Protein AF-A0A4Y7PR28-F1 (afdb_monomer)

Sequence (674 aa):
MQASNSSSSVSEDGTAKLFHGRLTTASQRYIDARKYKESVIDKTSVVSAFLRTEAPGFHLVLRPRRCGKTFTLSILKAFMAYQNPSEAHTTHEYFQDTFIYEPQHQKLIDEHHMKYPVIDLDLKNIRGTTFEEMLGTFQTLIERQFTCHLDLMRGHGKELPHKHAAKFMRYLNGEFSQPRQLGVALVFLSEVLRDAYDHSVLVLIDEYDAPTSASIEHKYTTQVNVFFGIVFSELLKSNTAVRGCLMVGIARVAKSGWMSGLNHIEVFSMHAQDDAYATSFLFTRGEVDLLLEESVAKNGKREPLSIDTLQKHYNSYKAFRQTGGPVLLFNPWSIVQAITKNAVRNFWTDTGYDPMLERQLWKTSKAFRDNVTSLVARESVSLTIDEQLSIRDLDKITEPAIWGLLYYSGYLSVAEFSEDGGLPSKFQIPNEEVRSEWDKWIHRYLSTDMQIPERDLDPLIGAIFNGDPVVLQSSLTGFLGRNLSYFVAGGHKEKVYQALLFGLLFAKIGGAFYVQMEQEAGAGRADITITPRDITKIIGFIFELKRVTVYAKTAKNTRRKRKTDQKLISDLETSVNEAMEQLNTRNYRSHLPLHVEMVYEFGISFAGKKCRVKGRWLRRKDNSEWTEIPSPHGDGVVEHYSFGDEEDDGDEDIPTVSEGDVTMDTETDVEMHE

Structure (mmCIF, N/CA/C/O backbone):
data_AF-A0A4Y7PR28-F1
#
_entry.id   AF-A0A4Y7PR28-F1
#
loop_
_atom_site.group_PDB
_atom_site.id
_atom_site.type_symbol
_atom_site.label_atom_id
_atom_site.label_alt_id
_atom_site.label_comp_id
_atom_site.label_asym_id
_atom_site.label_entity_id
_atom_site.label_seq_id
_atom_site.pdbx_PDB_ins_code
_atom_site.Cartn_x
_atom_site.Cartn_y
_atom_site.Cartn_z
_atom_site.occupancy
_atom_site.B_iso_or_equiv
_atom_site.auth_seq_id
_atom_site.auth_comp_id
_atom_site.auth_asym_id
_atom_site.auth_atom_id
_atom_site.pdbx_PDB_model_num
ATOM 1 N N . MET A 1 1 ? 4.117 20.031 36.424 1.00 37.34 1 MET A N 1
ATOM 2 C CA . MET A 1 1 ? 3.345 20.975 35.590 1.00 37.34 1 MET A CA 1
ATOM 3 C C . MET A 1 1 ? 4.298 21.956 34.916 1.00 37.34 1 MET A C 1
ATOM 5 O O . MET A 1 1 ? 4.641 22.978 35.489 1.00 37.34 1 MET A O 1
ATOM 9 N N . GLN A 1 2 ? 4.759 21.608 33.717 1.00 26.30 2 GLN A N 1
ATOM 10 C CA . GLN A 1 2 ? 5.168 22.551 32.675 1.00 26.30 2 GLN A CA 1
ATOM 11 C C . GLN A 1 2 ? 4.416 22.073 31.436 1.00 26.30 2 GLN A C 1
ATOM 13 O O . GLN A 1 2 ? 4.544 20.907 31.066 1.00 26.30 2 GLN A O 1
ATOM 18 N N . ALA A 1 3 ? 3.545 22.929 30.908 1.00 33.06 3 ALA A N 1
ATOM 19 C CA . ALA A 1 3 ? 2.681 22.631 29.779 1.00 33.06 3 ALA A CA 1
ATOM 20 C C . ALA A 1 3 ? 3.511 22.194 28.564 1.00 33.06 3 ALA A C 1
ATOM 22 O O . ALA A 1 3 ? 4.529 22.805 28.227 1.00 33.06 3 ALA A O 1
ATOM 23 N N . SER A 1 4 ? 3.073 21.114 27.927 1.00 37.69 4 SER A N 1
ATOM 24 C CA . SER A 1 4 ? 3.602 20.600 26.675 1.00 37.69 4 SER A CA 1
ATOM 25 C C . SER A 1 4 ? 3.243 21.538 25.522 1.00 37.69 4 SER A C 1
ATOM 27 O O . SER A 1 4 ? 2.281 21.300 24.802 1.00 37.69 4 SER A O 1
ATOM 29 N N . ASN A 1 5 ? 4.044 22.575 25.294 1.00 40.12 5 ASN A N 1
ATOM 30 C CA . ASN A 1 5 ? 4.096 23.189 23.970 1.00 40.12 5 ASN A CA 1
ATOM 31 C C . ASN A 1 5 ? 4.927 22.265 23.073 1.00 40.12 5 ASN A C 1
ATOM 33 O O . ASN A 1 5 ? 6.134 22.459 22.919 1.00 40.12 5 ASN A O 1
ATOM 37 N N . SER A 1 6 ? 4.313 21.216 22.518 1.00 54.25 6 SER A N 1
ATOM 38 C CA . SER A 1 6 ? 4.878 20.602 21.317 1.00 54.25 6 SER A CA 1
ATOM 39 C C . SER A 1 6 ? 4.806 21.662 20.228 1.00 54.25 6 SER A C 1
ATOM 41 O O . SER A 1 6 ? 3.709 22.040 19.823 1.00 54.25 6 SER A O 1
ATOM 43 N N . SER A 1 7 ? 5.950 22.191 19.800 1.00 78.62 7 SER A N 1
ATOM 44 C CA . SER A 1 7 ? 5.976 23.073 18.641 1.00 78.62 7 SER A CA 1
ATOM 45 C C . SER A 1 7 ? 5.368 22.324 17.450 1.00 78.62 7 SER A C 1
ATOM 47 O O . SER A 1 7 ? 5.677 21.152 17.216 1.00 78.62 7 SER A O 1
ATOM 49 N N . SER A 1 8 ? 4.481 22.985 16.715 1.00 85.00 8 SER A N 1
ATOM 50 C CA . SER A 1 8 ? 3.906 22.470 15.475 1.00 85.00 8 SER A CA 1
ATOM 51 C C . SER A 1 8 ? 4.094 23.485 14.360 1.00 85.00 8 SER A C 1
ATOM 53 O O . SER A 1 8 ? 3.991 24.687 14.610 1.00 85.00 8 SER A O 1
ATOM 55 N N . SER A 1 9 ? 4.305 23.005 13.142 1.00 88.75 9 SER A N 1
ATOM 56 C CA . SER A 1 9 ? 4.285 23.819 11.930 1.00 88.75 9 SER A CA 1
ATOM 57 C C . SER A 1 9 ? 3.030 23.526 11.111 1.00 88.75 9 SER A C 1
ATOM 59 O O . SER A 1 9 ? 2.446 22.442 11.195 1.00 88.75 9 SER A O 1
ATOM 61 N N . VAL A 1 10 ? 2.591 24.522 10.347 1.00 89.06 10 VAL A N 1
ATOM 62 C CA . VAL A 1 10 ? 1.439 24.447 9.445 1.00 89.06 10 VAL A CA 1
ATOM 63 C C . VAL A 1 10 ? 1.930 24.843 8.057 1.00 89.06 10 VAL A C 1
ATOM 65 O O . VAL A 1 10 ? 2.757 25.748 7.951 1.00 89.06 10 VAL A O 1
ATOM 68 N N . SER A 1 11 ? 1.468 24.157 7.011 1.00 86.12 11 SER A N 1
ATOM 69 C CA . SER A 1 11 ? 1.832 24.499 5.631 1.00 86.12 11 SER A CA 1
ATOM 70 C C . SER A 1 11 ? 1.349 25.900 5.260 1.00 86.12 11 SER A C 1
ATOM 72 O O . SER A 1 11 ? 0.391 26.411 5.839 1.00 86.12 11 SER A O 1
ATOM 74 N N . GLU A 1 12 ? 1.976 26.514 4.254 1.00 77.94 12 GLU A N 1
ATOM 75 C CA . GLU A 1 12 ? 1.619 27.865 3.790 1.00 77.94 12 GLU A CA 1
ATOM 76 C C . GLU A 1 12 ? 0.136 28.004 3.405 1.00 77.94 12 GLU A C 1
ATOM 78 O O . GLU A 1 12 ? -0.466 29.057 3.602 1.00 77.94 12 GLU A O 1
ATOM 83 N N . ASP A 1 13 ? -0.468 26.933 2.885 1.00 77.00 13 ASP A N 1
ATOM 84 C CA . ASP A 1 13 ? -1.882 26.887 2.502 1.00 77.00 13 ASP A CA 1
ATOM 85 C C . ASP A 1 13 ? -2.835 26.517 3.655 1.00 77.00 13 ASP A C 1
ATOM 87 O O . ASP A 1 13 ? -4.047 26.448 3.454 1.00 77.00 13 ASP A O 1
ATOM 91 N N . GLY A 1 14 ? -2.309 26.271 4.859 1.00 79.62 14 GLY A N 1
ATOM 92 C CA . GLY A 1 14 ? -3.085 25.908 6.043 1.00 79.62 14 GLY A CA 1
ATOM 93 C C . GLY A 1 14 ? -3.631 24.477 6.050 1.00 79.62 14 GLY A C 1
ATOM 94 O O . GLY A 1 14 ? -4.355 24.119 6.975 1.00 79.62 14 GLY A O 1
ATOM 95 N N . THR A 1 15 ? -3.331 23.657 5.038 1.00 81.19 15 THR A N 1
ATOM 96 C CA . THR A 1 15 ? -3.980 22.346 4.851 1.00 81.19 15 THR A CA 1
ATOM 97 C C . THR A 1 15 ? -3.254 21.174 5.510 1.00 81.19 15 THR A C 1
ATOM 99 O O . THR A 1 15 ? -3.835 20.095 5.644 1.00 81.19 15 THR A O 1
ATOM 102 N N . ALA A 1 16 ? -2.003 21.366 5.928 1.00 88.94 16 ALA A N 1
ATOM 103 C CA . ALA A 1 16 ? -1.174 20.355 6.565 1.00 88.94 16 ALA A CA 1
ATOM 104 C C . ALA A 1 16 ? -0.611 20.865 7.891 1.00 88.94 16 ALA A C 1
ATOM 106 O O . ALA A 1 16 ? -0.246 22.033 8.016 1.00 88.94 16 ALA A O 1
ATOM 107 N N . LYS A 1 17 ? -0.491 19.968 8.871 1.00 93.62 17 LYS A N 1
ATOM 108 C CA . LYS A 1 17 ? 0.091 20.258 10.183 1.00 93.62 17 LYS A CA 1
ATOM 109 C C . LYS A 1 17 ? 1.072 19.158 10.575 1.00 93.62 17 LYS A C 1
ATOM 111 O O . LYS A 1 17 ? 0.785 17.973 10.398 1.00 93.62 17 LYS A O 1
ATOM 116 N N . LEU A 1 18 ? 2.219 19.554 11.117 1.00 93.50 18 LEU A N 1
ATOM 117 C CA . LEU A 1 18 ? 3.274 18.668 11.599 1.00 93.50 18 LEU A CA 1
ATOM 118 C C . LEU A 1 18 ? 3.543 18.948 13.077 1.00 93.50 18 LEU A C 1
ATOM 120 O O . LEU A 1 18 ? 3.855 20.074 13.457 1.00 93.50 18 LEU A O 1
ATOM 124 N N . PHE A 1 19 ? 3.468 17.912 13.907 1.00 92.94 19 PHE A N 1
ATOM 125 C CA . PHE A 1 19 ? 3.928 17.957 15.292 1.00 92.94 19 PHE A CA 1
ATOM 126 C C . PHE A 1 19 ? 5.406 17.592 15.344 1.00 92.94 19 PHE A C 1
ATOM 128 O O . PHE A 1 19 ? 5.781 16.507 14.896 1.00 92.94 19 PHE A O 1
ATOM 135 N N . HIS A 1 20 ? 6.240 18.483 15.883 1.00 90.00 20 HIS A N 1
ATOM 136 C CA . HIS A 1 20 ? 7.685 18.297 15.840 1.00 90.00 20 HIS A CA 1
ATOM 137 C C . HIS A 1 20 ? 8.181 17.231 16.817 1.00 90.00 20 HIS A C 1
ATOM 139 O O . HIS A 1 20 ? 7.824 17.227 17.997 1.00 90.00 20 HIS A O 1
ATOM 145 N N . GLY A 1 21 ? 9.091 16.374 16.347 1.00 88.81 21 GLY A N 1
ATOM 146 C CA . GLY A 1 21 ? 9.597 15.271 17.162 1.00 88.81 21 GLY A CA 1
ATOM 147 C C . GLY A 1 21 ? 10.777 14.500 16.569 1.00 88.81 21 GLY A C 1
ATOM 148 O O . GLY A 1 21 ? 11.498 14.975 15.704 1.00 88.81 21 GLY A O 1
ATOM 149 N N . ARG A 1 22 ? 11.070 13.291 17.034 1.00 85.19 22 ARG A N 1
ATOM 150 C CA . ARG A 1 22 ? 12.064 12.448 16.362 1.00 85.19 22 ARG A CA 1
ATOM 151 C C . ARG A 1 22 ? 11.475 11.936 15.046 1.00 85.19 22 ARG A C 1
ATOM 153 O O . ARG A 1 22 ? 10.507 11.184 15.078 1.00 85.19 22 ARG A O 1
ATOM 160 N N . LEU A 1 23 ? 12.074 12.274 13.906 1.00 83.94 23 LEU A N 1
ATOM 161 C CA . LEU A 1 23 ? 11.630 11.743 12.616 1.00 83.94 23 LEU A CA 1
ATOM 162 C C . LEU A 1 23 ? 12.013 10.261 12.486 1.00 83.94 23 LEU A C 1
ATOM 164 O O . LEU A 1 23 ? 13.189 9.917 12.353 1.00 83.94 23 LEU A O 1
ATOM 168 N N . THR A 1 24 ? 11.025 9.372 12.571 1.00 79.12 24 THR A N 1
ATOM 169 C CA . THR A 1 24 ? 11.217 7.918 12.583 1.00 79.12 24 THR A CA 1
ATOM 170 C C . THR A 1 24 ? 9.950 7.198 12.120 1.00 79.12 24 THR A C 1
ATOM 172 O O . THR A 1 24 ? 8.863 7.761 12.152 1.00 79.12 24 THR A O 1
ATOM 175 N N . THR A 1 25 ? 10.085 5.938 11.707 1.00 72.56 25 THR A N 1
ATOM 176 C CA . THR A 1 25 ? 8.960 5.034 11.407 1.00 72.56 25 THR A CA 1
ATOM 177 C C . THR A 1 25 ? 8.780 3.962 12.488 1.00 72.56 25 THR A C 1
ATOM 179 O O . THR A 1 25 ? 8.243 2.892 12.203 1.00 72.56 25 THR A O 1
ATOM 182 N N . ALA A 1 26 ? 9.340 4.172 13.684 1.00 76.94 26 ALA A N 1
ATOM 183 C CA . ALA A 1 26 ? 9.373 3.157 14.735 1.00 76.94 26 ALA A CA 1
ATOM 184 C C . ALA A 1 26 ? 7.973 2.862 15.287 1.00 76.94 26 ALA A C 1
ATOM 186 O O . ALA A 1 26 ? 7.608 1.695 15.444 1.00 76.94 26 ALA A O 1
ATOM 187 N N . SER A 1 27 ? 7.181 3.905 15.539 1.00 84.88 27 SER A N 1
ATOM 188 C CA . SER A 1 27 ? 5.833 3.741 16.067 1.00 84.88 27 SER A CA 1
ATOM 189 C C . SER A 1 27 ? 4.834 3.432 14.953 1.00 84.88 27 SER A C 1
ATOM 191 O O . SER A 1 27 ? 4.673 4.185 13.997 1.00 84.88 27 SER A O 1
ATOM 193 N N . GLN A 1 28 ? 4.112 2.319 15.099 1.00 85.44 28 GLN A N 1
ATOM 194 C CA . GLN A 1 28 ? 2.975 1.974 14.232 1.00 85.44 28 GLN A CA 1
ATOM 195 C C . GLN A 1 28 ? 1.637 2.484 14.781 1.00 85.44 28 GLN A C 1
ATOM 197 O O . GLN A 1 28 ? 0.613 2.344 14.117 1.00 85.44 28 GLN A O 1
ATOM 202 N N . ARG A 1 29 ? 1.638 3.072 15.985 1.00 92.12 29 ARG A N 1
ATOM 203 C CA . ARG A 1 29 ? 0.450 3.585 16.672 1.00 92.12 29 ARG A CA 1
ATOM 204 C C . ARG A 1 29 ? 0.603 5.065 17.004 1.00 92.12 29 ARG A C 1
ATOM 206 O O . ARG A 1 29 ? 1.671 5.501 17.429 1.00 92.12 29 ARG A O 1
ATOM 213 N N . TYR A 1 30 ? -0.491 5.809 16.875 1.00 93.75 30 TYR A N 1
ATOM 214 C CA . TYR A 1 30 ? -0.545 7.250 17.119 1.00 93.75 30 TYR A CA 1
ATOM 215 C C . TYR A 1 30 ? -0.127 7.634 18.542 1.00 93.75 30 TYR A C 1
ATOM 217 O O . TYR A 1 30 ? 0.732 8.494 18.724 1.00 93.75 30 TYR A O 1
ATOM 225 N N . ILE A 1 31 ? -0.695 6.964 19.550 1.00 92.00 31 ILE A N 1
ATOM 226 C CA . ILE A 1 31 ? -0.397 7.232 20.966 1.00 92.00 31 ILE A CA 1
ATOM 227 C C . ILE A 1 31 ? 1.091 7.031 21.266 1.00 92.00 31 ILE A C 1
ATOM 229 O O . ILE A 1 31 ? 1.693 7.867 21.934 1.00 92.00 31 ILE A O 1
ATOM 233 N N . ASP A 1 32 ? 1.697 5.970 20.729 1.00 92.75 32 ASP A N 1
ATOM 234 C CA . ASP A 1 32 ? 3.123 5.696 20.913 1.00 92.75 32 ASP A CA 1
ATOM 235 C C . ASP A 1 32 ? 3.971 6.796 20.262 1.00 92.75 32 ASP A C 1
ATOM 237 O O . ASP A 1 32 ? 4.852 7.357 20.913 1.00 92.75 32 ASP A O 1
ATOM 241 N N . ALA A 1 33 ? 3.640 7.197 19.029 1.00 92.44 33 ALA A N 1
ATOM 242 C CA . ALA A 1 33 ? 4.339 8.278 18.339 1.00 92.44 33 ALA A CA 1
ATOM 243 C C . ALA A 1 33 ? 4.278 9.601 19.126 1.00 92.44 33 ALA A C 1
ATOM 245 O O . ALA A 1 33 ? 5.297 10.266 19.313 1.00 92.44 33 ALA A O 1
ATOM 246 N N . ARG A 1 34 ? 3.107 9.963 19.671 1.00 91.94 34 ARG A N 1
ATOM 247 C CA . ARG A 1 34 ? 2.946 11.163 20.512 1.00 91.94 34 ARG A CA 1
ATOM 248 C C . ARG A 1 34 ? 3.709 11.045 21.833 1.00 91.94 34 ARG A C 1
ATOM 250 O O . ARG A 1 34 ? 4.416 11.978 22.215 1.00 91.94 34 ARG A O 1
ATOM 257 N N . LYS A 1 35 ? 3.632 9.891 22.500 1.00 91.06 35 LYS A N 1
ATOM 258 C CA . LYS A 1 35 ? 4.324 9.600 23.766 1.00 91.06 35 LYS A CA 1
ATOM 259 C C . LYS A 1 35 ? 5.843 9.680 23.629 1.00 91.06 35 LYS A C 1
ATOM 261 O O . LYS A 1 35 ? 6.507 10.270 24.480 1.00 91.06 35 LYS A O 1
ATOM 266 N N . TYR A 1 36 ? 6.391 9.119 22.555 1.00 91.25 36 TYR A N 1
ATOM 267 C CA . TYR A 1 36 ? 7.825 9.145 22.261 1.00 91.25 36 TYR A CA 1
ATOM 268 C C . TYR A 1 36 ? 8.279 10.431 21.564 1.00 91.25 36 TYR A C 1
ATOM 270 O O . TYR A 1 36 ? 9.455 10.545 21.213 1.00 91.25 36 TYR A O 1
ATOM 278 N N . LYS A 1 37 ? 7.376 11.417 21.427 1.00 90.69 37 LYS A N 1
ATOM 279 C CA . LYS A 1 37 ? 7.628 12.711 20.784 1.00 90.69 37 LYS A CA 1
ATOM 280 C C . LYS A 1 37 ? 8.256 12.516 19.408 1.00 90.69 37 LYS A C 1
ATOM 282 O O . LYS A 1 37 ? 9.296 13.099 19.113 1.00 90.69 37 LYS A O 1
ATOM 287 N N . GLU A 1 38 ? 7.677 11.632 18.607 1.00 92.06 38 GLU A N 1
ATOM 288 C CA . GLU A 1 38 ? 8.031 11.432 17.206 1.00 92.06 38 GLU A CA 1
ATOM 289 C C . GLU A 1 38 ? 7.404 12.527 16.341 1.00 92.06 38 GLU A C 1
ATOM 291 O O . GLU A 1 38 ? 6.417 13.154 16.729 1.00 92.06 38 GLU A O 1
ATOM 296 N N . SER A 1 39 ? 7.996 12.779 15.176 1.00 92.25 39 SER A N 1
ATOM 297 C CA . SER A 1 39 ? 7.403 13.684 14.194 1.00 92.25 39 SER A CA 1
ATOM 298 C C . SER A 1 39 ? 6.133 13.068 13.620 1.00 92.25 39 SER A C 1
ATOM 300 O O . SER A 1 39 ? 6.186 11.971 13.062 1.00 92.25 39 SER A O 1
ATOM 302 N N . VAL A 1 40 ? 4.999 13.761 13.737 1.00 93.69 40 VAL A N 1
ATOM 303 C CA . VAL A 1 40 ? 3.696 13.239 13.298 1.00 93.69 40 VAL A CA 1
ATOM 304 C C . VAL A 1 40 ? 2.992 14.249 12.406 1.00 93.69 40 VAL A C 1
ATOM 306 O O . VAL A 1 40 ? 2.670 15.352 12.844 1.00 93.69 40 VAL A O 1
ATOM 309 N N . ILE A 1 41 ? 2.710 13.846 11.168 1.00 94.81 41 ILE A N 1
ATOM 310 C CA . ILE A 1 41 ? 1.764 14.556 10.306 1.00 94.81 41 ILE A CA 1
ATOM 311 C C . ILE A 1 41 ? 0.353 14.331 10.839 1.00 94.81 41 ILE A C 1
ATOM 313 O O . ILE A 1 41 ? -0.054 13.195 11.096 1.00 94.81 41 ILE A O 1
ATOM 317 N N . ASP A 1 42 ? -0.390 15.418 11.001 1.00 94.94 42 ASP A N 1
ATOM 318 C CA . ASP A 1 42 ? -1.758 15.380 11.487 1.00 94.94 42 ASP A CA 1
ATOM 319 C C . ASP A 1 42 ? -2.698 14.734 10.462 1.00 94.94 42 ASP A C 1
ATOM 321 O O . ASP A 1 42 ? -3.049 15.318 9.439 1.00 94.94 42 ASP A O 1
ATOM 325 N N . LYS A 1 43 ? -3.123 13.504 10.758 1.00 94.94 43 LYS A N 1
ATOM 326 C CA . LYS A 1 43 ? -4.105 12.744 9.972 1.00 94.94 43 LYS A CA 1
ATOM 327 C C . LYS A 1 43 ? -5.438 12.575 10.699 1.00 94.94 43 LYS A C 1
ATOM 329 O O . LYS A 1 43 ? -6.227 11.698 10.346 1.00 94.94 43 LYS A O 1
ATOM 334 N N . THR A 1 44 ? -5.716 13.400 11.710 1.00 95.50 44 THR A N 1
ATOM 335 C CA . THR A 1 44 ? -6.942 13.290 12.521 1.00 95.50 44 THR A CA 1
ATOM 336 C C . THR A 1 44 ? -8.225 13.603 11.749 1.00 95.50 44 THR A C 1
ATOM 338 O O . THR A 1 44 ? -9.305 13.202 12.178 1.00 95.50 44 THR A O 1
ATOM 341 N N . SER A 1 45 ? -8.122 14.175 10.545 1.00 93.00 45 SER A N 1
ATOM 342 C CA . SER A 1 45 ? -9.234 14.292 9.591 1.00 93.00 45 SER A CA 1
ATOM 343 C C . SER A 1 45 ? -9.896 12.951 9.240 1.00 93.00 45 SER A C 1
ATOM 345 O O . SER A 1 45 ? -11.075 12.937 8.884 1.00 93.00 45 SER A O 1
ATOM 347 N N . VAL A 1 46 ? -9.204 11.814 9.427 1.00 94.88 46 VAL A N 1
ATOM 348 C CA . VAL A 1 46 ? -9.795 10.467 9.307 1.00 94.88 46 VAL A CA 1
ATOM 349 C C . VAL A 1 46 ? -11.027 10.277 10.202 1.00 94.88 46 VAL A C 1
ATOM 351 O O . VAL A 1 46 ? -11.948 9.550 9.836 1.00 94.88 46 VAL A O 1
ATOM 354 N N . VAL A 1 47 ? -11.068 10.941 11.360 1.00 95.12 47 VAL A N 1
ATOM 355 C CA . VAL A 1 47 ? -12.200 10.875 12.290 1.00 95.12 47 VAL A CA 1
ATOM 356 C C . VAL A 1 47 ? -13.444 11.492 11.657 1.00 95.12 47 VAL A C 1
ATOM 358 O O . VAL A 1 47 ? -14.499 10.861 11.635 1.00 95.12 47 VAL A O 1
ATOM 361 N N . SER A 1 48 ? -13.303 12.684 11.074 1.00 92.25 48 SER A N 1
ATOM 362 C CA . SER A 1 48 ? -14.382 13.353 10.339 1.00 92.25 48 SER A CA 1
ATOM 363 C C . SER A 1 48 ? -14.824 12.525 9.124 1.00 92.25 48 SER A C 1
ATOM 365 O O . SER A 1 48 ? -16.016 12.326 8.906 1.00 92.25 48 SER A O 1
ATOM 367 N N . ALA A 1 49 ? -13.872 11.929 8.396 1.00 92.94 49 ALA A N 1
ATOM 368 C CA . ALA A 1 49 ? -14.168 11.028 7.279 1.00 92.94 49 ALA A CA 1
ATOM 369 C C . ALA A 1 49 ? -14.933 9.757 7.705 1.00 92.94 49 ALA A C 1
ATOM 371 O O . ALA A 1 49 ? -15.755 9.240 6.951 1.00 92.94 49 ALA A O 1
ATOM 372 N N . PHE A 1 50 ? -14.704 9.249 8.918 1.00 95.19 50 PHE A N 1
ATOM 373 C CA . PHE A 1 50 ? -15.460 8.122 9.470 1.00 95.19 50 PHE A CA 1
ATOM 374 C C . PHE A 1 50 ? -16.851 8.515 9.987 1.00 95.19 50 PHE A C 1
ATOM 376 O O . PHE A 1 50 ? -17.770 7.699 9.939 1.00 95.19 50 PHE A O 1
ATOM 383 N N . LEU A 1 51 ? -17.017 9.764 10.429 1.00 92.25 51 LEU A N 1
ATOM 384 C CA . LEU A 1 51 ? -18.256 10.322 10.975 1.00 92.25 51 LEU A CA 1
ATOM 385 C C . LEU A 1 51 ? -18.999 11.247 9.991 1.00 92.25 51 LEU A C 1
ATOM 387 O O . LEU A 1 51 ? -19.714 12.144 10.431 1.00 92.25 51 LEU A O 1
ATOM 391 N N . ARG A 1 52 ? -18.861 11.053 8.669 1.00 79.19 52 ARG A N 1
ATOM 392 C CA . ARG A 1 52 ? -19.426 11.943 7.623 1.00 79.19 52 ARG A CA 1
ATOM 393 C C . ARG A 1 52 ? -20.873 12.385 7.854 1.00 79.19 52 ARG A C 1
ATOM 395 O O . ARG A 1 52 ? -21.228 13.501 7.494 1.00 79.19 52 ARG A O 1
ATOM 402 N N . THR A 1 53 ? -21.712 11.505 8.398 1.00 74.69 53 THR A N 1
ATOM 403 C CA . THR A 1 53 ? -23.141 11.756 8.650 1.00 74.69 53 THR A CA 1
ATOM 404 C C . THR A 1 53 ? -23.453 11.942 10.137 1.00 74.69 53 THR A C 1
ATOM 406 O O . THR A 1 53 ? -24.548 11.591 10.568 1.00 74.69 53 THR A O 1
ATOM 409 N N . GLU A 1 54 ? -22.479 12.387 10.938 1.00 75.56 54 GLU A N 1
ATOM 410 C CA . GLU A 1 54 ? -22.557 12.472 12.411 1.00 75.56 54 GLU A CA 1
ATOM 411 C C . GLU A 1 54 ? -22.830 11.113 13.091 1.00 75.56 54 GLU A C 1
ATOM 413 O O . GLU A 1 54 ? -23.189 11.014 14.260 1.00 75.56 54 GLU A O 1
ATOM 418 N N . ALA A 1 55 ? -22.660 10.020 12.348 1.00 80.38 55 ALA A N 1
ATOM 419 C CA . ALA A 1 55 ? -22.797 8.660 12.834 1.00 80.38 55 ALA A CA 1
ATOM 42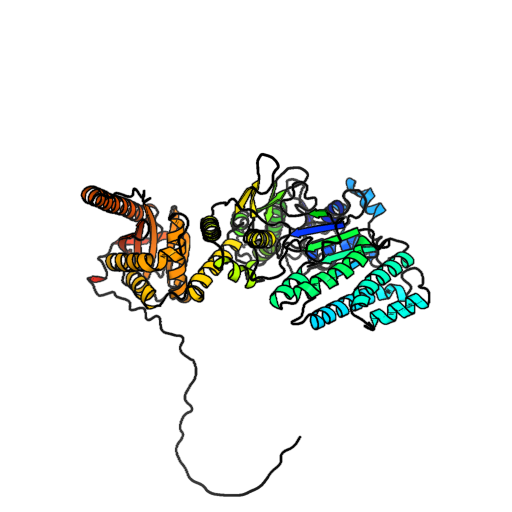0 C C . ALA A 1 55 ? -21.646 7.814 12.279 1.00 80.38 55 ALA A C 1
ATOM 422 O O . ALA A 1 55 ? -21.259 8.013 11.125 1.00 80.38 55 ALA A O 1
ATOM 423 N N . PRO A 1 56 ? -21.113 6.860 13.066 1.00 84.44 56 PRO A N 1
ATOM 424 C CA . PRO A 1 56 ? -20.156 5.883 12.566 1.00 84.44 56 PRO A CA 1
ATOM 425 C C . PRO A 1 56 ? -20.720 5.126 11.363 1.00 84.44 56 PRO A C 1
ATOM 427 O O . PRO A 1 56 ? -21.810 4.557 11.441 1.00 84.44 56 PRO A O 1
ATOM 430 N N . GLY A 1 57 ? -19.974 5.116 10.261 1.00 87.31 57 GLY A N 1
ATOM 431 C CA . GLY A 1 57 ? -20.327 4.344 9.075 1.00 87.31 57 GLY A CA 1
ATOM 432 C C . GLY A 1 57 ? -19.789 2.912 9.098 1.00 87.31 57 GLY A C 1
ATOM 433 O O . GLY A 1 57 ? -19.024 2.515 9.979 1.00 87.31 57 GLY A O 1
ATOM 434 N N . PHE A 1 58 ? -20.188 2.128 8.097 1.00 94.62 58 PHE A N 1
ATOM 435 C CA . PHE A 1 58 ? -19.599 0.825 7.782 1.00 94.62 58 PHE A CA 1
ATOM 436 C C . PHE A 1 58 ? -18.776 0.981 6.507 1.00 94.62 58 PHE A C 1
ATOM 438 O O . PHE A 1 58 ? -19.315 0.927 5.403 1.00 94.62 58 PHE A O 1
ATOM 445 N N . HIS A 1 59 ? -17.483 1.247 6.661 1.00 95.06 59 HIS A N 1
ATOM 446 C CA . HIS A 1 59 ? -16.601 1.657 5.575 1.00 95.06 59 HIS A CA 1
ATOM 447 C C . HIS A 1 59 ? -15.506 0.618 5.332 1.00 95.06 59 HIS A C 1
ATOM 449 O O . HIS A 1 59 ? -14.894 0.103 6.267 1.00 95.06 59 HIS A O 1
ATOM 455 N N . LEU A 1 60 ? -15.210 0.366 4.060 1.00 94.19 60 LEU A N 1
ATOM 456 C CA . LEU A 1 60 ? -14.018 -0.340 3.608 1.00 94.19 60 LEU A CA 1
ATOM 457 C C . LEU A 1 60 ? -13.147 0.626 2.811 1.00 94.19 60 LEU A C 1
ATOM 459 O O . LEU A 1 60 ? -13.553 1.084 1.745 1.00 94.19 60 LEU A O 1
ATOM 463 N N . VAL A 1 61 ? -11.937 0.897 3.290 1.00 94.56 61 VAL A N 1
ATOM 464 C CA . VAL A 1 61 ? -10.980 1.772 2.610 1.00 94.56 61 VAL A CA 1
ATOM 465 C C . VAL A 1 61 ? -9.866 0.941 1.983 1.00 94.56 61 VAL A C 1
ATOM 467 O O . VAL A 1 61 ? -9.153 0.201 2.662 1.00 94.56 61 VAL A O 1
ATOM 470 N N . LEU A 1 62 ? -9.706 1.083 0.668 1.00 92.38 62 LEU A N 1
ATOM 471 C CA . LEU A 1 62 ? -8.712 0.349 -0.112 1.00 92.38 62 LEU A CA 1
ATOM 472 C C . LEU A 1 62 ? -7.538 1.262 -0.432 1.00 92.38 62 LEU A C 1
ATOM 474 O O . LEU A 1 62 ? -7.707 2.311 -1.067 1.00 92.38 62 LEU A O 1
ATOM 478 N N . ARG A 1 63 ? -6.343 0.872 0.012 1.00 92.25 63 ARG A N 1
ATOM 479 C CA . ARG A 1 63 ? -5.112 1.623 -0.238 1.00 92.25 63 ARG A CA 1
ATOM 480 C C . ARG A 1 63 ? -3.914 0.694 -0.468 1.00 92.25 63 ARG A C 1
ATOM 482 O O . ARG A 1 63 ? -3.834 -0.353 0.184 1.00 92.25 63 ARG A O 1
ATOM 489 N N . PRO A 1 64 ? -2.937 1.112 -1.296 1.00 88.94 64 PRO A N 1
ATOM 490 C CA . PRO A 1 64 ? -1.722 0.343 -1.565 1.00 88.94 64 PRO A CA 1
ATOM 491 C C . PRO A 1 64 ? -0.934 -0.094 -0.326 1.00 88.94 64 PRO A C 1
ATOM 493 O O . PRO A 1 64 ? -1.138 0.380 0.796 1.00 88.94 64 PRO A O 1
ATOM 496 N N . ARG A 1 65 ? 0.032 -0.997 -0.508 1.00 84.44 65 ARG A N 1
ATOM 497 C CA . ARG A 1 65 ? 0.953 -1.384 0.575 1.00 84.44 65 ARG A CA 1
ATOM 498 C C . ARG A 1 65 ? 1.709 -0.163 1.120 1.00 84.44 65 ARG A C 1
ATOM 500 O O . ARG A 1 65 ? 2.042 0.760 0.378 1.00 84.44 65 ARG A O 1
ATOM 507 N N . ARG A 1 66 ? 2.015 -0.186 2.426 1.00 83.50 66 ARG A N 1
ATOM 508 C CA . ARG A 1 66 ? 2.841 0.823 3.129 1.00 83.50 66 ARG A CA 1
ATOM 509 C C . ARG A 1 66 ? 2.292 2.265 3.131 1.00 83.50 66 ARG A C 1
ATOM 511 O O . ARG A 1 66 ? 3.038 3.204 3.377 1.00 83.50 66 ARG A O 1
ATOM 518 N N . CYS A 1 67 ? 0.989 2.458 2.938 1.00 87.75 67 CYS A N 1
ATOM 519 C CA . CYS A 1 67 ? 0.322 3.763 3.038 1.00 87.75 67 CYS A CA 1
ATOM 520 C C . CYS A 1 67 ? -0.205 4.083 4.457 1.00 87.75 67 CYS A C 1
ATOM 522 O O . CYS A 1 67 ? -1.308 4.589 4.614 1.00 87.75 67 CYS A O 1
ATOM 524 N N . GLY A 1 68 ? 0.490 3.664 5.517 1.00 87.81 68 GLY A N 1
ATOM 525 C CA . GLY A 1 68 ? 0.105 4.032 6.889 1.00 87.81 68 GLY A CA 1
ATOM 526 C C . GLY A 1 68 ? -1.262 3.536 7.398 1.00 87.81 68 GLY A C 1
ATOM 527 O O . GLY A 1 68 ? -1.739 4.085 8.382 1.00 87.81 68 GLY A O 1
ATOM 528 N N . LYS A 1 69 ? -1.882 2.506 6.789 1.00 93.25 69 LYS A N 1
ATOM 529 C CA . LYS A 1 69 ? -3.213 1.981 7.182 1.00 93.25 69 LYS A CA 1
ATOM 530 C C . LYS A 1 69 ? -3.360 1.750 8.686 1.00 93.25 69 LYS A C 1
ATOM 532 O O . LYS A 1 69 ? -4.216 2.370 9.309 1.00 93.25 69 LYS A O 1
ATOM 537 N N . THR A 1 70 ? -2.473 0.939 9.257 1.00 93.75 70 THR A N 1
ATOM 538 C CA . THR A 1 70 ? -2.432 0.625 10.692 1.00 93.75 70 THR A CA 1
ATOM 539 C C . THR A 1 70 ? -2.305 1.878 11.559 1.00 93.75 70 THR A C 1
ATOM 541 O O . THR A 1 70 ? -3.018 2.028 12.549 1.00 93.75 70 THR A O 1
ATOM 544 N N . PHE A 1 71 ? -1.441 2.821 11.164 1.00 94.19 71 PHE A N 1
ATOM 545 C CA . PHE A 1 71 ? -1.248 4.069 11.903 1.00 94.19 71 PHE A CA 1
ATOM 546 C C . PHE A 1 71 ? -2.523 4.917 11.889 1.00 94.19 71 PHE A C 1
ATOM 548 O O . PHE A 1 71 ? -3.001 5.324 12.944 1.00 94.19 71 PHE A O 1
ATOM 555 N N . THR A 1 72 ? -3.130 5.114 10.720 1.00 95.00 72 THR A N 1
ATOM 556 C CA . THR A 1 72 ? -4.382 5.863 10.566 1.00 95.00 72 THR A CA 1
ATOM 557 C C . THR A 1 72 ? -5.544 5.202 11.321 1.00 95.00 72 THR A C 1
ATOM 559 O O . THR A 1 72 ? -6.305 5.892 11.999 1.00 95.00 72 THR A O 1
ATOM 562 N N . LEU A 1 73 ? -5.651 3.869 11.294 1.00 95.62 73 LEU A N 1
ATOM 563 C CA . LEU A 1 73 ? -6.643 3.123 12.077 1.00 95.62 73 LEU A CA 1
ATOM 564 C C . LEU A 1 73 ? -6.430 3.321 13.589 1.00 95.62 73 LEU A C 1
ATOM 566 O O . LEU A 1 73 ? -7.389 3.492 14.343 1.00 95.62 73 LEU A O 1
ATOM 570 N N . SER A 1 74 ? -5.169 3.387 14.031 1.00 96.25 74 SER A N 1
ATOM 571 C CA . SER A 1 74 ? -4.826 3.646 15.432 1.00 96.25 74 SER A CA 1
ATOM 572 C C . SER A 1 74 ? -5.190 5.060 15.905 1.00 96.25 74 SER A C 1
ATOM 574 O O . SER A 1 74 ? -5.493 5.221 17.084 1.00 96.25 74 SER A O 1
ATOM 576 N N . ILE A 1 75 ? -5.214 6.065 15.013 1.00 96.06 75 ILE A N 1
ATOM 577 C CA . ILE A 1 75 ? -5.722 7.415 15.328 1.00 96.06 75 ILE A CA 1
ATOM 578 C C . ILE A 1 75 ? -7.207 7.328 15.672 1.00 96.06 75 ILE A C 1
ATOM 580 O O . ILE A 1 75 ? -7.633 7.836 16.707 1.00 96.06 75 ILE A O 1
ATOM 584 N N . LEU A 1 76 ? -7.987 6.646 14.827 1.00 95.38 76 LEU A N 1
ATOM 585 C CA . LEU A 1 76 ? -9.420 6.480 15.050 1.00 95.38 76 LEU A CA 1
ATOM 586 C C . LEU A 1 76 ? -9.692 5.724 16.355 1.00 95.38 76 LEU A C 1
ATOM 588 O O . LEU A 1 76 ? -10.530 6.154 17.145 1.00 95.38 76 LEU A O 1
ATOM 592 N N . LYS A 1 77 ? -8.947 4.641 16.613 1.00 95.56 77 LYS A N 1
ATOM 593 C CA . LYS A 1 77 ? -9.022 3.906 17.882 1.00 95.56 77 LYS A CA 1
ATOM 594 C C . LYS A 1 77 ? -8.720 4.814 19.072 1.00 95.56 77 LYS A C 1
ATOM 596 O O . LYS A 1 77 ? -9.490 4.828 20.022 1.00 95.56 77 LYS A O 1
ATOM 601 N N . ALA A 1 78 ? -7.624 5.567 19.012 1.00 94.69 78 ALA A N 1
ATOM 602 C CA . ALA A 1 78 ? -7.197 6.459 20.083 1.00 94.69 78 ALA A CA 1
ATOM 603 C C . ALA A 1 78 ? -8.237 7.544 20.398 1.00 94.69 78 ALA A C 1
ATOM 605 O O . ALA A 1 78 ? -8.457 7.837 21.566 1.00 94.69 78 ALA A O 1
ATOM 606 N N . PHE A 1 79 ? -8.889 8.097 19.373 1.00 95.06 79 PHE A N 1
ATOM 607 C CA . PHE A 1 79 ? -9.926 9.113 19.539 1.00 95.06 79 PHE A CA 1
ATOM 608 C C . PHE A 1 79 ? -11.247 8.524 20.067 1.00 95.06 79 PHE A C 1
ATOM 610 O O . PHE A 1 79 ? -11.889 9.104 20.934 1.00 95.06 79 PHE A O 1
ATOM 617 N N . MET A 1 80 ? -11.691 7.376 19.548 1.00 93.81 80 MET A N 1
ATOM 618 C CA . MET A 1 80 ? -13.040 6.856 19.826 1.00 93.81 80 MET A CA 1
ATOM 619 C C . MET A 1 80 ? -13.125 5.965 21.064 1.00 93.81 80 MET A C 1
ATOM 621 O O . MET A 1 80 ? -14.186 5.896 21.690 1.00 93.81 80 MET A O 1
ATOM 625 N N . ALA A 1 81 ? -12.053 5.231 21.374 1.00 92.50 81 ALA A N 1
ATOM 626 C CA . ALA A 1 81 ? -12.096 4.177 22.375 1.00 92.50 81 ALA A CA 1
ATOM 627 C C . ALA A 1 81 ? -12.347 4.739 23.772 1.00 92.50 81 ALA A C 1
ATOM 629 O O . ALA A 1 81 ? -11.694 5.690 24.195 1.00 92.50 81 ALA A O 1
ATOM 630 N N . TYR A 1 82 ? -13.268 4.109 24.496 1.00 87.75 82 TYR A N 1
ATOM 631 C CA . TYR A 1 82 ? -13.465 4.354 25.913 1.00 87.75 82 TYR A CA 1
ATOM 632 C C . TYR A 1 82 ? -12.144 4.151 26.654 1.00 87.75 82 TYR A C 1
ATOM 634 O O . TYR A 1 82 ? -11.454 3.149 26.447 1.00 87.75 82 TYR A O 1
ATOM 642 N N . GLN A 1 83 ? -11.809 5.098 27.523 1.00 79.81 83 GLN A N 1
ATOM 643 C CA . GLN A 1 83 ? -10.603 5.043 28.333 1.00 79.81 83 GLN A CA 1
ATOM 644 C C . GLN A 1 83 ? -10.918 5.212 29.805 1.00 79.81 83 GLN A C 1
ATOM 646 O O . GLN A 1 83 ? -11.873 5.882 30.203 1.00 79.81 83 GLN A O 1
ATOM 651 N N . ASN A 1 84 ? -10.045 4.638 30.622 1.00 74.38 84 ASN A N 1
ATOM 652 C CA . ASN A 1 84 ? -10.070 4.876 32.050 1.00 74.38 84 ASN A CA 1
ATOM 653 C C . ASN A 1 84 ? -9.776 6.356 32.342 1.00 74.38 84 ASN A C 1
ATOM 655 O O . ASN A 1 84 ? -8.957 6.962 31.644 1.00 74.38 84 ASN A O 1
ATOM 659 N N . PRO A 1 85 ? -10.368 6.947 33.399 1.00 72.88 85 PRO A N 1
ATOM 660 C CA . PRO A 1 85 ? -10.193 8.369 33.704 1.00 72.88 85 PRO A CA 1
ATOM 661 C C . PRO A 1 85 ? -8.729 8.820 33.831 1.00 72.88 85 PRO A C 1
ATOM 663 O O . PRO A 1 85 ? -8.404 9.956 33.498 1.00 72.88 85 PRO A O 1
ATOM 666 N N . SER A 1 86 ? -7.838 7.929 34.279 1.00 70.69 86 SER A N 1
ATOM 667 C CA . SER A 1 86 ? -6.399 8.192 34.389 1.00 70.69 86 SER A CA 1
ATOM 668 C C . SER A 1 86 ? -5.690 8.339 33.038 1.00 70.69 86 SER A C 1
ATOM 670 O O . SER A 1 86 ? -4.713 9.074 32.952 1.00 70.69 86 SER A O 1
ATOM 672 N N . GLU A 1 87 ? -6.161 7.652 31.995 1.00 73.44 87 GLU A N 1
ATOM 673 C CA . GLU A 1 87 ? -5.572 7.675 30.646 1.00 73.44 87 GLU A CA 1
ATOM 674 C C 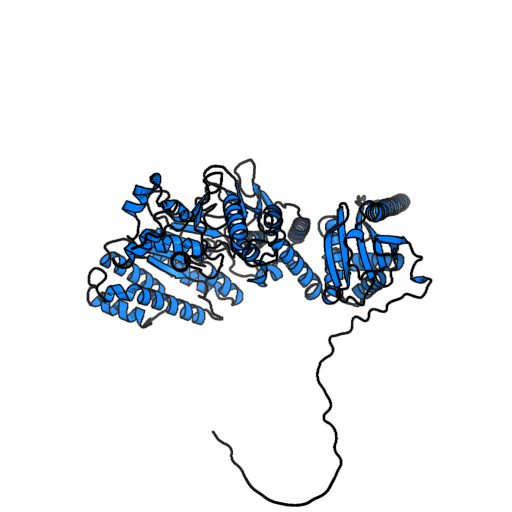. GLU A 1 87 ? -6.241 8.721 29.746 1.00 73.44 87 GLU A C 1
ATOM 676 O O . GLU A 1 87 ? -5.585 9.321 28.891 1.00 73.44 87 GLU A O 1
ATOM 681 N N . ALA A 1 88 ? -7.521 9.011 30.004 1.00 79.12 88 ALA A N 1
ATOM 682 C CA . ALA A 1 88 ? -8.318 9.964 29.239 1.00 79.12 88 ALA A CA 1
ATOM 683 C C . ALA A 1 88 ? -7.683 11.363 29.176 1.00 79.12 88 ALA A C 1
ATOM 685 O O . ALA A 1 88 ? -7.737 12.023 28.138 1.00 79.12 88 ALA A O 1
ATOM 686 N N . HIS A 1 89 ? -7.040 11.809 30.263 1.00 79.94 89 HIS A N 1
ATOM 687 C CA . HIS A 1 89 ? -6.348 13.099 30.286 1.00 79.94 89 HIS A CA 1
ATOM 688 C C . HIS A 1 89 ? -5.187 13.142 29.284 1.00 79.94 89 HIS A C 1
ATOM 690 O O . HIS A 1 89 ? -5.118 14.049 28.460 1.00 79.94 89 HIS A O 1
ATOM 696 N N . THR A 1 90 ? -4.317 12.129 29.300 1.00 80.38 90 THR A N 1
ATOM 697 C CA . THR A 1 90 ? -3.167 12.044 28.391 1.00 80.38 90 THR A CA 1
ATOM 698 C C . THR A 1 90 ? -3.601 11.906 26.934 1.00 80.38 90 THR A C 1
ATOM 700 O O . THR A 1 90 ? -3.022 12.537 26.053 1.00 80.38 90 THR A O 1
ATOM 703 N N . THR A 1 91 ? -4.646 11.123 26.660 1.00 82.06 91 THR A N 1
ATOM 704 C CA . THR A 1 91 ? -5.185 11.008 25.300 1.00 82.06 91 THR A CA 1
ATOM 705 C C . THR A 1 91 ? -5.734 12.340 24.810 1.00 82.06 91 THR A C 1
ATOM 707 O O . THR A 1 91 ? -5.405 12.751 23.700 1.00 82.06 91 THR A O 1
ATOM 710 N N . HIS A 1 92 ? -6.485 13.065 25.642 1.00 85.75 92 HIS A N 1
ATOM 711 C CA . HIS A 1 92 ? -6.965 14.397 25.288 1.00 85.75 92 HIS A CA 1
ATOM 712 C C . HIS A 1 92 ? -5.807 15.353 24.944 1.00 85.75 92 HIS A C 1
ATOM 714 O O . HIS A 1 92 ? -5.886 16.070 23.942 1.00 85.75 92 HIS A O 1
ATOM 720 N N . GLU A 1 93 ? -4.719 15.363 25.720 1.00 87.56 93 GLU A N 1
ATOM 721 C CA . GLU A 1 93 ? -3.538 16.197 25.427 1.00 87.56 93 GLU A CA 1
ATOM 722 C C . GLU A 1 93 ? -2.933 15.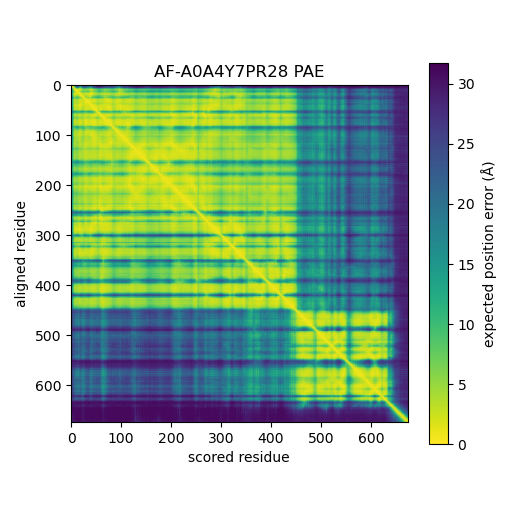888 24.048 1.00 87.56 93 GLU A C 1
ATOM 724 O O . GLU A 1 93 ? -2.431 16.776 23.361 1.00 87.56 93 GLU A O 1
ATOM 729 N N . TYR A 1 94 ? -3.009 14.636 23.592 1.00 91.19 94 TYR A N 1
ATOM 730 C CA . TYR A 1 94 ? -2.500 14.249 22.278 1.00 91.19 94 TYR A CA 1
ATOM 731 C C . TYR A 1 94 ? -3.361 14.712 21.105 1.00 91.19 94 TYR A C 1
ATOM 733 O O . TYR A 1 94 ? -2.865 14.685 19.978 1.00 91.19 94 TYR A O 1
ATOM 741 N N . PHE A 1 95 ? -4.597 15.160 21.330 1.00 92.69 95 PHE A N 1
ATOM 742 C CA . PHE A 1 95 ? -5.481 15.633 20.264 1.00 92.69 95 PHE A CA 1
ATOM 743 C C . PHE A 1 95 ? -5.780 17.136 20.300 1.00 92.69 95 PHE A C 1
ATOM 745 O O . PHE A 1 95 ? -6.157 17.672 19.263 1.00 92.69 95 PHE A O 1
ATOM 752 N N . GLN A 1 96 ? -5.572 17.827 21.423 1.00 89.56 96 GLN A N 1
ATOM 753 C CA . GLN A 1 96 ? -6.007 19.221 21.630 1.00 89.56 96 GLN A CA 1
ATOM 754 C C . GLN A 1 96 ? -5.580 20.222 20.530 1.00 89.56 96 GLN A C 1
ATOM 756 O O . GLN A 1 96 ? -6.290 21.185 20.271 1.00 89.56 96 GLN A O 1
ATOM 761 N N . ASP A 1 97 ? -4.445 19.972 19.867 1.00 89.00 97 ASP A N 1
ATOM 762 C CA . ASP A 1 97 ? -3.857 20.851 18.846 1.00 89.00 97 ASP A CA 1
ATOM 763 C C . ASP A 1 97 ? -4.029 20.309 17.410 1.00 89.00 97 ASP A C 1
ATOM 765 O O . ASP A 1 97 ? -3.416 20.807 16.460 1.00 89.00 97 ASP A O 1
ATOM 769 N N . THR A 1 98 ? -4.827 19.252 17.234 1.00 93.81 98 THR A N 1
ATOM 770 C CA . THR A 1 98 ? -5.037 18.557 15.951 1.00 93.81 98 THR A CA 1
ATOM 771 C C . THR A 1 98 ? -6.239 19.100 15.174 1.00 93.81 98 THR A C 1
ATOM 773 O O . THR A 1 98 ? -7.081 19.798 15.732 1.00 93.81 98 THR A O 1
ATOM 776 N N . PHE A 1 99 ? -6.337 18.768 13.886 1.00 93.44 99 PHE A N 1
ATOM 777 C CA . PHE A 1 99 ? -7.442 19.138 12.999 1.00 93.44 99 PHE A CA 1
ATOM 778 C C . PHE A 1 99 ? -8.810 18.785 13.597 1.00 93.44 99 PHE A C 1
ATOM 780 O O . PHE A 1 99 ? -9.718 19.608 13.583 1.00 93.44 99 PHE A O 1
ATOM 787 N N . ILE A 1 100 ? -8.971 17.590 14.183 1.00 92.81 100 ILE A N 1
ATOM 788 C CA . ILE A 1 100 ? -10.269 17.173 14.746 1.00 92.81 100 ILE A CA 1
ATOM 789 C C . ILE A 1 100 ? -10.688 17.977 15.990 1.00 92.81 100 ILE A C 1
ATOM 791 O O . ILE A 1 100 ? -11.849 17.916 16.381 1.00 92.81 100 ILE A O 1
ATOM 795 N N . TYR A 1 101 ? -9.773 18.743 16.590 1.00 92.19 101 TYR A N 1
ATOM 796 C CA . TYR A 1 101 ? -10.038 19.633 17.724 1.00 92.19 101 TYR A CA 1
ATOM 797 C C . TYR A 1 101 ? -10.317 21.087 17.325 1.00 92.19 101 TYR A C 1
ATOM 799 O O . TYR A 1 101 ? -10.537 21.939 18.187 1.00 92.19 101 TYR A O 1
ATOM 807 N N . GLU A 1 102 ? -10.343 21.391 16.026 1.00 91.50 102 GLU A N 1
ATOM 808 C CA . GLU A 1 102 ? -10.748 22.710 15.551 1.00 91.50 102 GLU A CA 1
ATOM 809 C C . GLU A 1 102 ? -12.229 22.990 15.877 1.00 91.50 102 GLU A C 1
ATOM 811 O O . GLU A 1 102 ? -13.052 22.069 15.842 1.00 91.50 102 GLU A O 1
ATOM 816 N N . PRO A 1 103 ? -12.617 24.255 16.149 1.00 91.12 103 PRO A N 1
ATOM 817 C CA . PRO A 1 103 ? -13.955 24.588 16.644 1.00 91.12 103 PRO A CA 1
ATOM 818 C C . PRO A 1 103 ? -15.119 24.067 15.791 1.00 91.12 103 PRO A C 1
ATOM 820 O O . PRO A 1 103 ? -16.173 23.739 16.336 1.00 91.12 103 PRO A O 1
ATOM 823 N N . GLN A 1 104 ? -14.950 23.940 14.467 1.00 90.19 104 GLN A N 1
ATOM 824 C CA . GLN A 1 104 ? -16.002 23.396 13.600 1.00 90.19 104 GLN A CA 1
ATOM 825 C C . GLN A 1 104 ? -16.342 21.918 13.879 1.00 90.19 104 GLN A C 1
ATOM 827 O O . GLN A 1 104 ? -17.397 21.446 13.462 1.00 90.19 104 GLN A O 1
ATOM 832 N N . HIS A 1 105 ? -15.472 21.186 14.581 1.00 91.50 105 HIS A N 1
ATOM 833 C CA . HIS A 1 105 ? -15.639 19.770 14.906 1.00 91.50 105 HIS A CA 1
ATOM 834 C C . HIS A 1 105 ? -16.104 19.525 16.346 1.00 91.50 105 HIS A C 1
ATOM 836 O O . HIS A 1 105 ? -16.261 18.368 16.732 1.00 91.50 105 HIS A O 1
ATOM 842 N N . GLN A 1 106 ? -16.398 20.577 17.123 1.00 90.81 106 GLN A N 1
ATOM 843 C CA . GLN A 1 106 ? -16.773 20.466 18.539 1.00 90.81 106 GLN A CA 1
ATOM 844 C C . GLN A 1 106 ? -17.898 19.452 18.785 1.00 90.81 106 GLN A C 1
ATOM 846 O O . GLN A 1 106 ? -17.791 18.619 19.680 1.00 90.81 106 GLN A O 1
ATOM 851 N N . LYS A 1 107 ? -18.933 19.449 17.935 1.00 91.50 107 LYS A N 1
ATOM 852 C CA . LYS A 1 107 ? -20.037 18.485 18.032 1.00 91.50 107 LYS A CA 1
ATOM 853 C C . LYS A 1 107 ? -19.556 17.030 17.939 1.00 91.50 107 LYS A C 1
ATOM 855 O O . LYS A 1 107 ? -20.010 16.189 18.705 1.00 91.50 107 LYS A O 1
ATOM 860 N N . LEU A 1 108 ? -18.606 16.735 17.046 1.00 92.06 108 LEU A N 1
ATOM 861 C CA . LEU A 1 108 ? -18.053 15.384 16.898 1.00 92.06 108 LEU A CA 1
ATOM 862 C C . LEU A 1 108 ? -17.276 14.958 18.148 1.00 92.06 108 LEU A C 1
ATOM 864 O O . LEU A 1 108 ? -17.352 13.800 18.556 1.00 92.06 108 LEU A O 1
ATOM 868 N N . ILE A 1 109 ? -16.547 15.888 18.766 1.00 90.56 109 ILE A N 1
ATOM 869 C CA . ILE A 1 109 ? -15.810 15.642 20.010 1.00 90.56 109 ILE A CA 1
ATOM 870 C C . ILE A 1 109 ? -16.800 15.343 21.135 1.00 90.56 109 ILE A C 1
ATOM 872 O O . ILE A 1 109 ? -16.713 14.291 21.769 1.00 90.56 109 ILE A O 1
ATOM 876 N N . ASP A 1 110 ? -17.777 16.230 21.325 1.00 90.44 110 ASP A N 1
ATOM 877 C CA . ASP A 1 110 ? -18.777 16.129 22.386 1.00 90.44 110 ASP A CA 1
ATOM 878 C C . ASP A 1 110 ? -19.584 14.840 22.282 1.00 90.44 110 ASP A C 1
ATOM 880 O O . ASP A 1 110 ? -19.934 14.252 23.304 1.00 90.44 110 ASP A O 1
ATOM 884 N N . GLU A 1 111 ? -19.882 14.380 21.066 1.00 91.12 111 GLU A N 1
ATOM 885 C CA . GLU A 1 111 ? -20.704 13.199 20.822 1.00 91.12 111 GLU A CA 1
ATOM 886 C C . GLU A 1 111 ? -19.903 11.895 20.796 1.00 91.12 111 GLU A C 1
ATOM 888 O O . GLU A 1 111 ? -20.440 10.887 21.261 1.00 91.12 111 GLU A O 1
ATOM 893 N N . HIS A 1 112 ? -18.642 11.892 20.341 1.00 92.69 112 HIS A N 1
ATOM 894 C CA . HIS A 1 112 ? -17.929 10.647 20.026 1.00 92.69 112 HIS A CA 1
ATOM 895 C C . HIS A 1 112 ? -16.579 10.424 20.719 1.00 92.69 112 HIS A C 1
ATOM 897 O O . HIS A 1 112 ? -16.138 9.273 20.788 1.00 92.69 112 HIS A O 1
ATOM 903 N N . HIS A 1 113 ? -15.918 11.464 21.227 1.00 92.50 113 HIS A N 1
ATOM 904 C CA . HIS A 1 113 ? -14.569 11.330 21.777 1.00 92.50 113 HIS A CA 1
ATOM 905 C C . HIS A 1 113 ? -14.563 10.457 23.045 1.00 92.50 113 HIS A C 1
ATOM 907 O O . HIS A 1 113 ? -15.256 10.747 24.020 1.00 92.50 113 HIS A O 1
ATOM 913 N N . MET A 1 114 ? -13.783 9.373 23.017 1.00 91.69 114 MET A N 1
ATOM 914 C CA . MET A 1 114 ? -13.599 8.392 24.096 1.00 91.69 114 MET A CA 1
ATOM 915 C C . MET A 1 114 ? -14.888 7.752 24.646 1.00 91.69 114 MET A C 1
ATOM 917 O O . MET A 1 114 ? -14.998 7.495 25.847 1.00 91.69 114 MET A O 1
ATOM 921 N N . LYS A 1 115 ? -15.882 7.482 23.790 1.00 90.81 115 LYS A N 1
ATOM 922 C CA . LYS A 1 115 ? -17.185 6.939 24.230 1.00 90.81 115 LYS A CA 1
ATOM 923 C C . LYS A 1 115 ? -17.445 5.477 23.893 1.00 90.81 115 LYS A C 1
ATOM 925 O O . LYS A 1 115 ? -18.354 4.881 24.462 1.00 90.81 115 LYS A O 1
ATOM 930 N N . TYR A 1 116 ? -16.683 4.894 22.975 1.00 93.88 116 TYR A N 1
ATOM 931 C CA . TYR A 1 116 ? -17.035 3.606 22.384 1.00 93.88 116 TYR A CA 1
ATOM 932 C C . TYR A 1 116 ? -16.176 2.472 22.943 1.00 93.88 116 TYR A C 1
ATOM 934 O O . TYR A 1 116 ? -14.950 2.572 22.909 1.00 93.88 116 TYR A O 1
ATOM 942 N N . PRO A 1 117 ? -16.748 1.332 23.356 1.00 94.31 117 PRO A N 1
ATOM 943 C CA . PRO A 1 117 ? -15.985 0.091 23.346 1.00 94.31 117 PRO A CA 1
ATOM 944 C C . PRO A 1 117 ? -15.549 -0.234 21.906 1.00 94.31 117 PRO A C 1
ATOM 946 O O . PRO A 1 117 ? -16.339 -0.117 20.965 1.00 94.31 117 PRO A O 1
ATOM 949 N N . VAL A 1 118 ? -14.288 -0.637 21.726 1.00 95.62 118 VAL A N 1
ATOM 950 C CA . VAL A 1 118 ? -13.701 -0.914 20.404 1.00 95.62 118 VAL A CA 1
ATOM 951 C C . VAL A 1 118 ? -13.133 -2.326 20.359 1.00 95.62 118 VAL A C 1
ATOM 953 O O . VAL A 1 118 ? -12.253 -2.649 21.151 1.00 95.62 118 VAL A O 1
ATOM 956 N N . ILE A 1 119 ? -13.583 -3.123 19.389 1.00 96.88 119 ILE A N 1
ATOM 957 C CA . ILE A 1 119 ? -12.974 -4.411 19.028 1.00 96.88 119 ILE A CA 1
ATOM 958 C C . ILE A 1 119 ? -12.016 -4.165 17.857 1.00 96.88 119 ILE A C 1
ATOM 960 O O . ILE A 1 119 ? -12.421 -3.602 16.840 1.00 96.88 119 ILE A O 1
ATOM 964 N N . ASP A 1 120 ? -10.755 -4.577 17.993 1.00 95.69 120 ASP A N 1
ATOM 965 C CA . ASP A 1 120 ? -9.672 -4.238 17.058 1.00 95.69 120 ASP A CA 1
ATOM 966 C C . ASP A 1 120 ? -9.008 -5.499 16.486 1.00 95.69 120 ASP A C 1
ATOM 968 O O . ASP A 1 120 ? -8.211 -6.171 17.150 1.00 95.69 120 ASP A O 1
ATOM 972 N N . LEU A 1 121 ? -9.369 -5.846 15.253 1.00 97.25 121 LEU A N 1
ATOM 973 C CA . LEU A 1 121 ? -9.001 -7.087 14.580 1.00 97.25 121 LEU A CA 1
ATOM 974 C C . LEU A 1 121 ? -7.900 -6.843 13.541 1.00 97.25 121 LEU A C 1
ATOM 976 O O . LEU A 1 121 ? -8.171 -6.455 12.411 1.00 97.25 121 LEU A O 1
ATOM 980 N N . ASP A 1 122 ? -6.657 -7.143 13.904 1.00 96.19 122 ASP A N 1
ATOM 981 C CA . ASP A 1 122 ? -5.538 -7.218 12.956 1.00 96.19 122 ASP A CA 1
ATOM 982 C C . ASP A 1 122 ? -5.478 -8.621 12.334 1.00 96.19 122 ASP A C 1
ATOM 984 O O . ASP A 1 122 ? -5.136 -9.592 13.022 1.00 96.19 122 ASP A O 1
ATOM 988 N N . LEU A 1 123 ? -5.828 -8.730 11.045 1.00 95.75 123 LEU A N 1
ATOM 989 C CA . LEU A 1 123 ? -5.865 -10.005 10.325 1.00 95.75 123 LEU A CA 1
ATOM 990 C C . LEU A 1 123 ? -4.552 -10.365 9.614 1.00 95.75 123 LEU A C 1
ATOM 992 O O . LEU A 1 123 ? -4.473 -11.425 8.991 1.00 95.75 123 LEU A O 1
ATOM 996 N N . LYS A 1 124 ? -3.499 -9.548 9.731 1.00 91.44 124 LYS A N 1
ATOM 997 C CA . LYS A 1 124 ? -2.230 -9.724 9.003 1.00 91.44 124 LYS A CA 1
ATOM 998 C C . LYS A 1 124 ? -1.618 -11.119 9.146 1.00 91.44 124 LYS A C 1
ATOM 1000 O O . LYS A 1 124 ? -1.045 -11.655 8.199 1.00 91.44 124 LYS A O 1
ATOM 1005 N N . ASN A 1 125 ? -1.710 -11.689 10.347 1.00 91.56 125 ASN A N 1
ATOM 1006 C CA . ASN A 1 125 ? -1.117 -12.985 10.689 1.00 91.56 125 ASN A CA 1
ATOM 1007 C C . ASN A 1 125 ? -2.130 -14.136 10.687 1.00 91.56 125 ASN A C 1
ATOM 1009 O O . ASN A 1 125 ? -1.801 -15.228 11.140 1.00 91.56 125 ASN A O 1
ATOM 1013 N N . ILE A 1 126 ? -3.346 -13.909 10.188 1.00 94.62 126 ILE A N 1
ATOM 1014 C CA . ILE A 1 126 ? -4.387 -14.933 10.136 1.00 94.62 126 ILE A CA 1
ATOM 1015 C C . ILE A 1 126 ? -4.206 -15.756 8.866 1.00 94.62 126 ILE A C 1
ATOM 1017 O O . ILE A 1 126 ? -4.783 -15.480 7.814 1.00 94.62 126 ILE A O 1
ATOM 1021 N N . ARG A 1 127 ? -3.307 -16.733 8.964 1.00 91.75 127 ARG A N 1
ATOM 1022 C CA . ARG A 1 127 ? -2.824 -17.559 7.857 1.00 91.75 127 ARG A CA 1
ATOM 1023 C C . ARG A 1 127 ? -2.311 -18.897 8.378 1.00 91.75 127 ARG A C 1
ATOM 1025 O O . ARG A 1 127 ? -1.933 -19.014 9.537 1.00 91.75 127 ARG A O 1
ATOM 1032 N N . GLY A 1 128 ? -2.250 -19.877 7.493 1.00 92.25 128 GLY A N 1
ATOM 1033 C CA . GLY A 1 128 ? -1.672 -21.195 7.742 1.00 92.25 128 GLY A CA 1
ATOM 1034 C C . GLY A 1 128 ? -1.398 -21.905 6.423 1.00 92.25 128 GLY A C 1
ATOM 1035 O O . GLY A 1 128 ? -1.892 -21.473 5.378 1.00 92.25 128 GLY A O 1
ATOM 1036 N N . THR A 1 129 ? -0.629 -22.987 6.460 1.00 92.88 129 THR A N 1
ATOM 1037 C CA . THR A 1 129 ? -0.464 -23.872 5.297 1.00 92.88 129 THR A CA 1
ATOM 1038 C C . THR A 1 129 ? -1.717 -24.719 5.062 1.00 92.88 129 THR A C 1
ATOM 1040 O O . THR A 1 129 ? -1.982 -25.149 3.941 1.00 92.88 129 THR A O 1
ATOM 1043 N N . THR A 1 130 ? -2.535 -24.886 6.105 1.00 95.38 130 THR A N 1
ATOM 1044 C CA . THR A 1 130 ? -3.853 -25.527 6.077 1.00 95.38 130 THR A CA 1
ATOM 1045 C C . THR A 1 130 ? -4.940 -24.590 6.609 1.00 95.38 130 THR A C 1
ATOM 1047 O O . THR A 1 130 ? -4.665 -23.568 7.249 1.00 95.38 130 THR A O 1
ATOM 1050 N N . PHE A 1 131 ? -6.204 -24.935 6.350 1.00 94.69 131 PHE A N 1
ATOM 1051 C CA . PHE A 1 131 ? -7.341 -24.182 6.880 1.00 94.69 131 PHE A CA 1
ATOM 1052 C C . PHE A 1 131 ? -7.418 -24.286 8.411 1.00 94.69 131 PHE A C 1
ATOM 1054 O O . PHE A 1 131 ? -7.741 -23.308 9.079 1.00 94.69 131 PHE A O 1
ATOM 1061 N N . GLU A 1 132 ? -7.069 -25.443 8.968 1.00 95.19 132 GLU A N 1
ATOM 1062 C CA . GLU A 1 132 ? -7.050 -25.733 10.401 1.00 95.19 132 GLU A CA 1
ATOM 1063 C C . GLU A 1 132 ? -6.005 -24.889 11.142 1.00 95.19 132 GLU A C 1
ATOM 1065 O O . GLU A 1 132 ? -6.308 -24.313 12.186 1.00 95.19 132 GLU A O 1
ATOM 1070 N N . GLU A 1 133 ? -4.803 -24.736 10.578 1.00 95.88 133 GLU A N 1
ATOM 1071 C CA . GLU A 1 133 ? -3.781 -23.829 11.120 1.00 95.88 133 GLU A CA 1
ATOM 1072 C C . GLU A 1 133 ? -4.258 -22.373 11.113 1.00 95.88 133 GLU A C 1
ATOM 1074 O O . GLU A 1 133 ? -4.120 -21.666 12.114 1.00 95.88 133 GLU A O 1
ATOM 1079 N N . MET A 1 134 ? -4.881 -21.929 10.013 1.00 96.12 134 MET A N 1
ATOM 1080 C CA . MET A 1 134 ? -5.459 -20.586 9.929 1.00 96.12 134 MET A CA 1
ATOM 1081 C C . MET A 1 134 ? -6.543 -20.383 10.998 1.00 96.12 134 MET A C 1
ATOM 1083 O O . MET A 1 134 ? -6.526 -19.364 11.692 1.00 96.12 134 MET A O 1
ATOM 1087 N N . LEU A 1 135 ? -7.430 -21.365 11.206 1.00 95.75 135 LEU A N 1
ATOM 1088 C CA . LEU A 1 135 ? -8.419 -21.327 12.289 1.00 95.75 135 LEU A CA 1
ATOM 1089 C C . LEU A 1 135 ? -7.759 -21.191 13.666 1.00 95.75 135 LEU A C 1
ATOM 1091 O O . LEU A 1 135 ? -8.241 -20.401 14.475 1.00 95.75 135 LEU A O 1
ATOM 1095 N N . GLY A 1 136 ? -6.650 -21.894 13.913 1.00 95.44 136 GLY A N 1
ATOM 1096 C CA . GLY A 1 136 ? -5.860 -21.753 15.139 1.00 95.44 136 GLY A CA 1
ATOM 1097 C C . GLY A 1 136 ? -5.338 -20.328 15.341 1.00 95.44 136 GLY A C 1
ATOM 1098 O O . GLY A 1 136 ? -5.526 -19.743 16.405 1.00 95.44 136 GLY A O 1
ATOM 1099 N N . THR A 1 137 ? -4.773 -19.706 14.299 1.00 96.25 137 THR A N 1
ATOM 1100 C CA . THR A 1 137 ? -4.328 -18.299 14.388 1.00 96.25 137 THR A CA 1
ATOM 1101 C C . THR A 1 137 ? -5.486 -17.328 14.634 1.00 96.25 137 THR A C 1
ATOM 1103 O O . THR A 1 137 ? -5.344 -16.368 15.397 1.00 96.25 137 THR A O 1
ATOM 1106 N N . PHE A 1 138 ? -6.657 -17.585 14.038 1.00 96.31 138 PHE A N 1
ATOM 1107 C CA . PHE A 1 138 ? -7.855 -16.781 14.270 1.00 96.31 138 PHE A CA 1
ATOM 1108 C C . PHE A 1 138 ? -8.382 -16.958 15.693 1.00 96.31 138 PHE A C 1
ATOM 1110 O O . PHE A 1 138 ? -8.763 -15.975 16.323 1.00 96.31 138 PHE A O 1
ATOM 1117 N N . GLN A 1 139 ? -8.337 -18.174 16.236 1.00 95.88 139 GLN A N 1
ATOM 1118 C CA . GLN A 1 139 ? -8.681 -18.447 17.625 1.00 95.88 139 GLN A CA 1
ATOM 1119 C C . GLN A 1 139 ? -7.829 -17.615 18.592 1.00 95.88 139 GLN A C 1
ATOM 1121 O O . GLN A 1 139 ? -8.386 -16.912 19.435 1.00 95.88 139 GLN A O 1
ATOM 1126 N N . THR A 1 140 ? -6.506 -17.595 18.412 1.00 95.38 140 THR A N 1
ATOM 1127 C CA . THR A 1 140 ? -5.604 -16.763 19.225 1.00 95.38 140 THR A CA 1
ATOM 1128 C C . THR A 1 140 ? -5.931 -15.270 19.112 1.00 95.38 140 THR A C 1
ATOM 1130 O O . THR A 1 140 ? -5.843 -14.530 20.094 1.00 95.38 140 THR A O 1
ATOM 1133 N N . LEU A 1 141 ? -6.350 -14.796 17.933 1.00 96.50 141 LEU A N 1
ATOM 1134 C CA . LEU A 1 141 ? -6.827 -13.420 17.775 1.00 96.50 141 LEU A CA 1
ATOM 1135 C C . LEU A 1 141 ? -8.091 -13.157 18.604 1.00 96.50 141 LEU A C 1
ATOM 1137 O O . LEU A 1 141 ? -8.175 -12.097 19.228 1.00 96.50 141 LEU A O 1
ATOM 1141 N N . ILE A 1 142 ? -9.048 -14.091 18.630 1.00 95.69 142 ILE A N 1
ATOM 1142 C CA . ILE A 1 142 ? -10.260 -13.971 19.453 1.00 95.69 142 ILE A CA 1
ATOM 1143 C C . ILE A 1 142 ? -9.890 -13.922 20.938 1.00 95.69 142 ILE A C 1
ATOM 1145 O O . ILE A 1 142 ? -10.291 -12.983 21.622 1.00 95.69 142 ILE A O 1
ATOM 1149 N N . GLU A 1 143 ? -9.079 -14.862 21.425 1.00 94.94 143 GLU A N 1
ATOM 1150 C CA . GLU A 1 143 ? -8.590 -14.899 22.815 1.00 94.94 143 GLU A CA 1
ATOM 1151 C C . GLU A 1 143 ? -7.927 -13.574 23.221 1.00 94.94 143 GLU A C 1
ATOM 1153 O O . GLU A 1 143 ? -8.197 -13.020 24.294 1.00 94.94 143 GLU A O 1
ATOM 1158 N N . ARG A 1 144 ? -7.119 -12.999 22.320 1.00 95.00 144 ARG A N 1
ATOM 1159 C CA . ARG A 1 144 ? -6.502 -11.685 22.521 1.00 95.00 144 ARG A CA 1
ATOM 1160 C C . ARG A 1 144 ? -7.541 -10.576 22.680 1.00 95.00 144 ARG A C 1
ATOM 1162 O O . ARG A 1 144 ? -7.343 -9.715 23.531 1.00 95.00 144 ARG A O 1
ATOM 1169 N N . GLN A 1 145 ? -8.642 -10.586 21.923 1.00 95.12 145 GLN A N 1
ATOM 1170 C CA . GLN A 1 145 ? -9.704 -9.584 22.100 1.00 95.12 145 GLN A CA 1
ATOM 1171 C C . GLN A 1 145 ? -10.355 -9.691 23.479 1.00 95.12 145 GLN A C 1
ATOM 1173 O O . GLN A 1 145 ? -10.503 -8.680 24.158 1.00 95.12 145 GLN A O 1
ATOM 1178 N N . PHE A 1 146 ? -10.680 -10.901 23.940 1.00 95.00 146 PHE A N 1
ATOM 1179 C CA . PHE A 1 146 ? -11.198 -11.091 25.301 1.00 95.00 146 PHE A CA 1
ATOM 1180 C C . PHE A 1 146 ? -10.193 -10.615 26.357 1.00 95.00 146 PHE A C 1
ATOM 1182 O O . PHE A 1 146 ? -10.574 -9.943 27.313 1.00 95.00 146 PHE A O 1
ATOM 1189 N N . THR A 1 147 ? -8.903 -10.880 26.147 1.00 93.69 147 THR A N 1
ATOM 1190 C CA . THR A 1 147 ? -7.823 -10.412 27.027 1.00 93.69 147 THR A CA 1
ATOM 1191 C C . THR A 1 147 ? -7.737 -8.884 27.077 1.00 93.69 147 THR A C 1
ATOM 1193 O O . THR A 1 147 ? -7.634 -8.312 28.160 1.00 93.69 147 THR A O 1
ATOM 1196 N N . CYS A 1 148 ? -7.833 -8.203 25.930 1.00 90.31 148 CYS A N 1
ATOM 1197 C CA . CYS A 1 148 ? -7.834 -6.738 25.856 1.00 90.31 148 CYS A CA 1
ATOM 1198 C C . CYS A 1 148 ? -9.023 -6.089 26.580 1.00 90.31 148 CYS A C 1
ATOM 1200 O O . CYS A 1 148 ? -8.948 -4.913 26.921 1.00 90.31 148 CYS A O 1
ATOM 1202 N N . HIS A 1 149 ? -10.094 -6.841 26.834 1.00 90.62 149 HIS A N 1
ATOM 1203 C CA . HIS A 1 149 ? -11.274 -6.379 27.561 1.00 90.62 149 HIS A CA 1
ATOM 1204 C C . HIS A 1 149 ? -11.404 -7.010 28.953 1.00 90.62 149 HIS A C 1
ATOM 1206 O O . HIS A 1 149 ? -12.476 -6.961 29.554 1.00 90.62 149 HIS A O 1
ATOM 1212 N N . LEU A 1 150 ? -10.326 -7.582 29.501 1.00 87.81 150 LEU A N 1
ATOM 1213 C CA . LEU A 1 150 ? -10.340 -8.177 30.839 1.00 87.81 150 LEU A CA 1
ATOM 1214 C C . LEU A 1 150 ? -10.646 -7.149 31.938 1.00 87.81 150 LEU A C 1
ATOM 1216 O O . LEU A 1 150 ? -11.193 -7.512 32.977 1.00 87.81 150 LEU A O 1
ATOM 1220 N N . ASP A 1 151 ? -10.348 -5.868 31.712 1.00 80.81 151 ASP A N 1
ATOM 1221 C CA . ASP A 1 151 ? -10.647 -4.799 32.672 1.00 80.81 151 ASP A CA 1
ATOM 1222 C C . ASP A 1 151 ? -12.150 -4.668 32.967 1.00 80.81 151 ASP A C 1
ATOM 1224 O O . ASP A 1 151 ? -12.529 -4.272 34.070 1.00 80.81 151 ASP A O 1
ATOM 1228 N N . LEU A 1 152 ? -13.009 -5.130 32.052 1.00 78.56 152 LEU A N 1
ATOM 1229 C CA . LEU A 1 152 ? -14.443 -5.300 32.284 1.00 78.56 152 LEU A CA 1
ATOM 1230 C C . LEU A 1 152 ? -14.732 -6.173 33.516 1.00 78.56 152 LEU A C 1
ATOM 1232 O O . LEU A 1 152 ? -15.588 -5.855 34.337 1.00 78.56 152 LEU A O 1
ATOM 1236 N N . MET A 1 153 ? -13.967 -7.256 33.681 1.00 74.19 153 MET A N 1
ATOM 1237 C CA . MET A 1 153 ? -14.067 -8.166 34.829 1.00 74.19 153 MET A CA 1
ATOM 1238 C C . MET A 1 153 ? -13.455 -7.583 36.102 1.00 74.19 153 MET A C 1
ATOM 1240 O O . MET A 1 153 ? -13.659 -8.120 37.187 1.00 74.19 153 MET A O 1
ATOM 1244 N N . ARG A 1 154 ? -12.700 -6.488 35.985 1.00 74.25 154 ARG A N 1
ATOM 1245 C CA . ARG A 1 154 ? -12.077 -5.775 37.107 1.00 74.25 154 ARG A CA 1
ATOM 1246 C C . ARG A 1 154 ? -12.923 -4.596 37.599 1.00 74.25 154 ARG A C 1
ATOM 1248 O O . ARG A 1 154 ? -12.449 -3.820 38.420 1.00 74.25 154 ARG A O 1
ATOM 1255 N N . GLY A 1 155 ? -14.164 -4.471 37.120 1.00 71.00 155 GLY A N 1
ATOM 1256 C CA . GLY A 1 155 ? -15.113 -3.436 37.541 1.00 71.00 155 GLY A CA 1
ATOM 1257 C C . GLY A 1 155 ? -15.135 -2.185 36.658 1.00 71.00 155 GLY A C 1
ATOM 1258 O O . GLY A 1 155 ? -15.776 -1.201 37.022 1.00 71.00 155 GLY A O 1
ATOM 1259 N N . HIS A 1 156 ? -14.469 -2.200 35.499 1.00 73.00 156 HIS A N 1
ATOM 1260 C CA . HIS A 1 156 ? -14.579 -1.122 34.515 1.00 73.00 156 HIS A CA 1
ATOM 1261 C C . HIS A 1 156 ? -15.815 -1.335 33.630 1.00 73.00 156 HIS A C 1
ATOM 1263 O O . HIS A 1 156 ? -15.738 -1.968 32.582 1.00 73.00 156 HIS A O 1
ATOM 1269 N N . GLY A 1 157 ? -16.959 -0.809 34.072 1.00 79.56 157 GLY A N 1
ATOM 1270 C CA . GLY A 1 157 ? -18.268 -0.971 33.427 1.00 79.56 157 GLY A CA 1
ATOM 1271 C C . GLY A 1 157 ? -19.301 -1.581 34.377 1.00 79.56 157 GLY A C 1
ATOM 1272 O O . GLY A 1 157 ? -19.024 -1.801 35.557 1.00 79.56 157 GLY A O 1
ATOM 1273 N N . LYS A 1 158 ? -20.514 -1.843 33.881 1.00 83.94 158 LYS A N 1
ATOM 1274 C CA . LYS A 1 158 ? -21.542 -2.562 34.650 1.00 83.94 158 LYS A CA 1
ATOM 1275 C C . LYS A 1 158 ? -21.124 -4.024 34.830 1.00 83.94 158 LYS A C 1
ATOM 1277 O O . LYS A 1 158 ? -20.633 -4.659 33.897 1.00 83.94 158 LYS A O 1
ATOM 1282 N N . GLU A 1 159 ? -21.349 -4.556 36.029 1.00 86.25 159 GLU A N 1
ATOM 1283 C CA . GLU A 1 159 ? -21.043 -5.950 36.349 1.00 86.25 159 GLU A CA 1
ATOM 1284 C C . GLU A 1 159 ? -21.838 -6.904 35.452 1.00 86.25 159 GLU A C 1
ATOM 1286 O O . GLU A 1 159 ? -23.035 -6.721 35.201 1.00 86.25 159 GLU A O 1
ATOM 1291 N N . LEU A 1 160 ? -21.163 -7.940 34.962 1.00 88.06 160 LEU A N 1
ATOM 1292 C CA . LEU A 1 160 ? -21.789 -8.916 34.091 1.00 88.06 160 LEU A CA 1
ATOM 1293 C C . LEU A 1 160 ? -22.578 -9.954 34.888 1.00 88.06 160 LEU A C 1
ATOM 1295 O O . LEU A 1 160 ? -22.099 -10.449 35.909 1.00 88.06 160 LEU A O 1
ATOM 1299 N N . PRO A 1 161 ? -23.736 -10.406 34.377 1.00 90.62 161 PRO A N 1
ATOM 1300 C CA . PRO A 1 161 ? -24.416 -11.562 34.939 1.00 90.62 161 PRO A CA 1
ATOM 1301 C C . PRO A 1 161 ? -23.479 -12.776 35.007 1.00 90.62 161 PRO A C 1
ATOM 1303 O O . PRO A 1 161 ? -22.750 -13.048 34.052 1.00 90.62 161 PRO A O 1
ATOM 1306 N N . HIS A 1 162 ? -23.572 -13.577 36.073 1.00 88.88 162 HIS A N 1
ATOM 1307 C CA . HIS A 1 162 ? -22.705 -14.745 36.305 1.00 88.88 162 HIS A CA 1
ATOM 1308 C C . HIS A 1 162 ? -22.559 -15.668 35.076 1.00 88.88 162 HIS A C 1
ATOM 1310 O O . HIS A 1 162 ? -21.473 -16.155 34.771 1.00 88.88 162 HIS A O 1
ATOM 1316 N N . LYS A 1 163 ? -23.644 -15.888 34.317 1.00 91.00 163 LYS A N 1
ATOM 1317 C CA . LYS A 1 163 ? -23.610 -16.692 33.080 1.00 91.00 163 LYS A CA 1
ATOM 1318 C C . LYS A 1 163 ? -22.758 -16.057 31.973 1.00 91.00 163 LYS A C 1
ATOM 1320 O O . LYS A 1 163 ? -22.066 -16.780 31.261 1.00 91.00 163 LYS A O 1
ATOM 1325 N N . HIS A 1 164 ? -22.817 -14.735 31.814 1.00 92.88 164 HIS A N 1
ATOM 1326 C CA . HIS A 1 164 ? -21.996 -14.008 30.845 1.00 92.88 164 HIS A CA 1
ATOM 1327 C C . HIS A 1 164 ? -20.535 -13.983 31.294 1.00 92.88 164 HIS A C 1
ATOM 1329 O O . HIS A 1 164 ? -19.665 -14.276 30.481 1.00 92.88 164 HIS A O 1
ATOM 1335 N N . ALA A 1 165 ? -20.269 -13.754 32.584 1.00 91.50 165 ALA A N 1
ATOM 1336 C CA . ALA A 1 165 ? -18.918 -13.813 33.139 1.00 91.50 165 ALA A CA 1
ATOM 1337 C C . ALA A 1 165 ? -18.259 -15.187 32.912 1.00 91.50 165 ALA A C 1
ATOM 1339 O O . ALA A 1 165 ? -17.159 -15.265 32.368 1.00 91.50 165 ALA A O 1
ATOM 1340 N N . ALA A 1 166 ? -18.968 -16.283 33.209 1.00 92.56 166 ALA A N 1
ATOM 1341 C CA . ALA A 1 166 ? -18.471 -17.638 32.963 1.00 92.56 166 ALA A CA 1
ATOM 1342 C C . ALA A 1 166 ? -18.199 -17.910 31.470 1.00 92.56 166 ALA A C 1
ATOM 1344 O O . ALA A 1 166 ? -17.171 -18.484 31.116 1.00 92.56 166 ALA A O 1
ATOM 1345 N N . LYS A 1 167 ? -19.097 -17.473 30.575 1.00 93.69 167 LYS A N 1
ATOM 1346 C CA . LYS A 1 167 ? -18.923 -17.638 29.121 1.00 93.69 167 LYS A CA 1
ATOM 1347 C C . LYS A 1 167 ? -17.765 -16.796 28.573 1.00 93.69 167 LYS A C 1
ATOM 1349 O O . LYS A 1 167 ? -17.067 -17.255 27.675 1.00 93.69 167 LYS A O 1
ATOM 1354 N N . PHE A 1 168 ? -17.552 -15.598 29.113 1.00 94.62 168 PHE A N 1
ATOM 1355 C CA . PHE A 1 168 ? -16.418 -14.743 28.771 1.00 94.62 168 PHE A CA 1
ATOM 1356 C C . PHE A 1 168 ? -15.098 -15.401 29.169 1.00 94.62 168 PHE A C 1
ATOM 1358 O O . PHE A 1 168 ? -14.213 -15.517 28.330 1.00 94.62 168 PHE A O 1
ATOM 1365 N N . MET A 1 169 ? -14.993 -15.901 30.407 1.00 93.31 169 MET A N 1
ATOM 1366 C CA . MET A 1 169 ? -13.791 -16.602 30.873 1.00 93.31 169 MET A CA 1
ATOM 1367 C C . MET A 1 169 ? -13.488 -17.845 30.036 1.00 93.31 169 MET A C 1
ATOM 1369 O O . MET A 1 169 ? -12.336 -18.087 29.698 1.00 93.31 169 MET A O 1
ATOM 1373 N N . ARG A 1 170 ? -14.522 -18.582 29.619 1.00 93.94 170 ARG A N 1
ATOM 1374 C CA . ARG A 1 170 ? -14.367 -19.729 28.719 1.00 93.94 170 ARG A CA 1
ATOM 1375 C C . ARG A 1 170 ? -13.694 -19.346 27.394 1.00 93.94 170 ARG A C 1
ATOM 1377 O O . ARG A 1 170 ? -12.729 -19.981 26.987 1.00 93.94 170 ARG A O 1
ATOM 1384 N N . TYR A 1 171 ? -14.179 -18.300 26.722 1.00 94.44 171 TYR A N 1
ATOM 1385 C CA . TYR A 1 171 ? -13.573 -17.850 25.461 1.00 94.44 171 TYR A CA 1
ATOM 1386 C C . TYR A 1 171 ? -12.199 -17.207 25.650 1.00 94.44 171 TYR A C 1
ATOM 1388 O O . TYR A 1 171 ? -11.346 -17.351 24.781 1.00 94.44 171 TYR A O 1
ATOM 1396 N N . LEU A 1 172 ? -11.967 -16.545 26.786 1.00 93.19 172 LEU A N 1
ATOM 1397 C CA . LEU A 1 172 ? -10.651 -16.027 27.154 1.00 93.19 172 LEU A CA 1
ATOM 1398 C C . LEU A 1 172 ? -9.617 -17.152 27.317 1.00 93.19 172 LEU A C 1
ATOM 1400 O O . LEU A 1 172 ? -8.475 -16.981 26.912 1.00 93.19 172 LEU A O 1
ATOM 1404 N N . ASN A 1 173 ? -10.026 -18.306 27.850 1.00 92.25 173 ASN A N 1
ATOM 1405 C CA . ASN A 1 173 ? -9.174 -19.486 28.029 1.00 92.25 173 ASN A CA 1
ATOM 1406 C C . ASN A 1 173 ? -8.976 -20.323 26.751 1.00 92.25 173 ASN A C 1
ATOM 1408 O O . ASN A 1 173 ? -8.387 -21.401 26.817 1.00 92.25 173 ASN A O 1
ATOM 1412 N N . GLY A 1 174 ? -9.501 -19.888 25.603 1.00 90.25 174 GLY A N 1
ATOM 1413 C CA . GLY A 1 174 ? -9.381 -20.647 24.357 1.00 90.25 174 GLY A CA 1
ATOM 1414 C C . GLY A 1 174 ? -10.305 -21.863 24.252 1.00 90.25 174 GLY A C 1
ATOM 1415 O O . GLY A 1 174 ? -10.108 -22.739 23.410 1.00 90.25 174 GLY A O 1
ATOM 1416 N N . GLU A 1 175 ? -11.331 -21.953 25.098 1.00 91.25 175 GLU A N 1
ATOM 1417 C CA . GLU A 1 175 ? -12.224 -23.110 25.137 1.00 91.25 175 GLU A CA 1
ATOM 1418 C C . GLU A 1 175 ? -13.352 -22.970 24.093 1.00 91.25 175 GLU A C 1
ATOM 1420 O O . GLU A 1 175 ? -14.472 -22.524 24.383 1.00 91.25 175 GLU A O 1
ATOM 1425 N N . PHE A 1 176 ? -13.057 -23.386 22.857 1.00 89.25 176 PHE A N 1
ATOM 1426 C CA . PHE A 1 176 ? -14.002 -23.427 21.736 1.00 89.25 176 PHE A CA 1
ATOM 1427 C C . PHE A 1 176 ? -14.308 -24.872 21.326 1.00 89.25 176 PHE A C 1
ATOM 1429 O O . PHE A 1 176 ? -13.420 -25.649 20.999 1.00 89.25 176 PHE A O 1
ATOM 1436 N N . SER A 1 177 ? -15.587 -25.250 21.301 1.00 83.19 177 SER A N 1
ATOM 1437 C CA . SER A 1 177 ? -16.003 -26.616 20.948 1.00 83.19 177 SER A CA 1
ATOM 1438 C C . SER A 1 177 ? -16.029 -26.873 19.438 1.00 83.19 177 SER A C 1
ATOM 1440 O O . SER A 1 177 ? -15.974 -28.024 19.018 1.00 83.19 177 SER A O 1
ATOM 1442 N N . GLN A 1 178 ? -16.205 -25.827 18.620 1.00 84.31 178 GLN A N 1
ATOM 1443 C CA . GLN A 1 178 ? -16.313 -25.919 17.158 1.00 84.31 178 GLN A CA 1
ATOM 1444 C C . GLN A 1 178 ? -15.858 -24.611 16.489 1.00 84.31 178 GLN A C 1
ATOM 1446 O O . GLN A 1 178 ? -16.127 -23.546 17.048 1.00 84.31 178 GLN A O 1
ATOM 1451 N N . PRO A 1 179 ? -15.317 -24.643 15.253 1.00 80.94 179 PRO A N 1
ATOM 1452 C CA . PRO A 1 179 ? -14.874 -23.439 14.538 1.00 80.94 179 PRO A CA 1
ATOM 1453 C C . PRO A 1 179 ? -15.941 -22.343 14.401 1.00 80.94 179 PRO A C 1
ATOM 1455 O O . PRO A 1 179 ? -15.635 -21.158 14.495 1.00 80.94 179 PRO A O 1
ATOM 1458 N N . ARG A 1 180 ? -17.222 -22.716 14.246 1.00 80.38 180 ARG A N 1
ATOM 1459 C CA . ARG A 1 180 ? -18.334 -21.748 14.176 1.00 80.38 180 ARG A CA 1
ATOM 1460 C C . ARG A 1 180 ? -18.429 -20.870 15.435 1.00 80.38 180 ARG A C 1
ATOM 1462 O O . ARG A 1 180 ? -18.894 -19.738 15.347 1.00 80.38 180 ARG A O 1
ATOM 1469 N N . GLN A 1 181 ? -17.978 -21.354 16.595 1.00 87.06 181 GLN A N 1
ATOM 1470 C CA . GLN A 1 181 ? -18.023 -20.577 17.835 1.00 87.06 181 GLN A CA 1
ATOM 1471 C C . GLN A 1 181 ? -17.111 -19.344 17.807 1.00 87.06 181 GLN A C 1
ATOM 1473 O O . GLN A 1 181 ? -17.357 -18.429 18.584 1.00 87.06 181 GLN A O 1
ATOM 1478 N N . LEU A 1 182 ? -16.121 -19.275 16.910 1.00 90.31 182 LEU A N 1
ATOM 1479 C CA . LEU A 1 182 ? -15.219 -18.125 16.799 1.00 90.31 182 LEU A CA 1
ATOM 1480 C C . LEU A 1 182 ? -15.970 -16.848 16.375 1.00 90.31 182 LEU A C 1
ATOM 1482 O O . LEU A 1 182 ? -15.776 -15.793 16.974 1.00 90.31 182 LEU A O 1
ATOM 1486 N N . GLY A 1 183 ? -16.897 -16.946 15.412 1.00 89.12 183 GLY A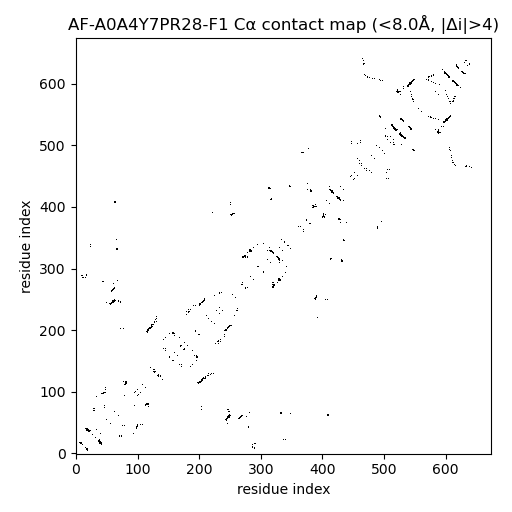 N 1
ATOM 1487 C CA . GLY A 1 183 ? -17.772 -15.824 15.032 1.00 89.12 183 GLY A CA 1
ATOM 1488 C C . GLY A 1 183 ? -18.767 -15.459 16.134 1.00 89.12 183 GLY A C 1
ATOM 1489 O O . GLY A 1 183 ? -18.890 -14.295 16.516 1.00 89.12 183 GLY A O 1
ATOM 1490 N N . VAL A 1 184 ? -19.387 -16.477 16.738 1.00 92.19 184 VAL A N 1
ATOM 1491 C CA . VAL A 1 184 ? -20.315 -16.314 17.870 1.00 92.19 184 VAL A CA 1
ATOM 1492 C C . VAL A 1 184 ? -19.637 -15.652 19.074 1.00 92.19 184 VAL A C 1
ATOM 1494 O O . VAL A 1 184 ? -20.285 -14.921 19.822 1.00 92.19 184 VAL A O 1
ATOM 1497 N N . ALA A 1 185 ? -18.344 -15.895 19.290 1.00 95.62 185 ALA A N 1
ATOM 1498 C CA . ALA A 1 185 ? -17.583 -15.282 20.368 1.00 95.62 185 ALA A CA 1
ATOM 1499 C C . ALA A 1 185 ? -17.405 -13.772 20.160 1.00 95.62 185 ALA A C 1
ATOM 1501 O O . ALA A 1 185 ? -17.567 -13.026 21.121 1.00 95.62 185 ALA A O 1
ATOM 1502 N N . LEU A 1 186 ? -17.167 -13.307 18.928 1.00 96.38 186 LEU A N 1
ATOM 1503 C CA . LEU A 1 186 ? -17.103 -11.872 18.619 1.00 96.38 186 LEU A CA 1
ATOM 1504 C C . LEU A 1 186 ? -18.455 -11.178 18.806 1.00 96.38 186 LEU A C 1
ATOM 1506 O O . LEU A 1 186 ? -18.509 -10.095 19.389 1.00 96.38 186 LEU A O 1
ATOM 1510 N N . VAL A 1 187 ? -19.547 -11.815 18.369 1.00 96.88 187 VAL A N 1
ATOM 1511 C CA . VAL A 1 187 ? -20.907 -11.303 18.616 1.00 96.88 187 VAL A CA 1
ATOM 1512 C C . VAL A 1 187 ? -21.152 -11.189 20.119 1.00 96.88 187 VAL A C 1
ATOM 1514 O O . VAL A 1 187 ? -21.470 -10.111 20.612 1.00 96.88 187 VAL A O 1
ATOM 1517 N N . PHE A 1 188 ? -20.894 -12.262 20.867 1.00 96.81 188 PHE A N 1
ATOM 1518 C CA . PHE A 1 188 ? -21.050 -12.264 22.318 1.00 96.81 188 PHE A CA 1
ATOM 1519 C C . PHE A 1 188 ? -20.200 -11.186 23.007 1.00 96.81 188 PHE A C 1
ATOM 1521 O O . PHE A 1 188 ? -20.700 -10.488 23.885 1.00 96.81 188 PHE A O 1
ATOM 1528 N N . LEU A 1 189 ? -18.936 -11.022 22.601 1.00 97.00 189 LEU A N 1
ATOM 1529 C CA . LEU A 1 189 ? -18.060 -9.981 23.135 1.00 97.00 189 LEU A CA 1
ATOM 1530 C C . LEU A 1 189 ? -18.662 -8.593 22.906 1.00 97.00 189 LEU A C 1
ATOM 1532 O O . LEU A 1 189 ? -18.727 -7.796 23.835 1.00 97.00 189 LEU A O 1
ATOM 1536 N N . SER A 1 190 ? -19.153 -8.311 21.700 1.00 97.12 190 SER A N 1
ATOM 1537 C CA . SER A 1 190 ? -19.749 -7.008 21.397 1.00 97.12 190 SER A CA 1
ATOM 1538 C C . SER A 1 190 ? -21.038 -6.724 22.184 1.00 97.12 190 SER A C 1
ATOM 1540 O O . SER A 1 190 ? -21.235 -5.600 22.637 1.00 97.12 190 SER A O 1
ATOM 1542 N N . GLU A 1 191 ? -21.891 -7.727 22.414 1.00 96.12 191 GLU A N 1
ATOM 1543 C CA . GLU A 1 191 ? -23.101 -7.581 23.236 1.00 96.12 191 GLU A CA 1
ATOM 1544 C C . GLU A 1 191 ? -22.739 -7.274 24.691 1.00 96.12 191 GLU A C 1
ATOM 1546 O O . GLU A 1 191 ? -23.268 -6.337 25.285 1.00 96.12 191 GLU A O 1
ATOM 1551 N N . VAL A 1 192 ? -21.777 -8.024 25.232 1.00 95.44 192 VAL A N 1
ATOM 1552 C CA . VAL A 1 192 ? -21.255 -7.840 26.588 1.00 95.44 192 VAL A CA 1
ATOM 1553 C C . VAL A 1 192 ? -20.646 -6.451 26.770 1.00 95.44 192 VAL A C 1
ATOM 1555 O O . VAL A 1 192 ? -20.929 -5.788 27.765 1.00 95.44 192 VAL A O 1
ATOM 1558 N N . LEU A 1 193 ? -19.850 -5.988 25.804 1.00 94.75 193 LEU A N 1
ATOM 1559 C CA . LEU A 1 193 ? -19.269 -4.648 25.834 1.00 94.75 193 LEU A CA 1
ATOM 1560 C C . LEU A 1 193 ? -20.352 -3.568 25.759 1.00 94.75 193 LEU A C 1
ATOM 1562 O O . LEU A 1 193 ? -20.314 -2.620 26.540 1.00 94.75 193 LEU A O 1
ATOM 1566 N N . ARG A 1 194 ? -21.345 -3.716 24.875 1.00 94.88 194 ARG A N 1
ATOM 1567 C CA . ARG A 1 194 ? -22.452 -2.758 24.794 1.00 94.88 194 ARG A CA 1
ATOM 1568 C C . ARG A 1 194 ? -23.177 -2.634 26.124 1.00 94.88 194 ARG A C 1
ATOM 1570 O O . ARG A 1 194 ? -23.392 -1.524 26.601 1.00 94.88 194 ARG A O 1
ATOM 1577 N N . ASP A 1 195 ? -23.553 -3.765 26.707 1.00 92.69 195 ASP A N 1
ATOM 1578 C CA . ASP A 1 195 ? -24.343 -3.790 27.934 1.00 92.69 195 ASP A CA 1
ATOM 1579 C C . ASP A 1 195 ? -23.549 -3.225 29.120 1.00 92.69 195 ASP A C 1
ATOM 1581 O O . ASP A 1 195 ? -24.100 -2.505 29.955 1.00 92.69 195 ASP A O 1
ATOM 1585 N N . ALA A 1 196 ? -22.245 -3.503 29.172 1.00 91.62 196 ALA A N 1
ATOM 1586 C CA . ALA A 1 196 ? -21.384 -3.052 30.253 1.00 91.62 196 ALA A CA 1
ATOM 1587 C C . ALA A 1 196 ? -21.035 -1.557 30.187 1.00 91.62 196 ALA A C 1
ATOM 1589 O O . ALA A 1 196 ? -20.993 -0.903 31.230 1.00 91.62 196 ALA A O 1
ATOM 1590 N N . TYR A 1 197 ? -20.803 -1.010 28.991 1.00 89.31 197 TYR A N 1
ATOM 1591 C CA . TYR A 1 197 ? -20.449 0.403 28.800 1.00 89.31 197 TYR A CA 1
ATOM 1592 C C . TYR A 1 197 ? -21.653 1.303 28.482 1.00 89.31 197 TYR A C 1
ATOM 1594 O O . TYR A 1 197 ? -21.494 2.516 28.400 1.00 89.31 197 TYR A O 1
ATOM 1602 N N . ASP A 1 198 ? -22.851 0.728 28.317 1.00 89.94 198 ASP A N 1
ATOM 1603 C CA . ASP A 1 198 ? -24.077 1.429 27.897 1.00 89.94 198 ASP A CA 1
ATOM 1604 C C . ASP A 1 198 ? -23.904 2.213 26.584 1.00 89.94 198 ASP A C 1
ATOM 1606 O O . ASP A 1 198 ? -24.505 3.262 26.352 1.00 89.94 198 ASP A O 1
ATOM 1610 N N . HIS A 1 199 ? -23.026 1.701 25.724 1.00 91.31 199 HIS A N 1
ATOM 1611 C CA . HIS A 1 199 ? -22.638 2.336 24.479 1.00 91.31 199 HIS A CA 1
ATOM 1612 C C . HIS A 1 199 ? -22.439 1.280 23.402 1.00 91.31 199 HIS A C 1
ATOM 1614 O O . HIS A 1 199 ? -21.838 0.237 23.637 1.00 91.31 199 HIS A O 1
ATOM 1620 N N . SER A 1 200 ? -22.921 1.538 22.189 1.00 94.25 200 SER A N 1
ATOM 1621 C CA . SER A 1 200 ? -22.682 0.626 21.066 1.00 94.25 200 SER A CA 1
ATOM 1622 C C . SER A 1 200 ? -21.187 0.512 20.728 1.00 94.25 200 SER A C 1
ATOM 1624 O O . SER A 1 200 ? -20.422 1.444 20.971 1.00 94.25 200 SER A O 1
ATOM 1626 N N . VAL A 1 201 ? -20.794 -0.618 20.140 1.00 96.69 201 VAL A N 1
ATOM 1627 C CA . VAL A 1 201 ? -19.407 -1.016 19.853 1.00 96.69 201 VAL A CA 1
ATOM 1628 C C . VAL A 1 201 ? -18.963 -0.543 18.471 1.00 96.69 201 VAL A C 1
ATOM 1630 O O . VAL A 1 201 ? -19.743 -0.576 17.517 1.00 96.69 201 VAL A O 1
ATOM 1633 N N . LEU A 1 202 ? -17.694 -0.156 18.337 1.00 97.56 202 LEU A N 1
ATOM 1634 C CA . LEU A 1 202 ? -17.037 0.006 17.037 1.00 97.56 202 LEU A CA 1
ATOM 1635 C C . LEU A 1 202 ? -16.130 -1.187 16.744 1.00 97.56 202 LEU A C 1
ATOM 1637 O O . LEU A 1 202 ? -15.461 -1.704 17.639 1.00 97.56 202 LEU A O 1
ATOM 1641 N N . VAL A 1 203 ? -16.080 -1.599 15.480 1.00 98.06 203 VAL A N 1
ATOM 1642 C CA . VAL A 1 203 ? -15.188 -2.671 15.022 1.00 98.06 203 VAL A CA 1
ATOM 1643 C C . VAL A 1 203 ? -14.166 -2.101 14.045 1.00 98.06 203 VAL A C 1
ATOM 1645 O O . VAL A 1 203 ? -14.528 -1.552 13.008 1.00 98.06 203 VAL A O 1
ATOM 1648 N N . LEU A 1 204 ? -12.884 -2.240 14.354 1.00 98.12 204 LEU A N 1
ATOM 1649 C CA . LEU A 1 204 ? -11.785 -1.852 13.471 1.00 98.12 204 LEU A CA 1
ATOM 1650 C C . LEU A 1 204 ? -11.131 -3.122 12.930 1.00 98.12 204 LEU A C 1
ATOM 1652 O O . LEU A 1 204 ? -10.870 -4.044 13.700 1.00 98.12 204 LEU A O 1
ATOM 1656 N N . ILE A 1 205 ? -10.917 -3.198 11.616 1.00 97.44 205 ILE A N 1
ATOM 1657 C CA . ILE A 1 205 ? -10.337 -4.383 10.968 1.00 97.44 205 ILE A CA 1
ATOM 1658 C C . ILE A 1 205 ? -9.177 -3.950 10.075 1.00 97.44 205 ILE A C 1
ATOM 1660 O O . ILE A 1 205 ? -9.391 -3.269 9.071 1.00 97.44 205 ILE A O 1
ATOM 1664 N N . ASP A 1 206 ? -7.964 -4.360 10.432 1.00 96.44 206 ASP A N 1
ATOM 1665 C CA . ASP A 1 206 ? -6.751 -4.136 9.640 1.00 96.44 206 ASP A CA 1
ATOM 1666 C C . ASP A 1 206 ? -6.399 -5.377 8.811 1.00 96.44 206 ASP A C 1
ATOM 1668 O O . ASP A 1 206 ? -6.677 -6.510 9.218 1.00 96.44 206 ASP A O 1
ATOM 1672 N N . GLU A 1 207 ? -5.780 -5.154 7.649 1.00 92.00 207 GLU A N 1
ATOM 1673 C CA . GLU A 1 207 ? -5.350 -6.194 6.700 1.00 92.00 207 GLU A CA 1
ATOM 1674 C C . GLU A 1 207 ? -6.460 -7.227 6.409 1.00 92.00 207 GLU A C 1
ATOM 1676 O O . GLU A 1 207 ? -6.226 -8.437 6.372 1.00 92.00 207 GLU A O 1
ATOM 1681 N N . TYR A 1 208 ? -7.699 -6.752 6.219 1.00 91.75 208 TYR A N 1
ATOM 1682 C CA . TYR A 1 208 ? -8.891 -7.610 6.150 1.00 91.75 208 TYR A CA 1
ATOM 1683 C C . TYR A 1 208 ? -8.822 -8.688 5.043 1.00 91.75 208 TYR A C 1
ATOM 1685 O O . TYR A 1 208 ? -9.443 -9.746 5.142 1.00 91.75 208 TYR A O 1
ATOM 1693 N N . ASP A 1 209 ? -8.070 -8.412 3.979 1.00 88.44 209 ASP A N 1
ATOM 1694 C CA . ASP A 1 209 ? -7.862 -9.254 2.807 1.00 88.44 209 ASP A CA 1
ATOM 1695 C C . ASP A 1 209 ? -6.709 -10.264 2.966 1.00 88.44 209 ASP A C 1
ATOM 1697 O O . ASP A 1 209 ? -6.625 -11.219 2.184 1.00 88.44 209 ASP A O 1
ATOM 1701 N N . ALA A 1 210 ? -5.872 -10.139 4.003 1.00 88.62 210 ALA A N 1
ATOM 1702 C CA . ALA A 1 210 ? -4.722 -11.016 4.241 1.00 88.62 210 ALA A CA 1
ATOM 1703 C C . ALA A 1 210 ? -5.071 -12.517 4.344 1.00 88.62 210 ALA A C 1
ATOM 1705 O O . ALA A 1 210 ? -4.391 -13.310 3.681 1.00 88.62 210 ALA A O 1
ATOM 1706 N N . PRO A 1 211 ? -6.141 -12.950 5.050 1.00 89.94 211 PRO A N 1
ATOM 1707 C CA . PRO A 1 211 ? -6.501 -14.370 5.108 1.00 89.94 211 PRO A CA 1
ATOM 1708 C C . PRO A 1 211 ? -6.883 -14.932 3.739 1.00 89.94 211 PRO A C 1
ATOM 1710 O O . PRO A 1 211 ? -6.585 -16.080 3.410 1.00 89.94 211 PRO A O 1
ATOM 1713 N N . THR A 1 212 ? -7.541 -14.110 2.914 1.00 85.88 212 THR A N 1
ATOM 1714 C CA . THR A 1 212 ? -7.924 -14.504 1.555 1.00 85.88 212 THR A CA 1
ATOM 1715 C C . THR A 1 212 ? -6.677 -14.648 0.692 1.00 85.88 212 THR A C 1
ATOM 1717 O O . THR A 1 212 ? -6.518 -15.682 0.049 1.00 85.88 212 THR A O 1
ATOM 1720 N N . SER A 1 213 ? -5.758 -13.682 0.754 1.00 81.38 213 SER A N 1
ATOM 1721 C CA . SER A 1 213 ? -4.472 -13.733 0.050 1.00 81.38 213 SER A CA 1
ATOM 1722 C C . SER A 1 213 ? -3.663 -14.992 0.395 1.00 81.38 213 SER A C 1
ATOM 1724 O O . SER A 1 213 ? -3.302 -15.759 -0.496 1.00 81.38 213 SER A O 1
ATOM 1726 N N . ALA A 1 214 ? -3.478 -15.287 1.686 1.00 84.62 214 ALA A N 1
ATOM 1727 C CA . ALA A 1 214 ? -2.736 -16.470 2.132 1.00 84.62 214 ALA A CA 1
ATOM 1728 C C . ALA A 1 214 ? -3.398 -17.793 1.701 1.00 84.62 214 ALA A C 1
ATOM 1730 O O . ALA A 1 214 ? -2.726 -18.750 1.319 1.00 84.62 214 ALA A O 1
ATOM 1731 N N . SER A 1 215 ? -4.732 -17.849 1.711 1.00 86.50 215 SER A N 1
ATOM 1732 C CA . SER A 1 215 ? -5.466 -19.057 1.319 1.00 86.50 215 SER A CA 1
ATOM 1733 C C . SER A 1 215 ? -5.310 -19.434 -0.149 1.00 86.50 215 SER A C 1
ATOM 1735 O O . SER A 1 215 ? -5.479 -20.602 -0.501 1.00 86.50 215 SER A O 1
ATOM 1737 N N . ILE A 1 216 ? -5.038 -18.444 -1.003 1.00 80.19 216 ILE A N 1
ATOM 1738 C CA . ILE A 1 216 ? -4.879 -18.633 -2.441 1.00 80.19 216 ILE A CA 1
ATOM 1739 C C . ILE A 1 216 ? -3.583 -19.403 -2.720 1.00 80.19 216 ILE A C 1
ATOM 1741 O O . ILE A 1 216 ? -3.586 -20.339 -3.519 1.00 80.19 216 ILE A O 1
ATOM 1745 N N . GLU A 1 217 ? -2.501 -19.061 -2.017 1.00 78.19 217 GLU A N 1
ATOM 1746 C CA . GLU A 1 217 ? -1.207 -19.745 -2.114 1.00 78.19 217 GLU A CA 1
ATOM 1747 C C . GLU A 1 217 ? -1.308 -21.229 -1.725 1.00 78.19 217 GLU A C 1
ATOM 1749 O O . GLU A 1 217 ? -0.761 -22.101 -2.402 1.00 78.19 217 GLU A O 1
ATOM 1754 N N . HIS A 1 218 ? -2.086 -21.524 -0.684 1.00 83.94 218 HIS A N 1
ATOM 1755 C CA . HIS A 1 218 ? -2.226 -22.861 -0.104 1.00 83.94 218 HIS A CA 1
ATOM 1756 C C . HIS A 1 218 ? -3.525 -23.595 -0.497 1.00 83.94 218 HIS A C 1
ATOM 1758 O O . HIS A 1 218 ? -3.829 -24.661 0.034 1.00 83.94 218 HIS A O 1
ATOM 1764 N N . LYS A 1 219 ? -4.288 -23.056 -1.458 1.00 85.50 219 LYS A N 1
ATOM 1765 C CA . LYS A 1 219 ? -5.462 -23.693 -2.089 1.00 85.50 219 LYS A CA 1
ATOM 1766 C C . LYS A 1 219 ? -6.632 -24.046 -1.147 1.00 85.50 219 LYS A C 1
ATOM 1768 O O . LYS A 1 219 ? -7.340 -25.022 -1.391 1.00 85.50 219 LYS A O 1
ATOM 1773 N N . TYR A 1 220 ? -6.906 -23.229 -0.126 1.00 89.81 220 TYR A N 1
ATOM 1774 C CA . TYR A 1 220 ? -8.078 -23.388 0.766 1.00 89.81 220 TYR A CA 1
ATOM 1775 C C . TYR A 1 220 ? -9.035 -22.175 0.777 1.00 89.81 220 TYR A C 1
ATOM 1777 O O . TYR A 1 220 ? -9.820 -21.967 1.706 1.00 89.81 220 TYR A O 1
ATOM 1785 N N . THR A 1 221 ? -9.023 -21.366 -0.286 1.00 86.38 221 THR A N 1
ATOM 1786 C CA . THR A 1 221 ? -9.821 -20.130 -0.418 1.00 86.38 221 THR A CA 1
ATOM 1787 C C . THR A 1 221 ? -11.332 -20.326 -0.295 1.00 86.38 221 THR A C 1
ATOM 1789 O O . THR A 1 221 ? -12.039 -19.437 0.183 1.00 86.38 221 THR A O 1
ATOM 1792 N N . THR A 1 222 ? -11.862 -21.487 -0.690 1.00 86.94 222 THR A N 1
ATOM 1793 C CA . THR A 1 222 ? -13.298 -21.778 -0.546 1.00 86.94 222 THR A CA 1
ATOM 1794 C C . THR A 1 222 ? -13.696 -21.840 0.928 1.00 86.94 222 THR A C 1
ATOM 1796 O O . THR A 1 222 ? -14.680 -21.213 1.319 1.00 86.94 222 THR A O 1
ATOM 1799 N N . GLN A 1 223 ? -12.907 -22.528 1.755 1.00 90.62 223 GLN A N 1
ATOM 1800 C CA . GLN A 1 223 ? -13.136 -22.639 3.193 1.00 90.62 223 GLN A CA 1
ATOM 1801 C C . GLN A 1 223 ? -13.036 -21.270 3.877 1.00 90.62 223 GLN A C 1
ATOM 1803 O O . GLN A 1 223 ? -13.915 -20.920 4.663 1.00 90.62 223 GLN A O 1
ATOM 1808 N N . VAL A 1 224 ? -12.038 -20.457 3.509 1.00 90.44 224 VAL A N 1
ATOM 1809 C CA . VAL A 1 224 ? -11.885 -19.072 4.002 1.00 90.44 224 VAL A CA 1
ATOM 1810 C C . VAL A 1 224 ? -13.103 -18.218 3.668 1.00 90.44 224 VAL A C 1
ATOM 1812 O O . VAL A 1 224 ? -13.644 -17.555 4.551 1.00 90.44 224 VAL A O 1
ATOM 1815 N N . ASN A 1 225 ? -13.582 -18.268 2.422 1.00 87.25 225 ASN A N 1
ATOM 1816 C CA . ASN A 1 225 ? -14.749 -17.496 1.995 1.00 87.25 225 ASN A CA 1
ATOM 1817 C C . ASN A 1 225 ? -16.028 -17.893 2.745 1.00 87.25 225 ASN A C 1
ATOM 1819 O O . ASN A 1 225 ? -16.826 -17.032 3.109 1.00 87.25 225 ASN A O 1
ATOM 1823 N N . VAL A 1 226 ? -16.237 -19.189 2.989 1.00 88.19 226 VAL A N 1
ATOM 1824 C CA . VAL A 1 226 ? -17.391 -19.653 3.773 1.00 88.19 226 VAL A CA 1
ATOM 1825 C C . VAL A 1 226 ? -17.259 -19.204 5.227 1.00 88.19 226 VAL A C 1
ATOM 1827 O O . VAL A 1 226 ? -18.203 -18.649 5.787 1.00 88.19 226 VAL A O 1
ATOM 1830 N N . PHE A 1 227 ? -16.087 -19.404 5.828 1.00 91.88 227 PHE A N 1
ATOM 1831 C CA . PHE A 1 227 ? -15.837 -19.091 7.230 1.00 91.88 227 PHE A CA 1
ATOM 1832 C C . PHE A 1 227 ? -15.991 -17.597 7.533 1.00 91.88 227 PHE A C 1
ATOM 1834 O O . PHE A 1 227 ? -16.847 -17.223 8.334 1.00 91.88 227 PHE A O 1
ATOM 1841 N N . PHE A 1 228 ? -15.233 -16.731 6.854 1.00 91.44 228 PHE A N 1
ATOM 1842 C CA . PHE A 1 228 ? -15.315 -15.285 7.080 1.00 91.44 228 PHE A CA 1
ATOM 1843 C C . PHE A 1 228 ? -16.645 -14.690 6.620 1.00 91.44 228 PHE A C 1
ATOM 1845 O O . PHE A 1 228 ? -17.098 -13.701 7.194 1.00 91.44 228 PHE A O 1
ATOM 1852 N N . GLY A 1 229 ? -17.311 -15.319 5.644 1.00 89.19 229 GLY A N 1
ATOM 1853 C CA . GLY A 1 229 ? -18.644 -14.908 5.208 1.00 89.19 229 GLY A CA 1
ATOM 1854 C C . GLY A 1 229 ? -19.664 -15.050 6.331 1.00 89.19 229 GLY A C 1
ATOM 1855 O O . GLY A 1 229 ? -20.482 -14.157 6.535 1.00 89.19 229 GLY A O 1
ATOM 1856 N N . ILE A 1 230 ? -19.570 -16.134 7.107 1.00 89.19 230 ILE A N 1
ATOM 1857 C CA . ILE A 1 230 ? -20.393 -16.343 8.302 1.00 89.19 230 ILE A CA 1
ATOM 1858 C C . ILE A 1 230 ? -19.966 -15.374 9.408 1.00 89.19 230 ILE A C 1
ATOM 1860 O O . ILE A 1 230 ? -20.796 -14.601 9.879 1.00 89.19 230 ILE A O 1
ATOM 1864 N N . VAL A 1 231 ? -18.679 -15.365 9.775 1.00 92.69 231 VAL A N 1
ATOM 1865 C CA . VAL A 1 231 ? -18.156 -14.575 10.906 1.00 92.69 231 VAL A CA 1
ATOM 1866 C C . VAL A 1 231 ? -18.500 -13.092 10.774 1.00 92.69 231 VAL A C 1
ATOM 1868 O O . VAL A 1 231 ? -19.074 -12.508 11.692 1.00 92.69 231 VAL A O 1
ATOM 1871 N N . PHE A 1 232 ? -18.193 -12.469 9.634 1.00 92.25 232 PHE A N 1
ATOM 1872 C CA . PHE A 1 232 ? -18.430 -11.037 9.470 1.00 92.25 232 PHE A CA 1
ATOM 1873 C C . PHE A 1 232 ? -19.894 -10.703 9.181 1.00 92.25 232 PHE A C 1
ATOM 1875 O O . PHE A 1 232 ? -20.346 -9.629 9.570 1.00 92.25 232 PHE A O 1
ATOM 1882 N N . SER A 1 233 ? -20.674 -11.603 8.571 1.00 90.50 233 SER A N 1
ATOM 1883 C CA . SER A 1 233 ? -22.125 -11.395 8.449 1.00 90.50 233 SER A CA 1
ATOM 1884 C C . SER A 1 233 ? -22.825 -11.446 9.812 1.00 90.50 233 SER A C 1
ATOM 1886 O O . SER A 1 233 ? -23.759 -10.678 10.057 1.00 90.50 233 SER A O 1
ATOM 1888 N N . GLU A 1 234 ? -22.390 -12.327 10.711 1.00 91.69 234 GLU A N 1
ATOM 1889 C CA . GLU A 1 234 ? -22.883 -12.356 12.089 1.00 91.69 234 GLU A CA 1
ATOM 1890 C C . GLU A 1 234 ? -22.452 -11.088 12.839 1.00 91.69 234 GLU A C 1
ATOM 1892 O O . GLU A 1 234 ? -23.309 -10.398 13.384 1.00 91.69 234 GLU A O 1
ATOM 1897 N N . LEU A 1 235 ? -21.165 -10.723 12.786 1.00 94.81 235 LEU A N 1
ATOM 1898 C CA . LEU A 1 235 ? -20.610 -9.592 13.537 1.00 94.81 235 LEU A CA 1
ATOM 1899 C C . LEU A 1 235 ? -21.065 -8.210 13.050 1.00 94.81 235 LEU A C 1
ATOM 1901 O O . LEU A 1 235 ? -21.311 -7.347 13.883 1.00 94.81 235 LEU A O 1
ATOM 1905 N N . LEU A 1 236 ? -21.116 -7.968 11.738 1.00 94.25 236 LEU A N 1
ATOM 1906 C CA . LEU A 1 236 ? -21.276 -6.614 11.183 1.00 94.25 236 LEU A CA 1
ATOM 1907 C C . LEU A 1 236 ? -22.678 -6.338 10.639 1.00 94.25 236 LEU A C 1
ATOM 1909 O O . LEU A 1 236 ? -23.089 -5.187 10.589 1.00 94.25 236 LEU A O 1
ATOM 1913 N N . LYS A 1 237 ? -23.423 -7.368 10.220 1.00 90.25 237 LYS A N 1
ATOM 1914 C CA . LYS A 1 237 ? -24.752 -7.184 9.611 1.00 90.25 237 LYS A CA 1
ATOM 1915 C C . LYS A 1 237 ? -25.905 -7.486 10.557 1.00 90.25 237 LYS A C 1
ATOM 1917 O O . LYS A 1 237 ? -26.895 -6.764 10.557 1.00 90.25 237 LYS A O 1
ATOM 1922 N N . SER A 1 238 ? -25.812 -8.587 11.299 1.00 87.50 238 SER A N 1
ATOM 1923 C CA . SER A 1 238 ? -26.936 -9.099 12.104 1.00 87.50 238 SER A CA 1
ATOM 1924 C C . SER A 1 238 ? -26.885 -8.642 13.563 1.00 87.50 238 SER A C 1
ATOM 1926 O O . SER A 1 238 ? -27.808 -8.903 14.329 1.00 87.50 238 SER A O 1
ATOM 1928 N N . ASN A 1 239 ? -25.805 -7.971 13.951 1.00 94.12 239 ASN A N 1
ATOM 1929 C CA . ASN A 1 239 ? -25.498 -7.639 15.327 1.00 94.12 239 ASN A CA 1
ATOM 1930 C C . ASN A 1 239 ? -25.812 -6.174 15.635 1.00 94.12 239 ASN A C 1
ATOM 1932 O O . ASN A 1 239 ? -25.107 -5.260 15.211 1.00 94.12 239 ASN A O 1
ATOM 1936 N N . THR A 1 240 ? -26.853 -5.958 16.433 1.00 94.12 240 THR A N 1
ATOM 1937 C CA . THR A 1 240 ? -27.306 -4.621 16.833 1.00 94.12 240 THR A CA 1
ATOM 1938 C C . THR A 1 240 ? -26.398 -3.951 17.863 1.00 94.12 240 THR A C 1
ATOM 1940 O O . THR A 1 240 ? -26.595 -2.776 18.163 1.00 94.12 240 THR A O 1
ATOM 1943 N N . ALA A 1 241 ? -25.416 -4.665 18.424 1.00 96.94 241 ALA A N 1
ATOM 1944 C CA . ALA A 1 241 ? -24.436 -4.071 19.324 1.00 96.94 241 ALA A CA 1
ATOM 1945 C C . ALA A 1 241 ? -23.370 -3.247 18.592 1.00 96.94 241 ALA A C 1
ATOM 1947 O O . ALA A 1 241 ? -22.772 -2.367 19.210 1.00 96.94 241 ALA A O 1
ATOM 1948 N N . VAL A 1 242 ? -23.143 -3.491 17.297 1.00 97.00 242 VAL A N 1
ATOM 1949 C CA . VAL A 1 242 ? -22.139 -2.777 16.498 1.00 97.00 242 VAL A CA 1
ATOM 1950 C C . VAL A 1 242 ? -22.758 -1.541 15.847 1.00 97.00 242 VAL A C 1
ATOM 1952 O O . VAL A 1 242 ? -23.741 -1.632 15.117 1.00 97.00 242 VAL A O 1
ATOM 1955 N N . ARG A 1 243 ? -22.165 -0.369 16.098 1.00 95.06 243 ARG A N 1
ATOM 1956 C CA . ARG A 1 243 ? -22.617 0.923 15.554 1.00 95.06 243 ARG A CA 1
ATOM 1957 C C . ARG A 1 243 ? -21.958 1.293 14.237 1.00 95.06 243 ARG A C 1
ATOM 1959 O O . ARG A 1 243 ? -22.580 1.985 13.442 1.00 95.06 243 ARG A O 1
ATOM 1966 N N . GLY A 1 244 ? -20.715 0.874 14.039 1.00 96.00 244 GLY A N 1
ATOM 1967 C CA . GLY A 1 244 ? -19.938 1.194 12.851 1.00 96.00 244 GLY A CA 1
ATOM 1968 C C . GLY A 1 244 ? -18.675 0.355 12.768 1.00 96.00 244 GLY A C 1
ATOM 1969 O O . GLY A 1 244 ? -18.234 -0.248 13.753 1.00 96.00 244 GLY A O 1
ATOM 1970 N N . CYS A 1 245 ? -18.100 0.320 11.574 1.00 96.88 245 CYS A N 1
ATOM 1971 C CA . CYS A 1 245 ? -16.911 -0.456 11.284 1.00 96.88 245 CYS A CA 1
ATOM 1972 C C . CYS A 1 245 ? -16.017 0.263 10.278 1.00 96.88 245 CYS A C 1
ATOM 1974 O O . CYS A 1 245 ? -16.507 0.741 9.256 1.00 96.88 245 CYS A O 1
ATOM 1976 N N . LEU A 1 246 ? -14.712 0.309 10.552 1.00 97.25 246 LEU A N 1
ATOM 1977 C CA . LEU A 1 246 ? -13.713 0.715 9.569 1.00 97.25 246 LEU A CA 1
ATOM 1978 C C . LEU A 1 246 ? -12.812 -0.474 9.253 1.00 97.25 246 LEU A C 1
ATOM 1980 O O . LEU A 1 246 ? -12.073 -0.958 10.111 1.00 97.25 246 LEU A O 1
ATOM 1984 N N . MET A 1 247 ? -12.880 -0.918 8.005 1.00 96.06 247 MET A N 1
ATOM 1985 C CA . MET A 1 247 ? -12.023 -1.951 7.448 1.00 96.06 247 MET A CA 1
ATOM 1986 C C . MET A 1 247 ? -10.997 -1.304 6.530 1.00 96.06 247 MET A C 1
ATOM 1988 O O . MET A 1 247 ? -11.342 -0.441 5.719 1.00 96.06 247 MET A O 1
ATOM 1992 N N . VAL A 1 248 ? -9.746 -1.735 6.621 1.00 95.38 248 VAL A N 1
ATOM 1993 C CA . VAL A 1 248 ? -8.680 -1.267 5.737 1.00 95.38 248 VAL A CA 1
ATOM 1994 C C . VAL A 1 248 ? -7.943 -2.455 5.128 1.00 95.38 248 VAL A C 1
ATOM 1996 O O . VAL A 1 248 ? -7.730 -3.479 5.773 1.00 95.38 248 VAL A O 1
ATOM 1999 N N . GLY A 1 249 ? -7.567 -2.326 3.859 1.00 91.62 249 GLY A N 1
ATOM 2000 C CA . GLY A 1 249 ? -6.836 -3.363 3.134 1.00 91.62 249 GLY A CA 1
ATOM 2001 C C . GLY A 1 249 ? -6.350 -2.887 1.779 1.00 91.62 249 GLY A C 1
ATOM 2002 O O . GLY A 1 249 ? -6.331 -1.682 1.502 1.00 91.62 249 GLY A O 1
ATOM 2003 N N . ILE A 1 250 ? -5.923 -3.830 0.948 1.00 88.06 250 ILE A N 1
ATOM 2004 C CA . ILE A 1 250 ? -5.353 -3.542 -0.369 1.00 88.06 250 ILE A CA 1
ATOM 2005 C C . ILE A 1 250 ? -6.429 -3.710 -1.436 1.00 88.06 250 ILE A C 1
ATOM 2007 O O . ILE A 1 250 ? -6.830 -2.745 -2.083 1.00 88.06 250 ILE A O 1
ATOM 2011 N N . ALA A 1 251 ? -6.901 -4.939 -1.605 1.00 81.38 251 ALA A N 1
ATOM 2012 C CA . ALA A 1 251 ? -7.781 -5.356 -2.685 1.00 81.38 251 ALA A CA 1
ATOM 2013 C C . ALA A 1 251 ? -9.212 -5.519 -2.186 1.00 81.38 251 ALA A C 1
ATOM 2015 O O . ALA A 1 251 ? -9.415 -5.902 -1.039 1.00 81.38 251 ALA A O 1
ATOM 2016 N N . ARG A 1 252 ? -10.217 -5.291 -3.041 1.00 79.50 252 ARG A N 1
ATOM 2017 C CA . ARG A 1 252 ? -11.616 -5.614 -2.721 1.00 79.50 252 ARG A CA 1
ATOM 2018 C C . ARG A 1 252 ? -11.872 -7.106 -2.908 1.00 79.50 252 ARG A C 1
ATOM 2020 O O . ARG A 1 252 ? -11.909 -7.569 -4.047 1.00 79.50 252 ARG A O 1
ATOM 2027 N N . VAL A 1 253 ? -12.130 -7.846 -1.831 1.00 71.50 253 VAL A N 1
ATOM 2028 C CA . VAL A 1 253 ? -12.624 -9.227 -1.956 1.00 71.50 253 VAL A CA 1
ATOM 2029 C C . VAL A 1 253 ? -14.014 -9.184 -2.603 1.00 71.50 253 VAL A C 1
ATOM 2031 O O . VAL A 1 253 ? -14.906 -8.474 -2.137 1.00 71.50 253 VAL A O 1
ATOM 2034 N N . ALA A 1 254 ? -14.205 -9.898 -3.715 1.00 64.62 254 ALA A N 1
ATOM 2035 C CA . ALA A 1 254 ? -15.445 -9.821 -4.486 1.00 64.62 254 ALA A CA 1
ATOM 2036 C C . ALA A 1 254 ? -16.705 -10.173 -3.685 1.00 64.62 254 ALA A C 1
ATOM 2038 O O . ALA A 1 254 ? -16.676 -10.951 -2.729 1.00 64.62 254 ALA A O 1
ATOM 2039 N N . LYS A 1 255 ? -17.862 -9.721 -4.192 1.00 52.88 255 LYS A N 1
ATOM 2040 C CA . LYS A 1 255 ? -19.180 -10.186 -3.730 1.00 52.88 255 LYS A CA 1
ATOM 2041 C C . LYS A 1 255 ? -19.404 -11.683 -3.951 1.00 52.88 255 LYS A C 1
ATOM 2043 O O . LYS A 1 255 ? -20.323 -12.227 -3.374 1.00 52.88 255 LYS A O 1
ATOM 2048 N N . SER A 1 256 ? -18.613 -12.365 -4.773 1.00 47.69 256 SER A N 1
ATOM 2049 C CA . SER A 1 256 ? -18.613 -13.832 -4.882 1.00 47.69 256 SER A CA 1
ATOM 2050 C C . SER A 1 256 ? -17.761 -14.519 -3.798 1.00 47.69 256 SER A C 1
ATOM 2052 O O . SER A 1 256 ? -17.787 -15.750 -3.705 1.00 47.69 256 SER A O 1
ATOM 2054 N N . GLY A 1 257 ? -16.985 -13.752 -3.026 1.00 65.06 257 GLY A N 1
ATOM 2055 C CA . GLY A 1 257 ? -16.277 -14.175 -1.819 1.00 65.06 257 GLY A CA 1
ATOM 2056 C C . GLY A 1 257 ? -17.092 -13.892 -0.553 1.00 65.06 257 GLY A C 1
ATOM 2057 O O . GLY A 1 257 ? -18.323 -13.776 -0.588 1.00 65.06 257 GLY A O 1
ATOM 2058 N N . TRP A 1 258 ? -16.408 -13.758 0.583 1.00 75.81 258 TRP A N 1
ATOM 2059 C CA . TRP A 1 258 ? -17.073 -13.578 1.878 1.00 75.81 258 TRP A CA 1
ATOM 2060 C C . TRP A 1 258 ? -17.767 -12.218 2.070 1.00 75.81 258 TRP A C 1
ATOM 2062 O O . TRP A 1 258 ? -18.641 -12.090 2.923 1.00 75.81 258 TRP A O 1
ATOM 2072 N N . MET A 1 259 ? -17.462 -11.215 1.239 1.00 77.31 259 MET A N 1
ATOM 2073 C CA . MET A 1 259 ? -18.140 -9.912 1.273 1.00 77.31 259 MET A CA 1
ATOM 2074 C C . MET A 1 259 ? -19.554 -9.917 0.662 1.00 77.31 259 MET A C 1
ATOM 2076 O O . MET A 1 259 ? -20.261 -8.918 0.790 1.00 77.31 259 MET A O 1
ATOM 2080 N N . SER A 1 260 ? -20.001 -11.015 0.028 1.00 71.25 260 SER A N 1
ATOM 2081 C CA . SER A 1 260 ? -21.381 -11.190 -0.493 1.00 71.25 260 SER A CA 1
ATOM 2082 C C . SER A 1 260 ? -22.453 -10.707 0.485 1.00 71.25 260 SER A C 1
ATOM 2084 O O . SER A 1 260 ? -23.391 -10.008 0.099 1.00 71.25 260 SER A O 1
ATOM 2086 N N . GLY A 1 261 ? -22.315 -11.102 1.752 1.00 72.38 261 GLY A N 1
ATOM 2087 C CA . GLY A 1 261 ? -23.284 -10.816 2.802 1.00 72.38 261 GLY A CA 1
ATOM 2088 C C . GLY A 1 261 ? -23.315 -9.350 3.232 1.00 72.38 261 GLY A C 1
ATOM 2089 O O . GLY A 1 261 ? -24.348 -8.899 3.724 1.00 72.38 261 GLY A O 1
ATOM 2090 N N . LEU A 1 262 ? -22.240 -8.591 3.007 1.00 84.81 262 LEU A N 1
ATOM 2091 C CA . LEU A 1 262 ? -21.979 -7.269 3.590 1.00 84.81 262 LEU A CA 1
ATOM 2092 C C . LEU A 1 262 ? -22.308 -6.124 2.621 1.00 84.81 262 LEU A C 1
ATOM 2094 O O . LEU A 1 262 ? -21.509 -5.226 2.369 1.00 84.81 262 LEU A O 1
ATOM 2098 N N . ASN A 1 263 ? -23.515 -6.149 2.060 1.00 81.69 263 ASN A N 1
ATOM 2099 C CA . ASN A 1 263 ? -23.964 -5.189 1.047 1.00 81.69 263 ASN A CA 1
ATOM 2100 C C . ASN A 1 263 ? -24.193 -3.751 1.552 1.00 81.69 263 ASN A C 1
ATOM 2102 O O . ASN A 1 263 ? -24.443 -2.878 0.727 1.00 81.69 263 ASN A O 1
ATOM 2106 N N . HIS A 1 264 ? -24.132 -3.516 2.864 1.00 87.81 264 HIS A N 1
ATOM 2107 C CA . HIS A 1 264 ? -24.262 -2.195 3.486 1.00 87.81 264 HIS A CA 1
ATOM 2108 C C . HIS A 1 264 ? -22.911 -1.480 3.674 1.00 87.81 264 HIS A C 1
ATOM 2110 O O . HIS A 1 264 ? -22.906 -0.326 4.085 1.00 87.81 264 HIS A O 1
ATOM 2116 N N . ILE A 1 265 ? -21.783 -2.152 3.398 1.00 90.69 265 ILE A N 1
ATOM 2117 C CA . ILE A 1 265 ? -20.452 -1.548 3.512 1.00 90.69 265 ILE A CA 1
ATOM 2118 C C . ILE A 1 265 ? -20.202 -0.621 2.318 1.00 90.69 265 ILE A C 1
ATOM 2120 O O . ILE A 1 265 ? -20.211 -1.063 1.163 1.00 90.69 265 ILE A O 1
ATOM 2124 N N . GLU A 1 266 ? -19.935 0.650 2.606 1.00 91.75 266 GLU A N 1
ATOM 2125 C CA . GLU A 1 266 ? -19.485 1.638 1.627 1.00 91.75 266 GLU A CA 1
ATOM 2126 C C . GLU A 1 266 ? -17.993 1.432 1.335 1.00 91.75 266 GLU A C 1
ATOM 2128 O O . GLU A 1 266 ? -17.186 1.252 2.247 1.00 91.75 266 GLU A O 1
ATOM 2133 N N . VAL A 1 267 ? -17.615 1.415 0.054 1.00 90.06 267 VAL A N 1
ATOM 2134 C CA . VAL A 1 267 ? -16.240 1.119 -0.369 1.00 90.06 267 VAL A CA 1
ATOM 2135 C C . VAL A 1 267 ? -15.575 2.373 -0.916 1.00 90.06 267 VAL A C 1
ATOM 2137 O O . VAL A 1 267 ? -16.006 2.913 -1.930 1.00 90.06 267 VAL A O 1
ATOM 2140 N N . PHE A 1 268 ? -14.475 2.767 -0.284 1.00 91.69 268 PHE A N 1
ATOM 2141 C CA . PHE A 1 268 ? -13.648 3.913 -0.639 1.00 91.69 268 PHE A CA 1
ATOM 2142 C C . PHE A 1 268 ? -12.370 3.431 -1.332 1.00 91.69 268 PHE A C 1
ATOM 2144 O O . PHE A 1 268 ? -11.326 3.215 -0.704 1.00 91.69 268 PHE A O 1
ATOM 2151 N N . SER A 1 269 ? -12.457 3.215 -2.646 1.00 89.56 269 SER A N 1
ATOM 2152 C CA . SER A 1 269 ? -11.278 3.000 -3.487 1.00 89.56 269 SER A CA 1
ATOM 2153 C C . SER A 1 269 ? -10.537 4.312 -3.729 1.00 89.56 269 SER A C 1
ATOM 2155 O O . SER A 1 269 ? -11.110 5.392 -3.631 1.00 89.56 269 SER A O 1
ATOM 2157 N N . MET A 1 270 ? -9.254 4.224 -4.078 1.00 87.06 270 MET A N 1
ATOM 2158 C CA . MET A 1 270 ? -8.436 5.415 -4.308 1.00 87.06 270 MET A CA 1
ATOM 2159 C C . MET A 1 270 ? -8.932 6.275 -5.486 1.00 87.06 270 MET A C 1
ATOM 2161 O O . MET A 1 270 ? -8.736 7.484 -5.490 1.00 87.06 270 MET A O 1
ATOM 2165 N N . HIS A 1 271 ? -9.598 5.679 -6.475 1.00 85.81 271 HIS A N 1
ATOM 2166 C CA . HIS A 1 271 ? -10.185 6.392 -7.612 1.00 85.81 271 HIS A CA 1
ATOM 2167 C C . HIS A 1 271 ? -11.635 6.848 -7.409 1.00 85.81 271 HIS A C 1
ATOM 2169 O O . HIS A 1 271 ? -12.220 7.383 -8.350 1.00 85.81 271 HIS A O 1
ATOM 2175 N N . ALA A 1 272 ? -12.237 6.615 -6.240 1.00 84.25 272 ALA A N 1
ATOM 2176 C CA . ALA A 1 272 ? -13.605 7.049 -5.980 1.00 84.25 272 ALA A CA 1
ATOM 2177 C C . ALA A 1 272 ? -13.690 8.584 -6.002 1.00 84.25 272 ALA A C 1
ATOM 2179 O O . ALA A 1 272 ? -12.891 9.259 -5.362 1.00 84.25 272 ALA A O 1
ATOM 2180 N N . GLN A 1 273 ? -14.661 9.139 -6.732 1.00 78.00 273 GLN A N 1
ATOM 2181 C CA . GLN A 1 273 ? -14.797 10.594 -6.900 1.00 78.00 273 GLN A CA 1
ATOM 2182 C C . GLN A 1 273 ? -15.168 11.340 -5.614 1.00 78.00 273 GLN A C 1
ATOM 2184 O O . GLN A 1 273 ? -14.834 12.511 -5.468 1.00 78.00 273 GLN A O 1
ATOM 2189 N N . ASP A 1 274 ? -15.852 10.658 -4.698 1.00 78.50 274 ASP A N 1
ATOM 2190 C CA . ASP A 1 274 ? -16.282 11.188 -3.405 1.00 78.50 274 ASP A CA 1
ATOM 2191 C C . ASP A 1 274 ? -15.509 10.514 -2.256 1.00 78.50 274 ASP A C 1
ATOM 2193 O O . ASP A 1 274 ? -16.072 10.107 -1.238 1.00 78.50 274 ASP A O 1
ATOM 2197 N N . ASP A 1 275 ? -14.197 10.333 -2.439 1.00 88.88 275 ASP A N 1
ATOM 2198 C CA . ASP A 1 275 ? -13.349 9.670 -1.453 1.00 88.88 275 ASP A CA 1
ATOM 2199 C C . ASP A 1 275 ? -13.118 10.566 -0.228 1.00 88.88 275 ASP A C 1
ATOM 2201 O O . ASP A 1 275 ? -12.231 11.424 -0.189 1.00 88.88 275 ASP A O 1
ATOM 2205 N N . ALA A 1 276 ? -13.907 10.322 0.817 1.00 90.88 276 ALA A N 1
ATOM 2206 C CA . ALA A 1 276 ? -13.781 10.984 2.112 1.00 90.88 276 ALA A CA 1
ATOM 2207 C C . ALA A 1 276 ? -12.406 10.781 2.770 1.00 90.88 276 ALA A C 1
ATOM 2209 O O . ALA A 1 276 ? -11.998 11.569 3.619 1.00 90.88 276 ALA A O 1
ATOM 2210 N N . TYR A 1 277 ? -11.680 9.739 2.365 1.00 93.44 277 TYR A N 1
ATOM 2211 C CA . TYR A 1 277 ? -10.383 9.356 2.906 1.00 93.44 277 TYR A CA 1
ATOM 2212 C C . TYR A 1 277 ? -9.221 9.701 1.967 1.00 93.44 277 TYR A C 1
ATOM 2214 O O . TYR A 1 277 ? -8.111 9.180 2.153 1.00 93.44 277 TYR A O 1
ATOM 2222 N N . ALA A 1 278 ? -9.448 10.528 0.938 1.00 91.88 278 ALA A N 1
ATOM 2223 C CA . ALA A 1 278 ? -8.484 10.790 -0.134 1.00 91.88 278 ALA A CA 1
ATOM 2224 C C . ALA A 1 278 ? -7.083 11.147 0.393 1.00 91.88 278 ALA A C 1
ATOM 2226 O O . ALA A 1 278 ? -6.082 10.645 -0.114 1.00 91.88 278 ALA A O 1
ATOM 2227 N N . THR A 1 279 ? -6.998 11.955 1.454 1.00 92.06 279 THR A N 1
ATOM 2228 C CA . THR A 1 279 ? -5.733 12.423 2.048 1.00 92.06 279 THR A CA 1
ATOM 2229 C C . THR A 1 279 ? -5.392 11.766 3.391 1.00 92.06 279 THR A C 1
ATOM 2231 O O . THR A 1 279 ? -4.365 12.092 3.978 1.00 92.06 279 THR A O 1
ATOM 2234 N N . SER A 1 280 ? -6.187 10.816 3.895 1.00 92.88 280 SER A N 1
ATOM 2235 C CA . SER A 1 280 ? -6.022 10.283 5.263 1.00 92.88 280 SER A CA 1
ATOM 2236 C C . SER A 1 280 ? -4.877 9.271 5.429 1.00 92.88 280 SER A C 1
ATOM 2238 O O . SER A 1 280 ? -4.430 9.028 6.548 1.00 92.88 280 SER A O 1
ATOM 2240 N N . PHE A 1 281 ? -4.415 8.656 4.335 1.00 92.88 281 PHE A N 1
ATOM 2241 C CA . PHE A 1 281 ? -3.474 7.521 4.365 1.00 92.88 281 PHE A CA 1
ATOM 2242 C C . PHE A 1 281 ? -2.128 7.811 3.684 1.00 92.88 281 PHE A C 1
ATOM 2244 O O . PHE A 1 281 ? -1.117 7.200 4.001 1.00 92.88 281 PHE A O 1
ATOM 2251 N N . LEU A 1 282 ? -2.084 8.741 2.735 1.00 93.69 282 LEU A N 1
ATOM 2252 C CA . LEU A 1 282 ? -0.866 9.102 2.003 1.00 93.69 282 LEU A CA 1
ATOM 2253 C C . LEU A 1 282 ? -0.512 10.565 2.273 1.00 93.69 282 LEU A C 1
ATOM 2255 O O . LEU A 1 282 ? -1.338 11.303 2.811 1.00 93.69 282 LEU A O 1
ATOM 2259 N N . PHE A 1 283 ? 0.696 10.989 1.898 1.00 94.56 283 PHE A N 1
ATOM 2260 C CA . PHE A 1 283 ? 1.107 12.376 2.102 1.00 94.56 283 PHE A CA 1
ATOM 2261 C C . PHE A 1 283 ? 0.779 13.270 0.911 1.00 94.56 283 PHE A C 1
ATOM 2263 O O . PHE A 1 283 ? 0.986 12.888 -0.238 1.00 94.56 283 PHE A O 1
ATOM 2270 N N . THR A 1 284 ? 0.269 14.463 1.191 1.00 94.19 284 THR A N 1
ATOM 2271 C CA . THR A 1 284 ? 0.165 15.566 0.234 1.00 94.19 284 THR A CA 1
ATOM 2272 C C . THR A 1 284 ? 1.519 16.258 0.087 1.00 94.19 284 THR A C 1
ATOM 2274 O O . THR A 1 284 ? 2.439 16.019 0.867 1.00 94.19 284 THR A O 1
ATOM 2277 N N . ARG A 1 285 ? 1.655 17.141 -0.907 1.00 93.38 285 ARG A N 1
ATOM 2278 C CA . ARG A 1 285 ? 2.875 17.941 -1.073 1.00 93.38 285 ARG A CA 1
ATOM 2279 C C . ARG A 1 285 ? 3.184 18.795 0.161 1.00 93.38 285 ARG A C 1
ATOM 2281 O O . ARG A 1 285 ? 4.296 18.698 0.660 1.00 93.38 285 ARG A O 1
ATOM 2288 N N . GLY A 1 286 ? 2.197 19.524 0.687 1.00 93.50 286 GLY A N 1
ATOM 2289 C CA . GLY A 1 286 ? 2.391 20.373 1.868 1.00 93.50 286 GLY A CA 1
ATOM 2290 C C . GLY A 1 286 ? 2.875 19.590 3.091 1.00 93.50 286 GLY A C 1
ATOM 2291 O O . GLY A 1 286 ? 3.732 20.056 3.827 1.00 93.50 286 GLY A O 1
ATOM 2292 N N . GLU A 1 287 ? 2.410 18.352 3.272 1.00 95.31 287 GLU A N 1
ATOM 2293 C CA . GLU A 1 287 ? 2.889 17.485 4.357 1.00 95.31 287 GLU A CA 1
ATOM 2294 C C . GLU A 1 287 ? 4.344 17.040 4.162 1.00 95.31 287 GLU A C 1
ATOM 2296 O O . GLU A 1 287 ? 5.093 16.957 5.133 1.00 95.31 287 GLU A O 1
ATOM 2301 N N . VAL A 1 288 ? 4.763 16.763 2.922 1.00 94.81 288 VAL A N 1
ATOM 2302 C CA . VAL A 1 288 ? 6.163 16.427 2.620 1.00 94.81 288 VAL A CA 1
ATOM 2303 C C . VAL A 1 288 ? 7.068 17.645 2.799 1.00 94.81 288 VAL A C 1
ATOM 2305 O O . VAL A 1 288 ? 8.154 17.497 3.358 1.00 94.81 288 VAL A O 1
ATOM 2308 N N . ASP A 1 289 ? 6.619 18.832 2.387 1.00 93.50 289 ASP A N 1
ATOM 2309 C CA . ASP A 1 289 ? 7.367 20.082 2.553 1.00 93.50 289 ASP A CA 1
ATOM 2310 C C . ASP A 1 289 ? 7.645 20.360 4.044 1.00 93.50 289 ASP A C 1
ATOM 2312 O O . ASP A 1 289 ? 8.799 20.565 4.421 1.00 93.50 289 ASP A O 1
ATOM 2316 N N . LEU A 1 290 ? 6.646 20.203 4.925 1.00 93.75 290 LEU A N 1
ATOM 2317 C CA . LEU A 1 290 ? 6.841 20.339 6.378 1.00 93.75 290 LEU A CA 1
ATOM 2318 C C . LEU A 1 290 ? 7.877 19.347 6.943 1.00 93.75 290 LEU A C 1
ATOM 2320 O O . LEU A 1 290 ? 8.679 19.703 7.810 1.00 93.75 290 LEU A O 1
ATOM 2324 N N . LEU A 1 291 ? 7.885 18.097 6.464 1.00 92.81 291 LEU A N 1
ATOM 2325 C CA . LEU A 1 291 ? 8.870 17.093 6.894 1.00 92.81 291 LEU A CA 1
ATOM 2326 C C . LEU A 1 291 ? 10.289 17.430 6.411 1.00 92.81 291 LEU A C 1
ATOM 2328 O O . LEU A 1 291 ? 11.264 17.161 7.119 1.00 92.81 291 LEU A O 1
ATOM 2332 N N . LEU A 1 292 ? 10.419 18.009 5.214 1.00 91.56 292 LEU A N 1
ATOM 2333 C CA . LEU A 1 292 ? 11.698 18.478 4.684 1.00 91.56 292 LEU A CA 1
ATOM 2334 C C . LEU A 1 292 ? 12.237 19.652 5.501 1.00 91.56 292 LEU A C 1
ATOM 2336 O O . LEU A 1 292 ? 13.399 19.617 5.911 1.00 91.56 292 LEU A O 1
ATOM 2340 N N . GLU A 1 293 ? 11.396 20.644 5.793 1.00 89.69 293 GLU A N 1
ATOM 2341 C CA . GLU A 1 293 ? 11.742 21.789 6.644 1.00 89.69 293 GLU A CA 1
ATOM 2342 C C . GLU A 1 293 ? 12.217 21.338 8.029 1.00 89.69 293 GLU A C 1
ATOM 2344 O O . GLU A 1 293 ? 13.256 21.783 8.523 1.00 89.69 293 GLU A O 1
ATOM 2349 N N . GLU A 1 294 ? 11.504 20.388 8.638 1.00 88.75 294 GLU A N 1
ATOM 2350 C CA . GLU A 1 294 ? 11.890 19.816 9.922 1.00 88.75 294 GLU A CA 1
ATOM 2351 C C . GLU A 1 294 ? 13.242 19.088 9.856 1.00 88.75 294 GLU A C 1
ATOM 2353 O O . GLU A 1 294 ? 14.060 19.201 10.777 1.00 88.75 294 GLU A O 1
ATOM 2358 N N . SER A 1 295 ? 13.498 18.348 8.775 1.00 86.94 295 SER A N 1
ATOM 2359 C CA . SER A 1 295 ? 14.779 17.671 8.567 1.00 86.94 295 SER A CA 1
ATOM 2360 C C . SER A 1 295 ? 15.932 18.663 8.427 1.00 86.94 295 SER A C 1
ATOM 2362 O O . SER A 1 295 ? 16.975 18.472 9.057 1.00 86.94 295 SER A O 1
ATOM 2364 N N . VAL A 1 296 ? 15.738 19.750 7.672 1.00 85.69 296 VAL A N 1
ATOM 2365 C CA . VAL A 1 296 ? 16.719 20.839 7.528 1.00 85.69 296 VAL A CA 1
ATOM 2366 C C . VAL A 1 296 ? 17.022 21.466 8.886 1.00 85.69 296 VAL A C 1
ATOM 2368 O O . VAL A 1 296 ? 18.190 21.583 9.268 1.00 85.69 296 VAL A O 1
ATOM 2371 N N . ALA A 1 297 ? 15.980 21.796 9.654 1.00 83.44 297 ALA A N 1
ATOM 2372 C CA . ALA A 1 297 ? 16.120 22.397 10.976 1.00 83.44 297 ALA A CA 1
ATOM 2373 C C . ALA A 1 297 ? 16.907 21.508 11.959 1.00 83.44 297 ALA A C 1
ATOM 2375 O O . ALA A 1 297 ? 17.603 22.025 12.833 1.00 83.44 297 ALA A O 1
ATOM 2376 N N . LYS A 1 298 ? 16.825 20.176 11.819 1.00 79.38 298 LYS A N 1
ATOM 2377 C CA . LYS A 1 298 ? 17.467 19.208 12.730 1.00 79.38 298 LYS A CA 1
ATOM 2378 C C . LYS A 1 298 ? 18.855 18.756 12.300 1.00 79.38 298 LYS A C 1
ATOM 2380 O O . LYS A 1 298 ? 19.706 18.536 13.157 1.00 79.38 298 LYS A O 1
ATOM 2385 N N . ASN A 1 299 ? 19.086 18.597 11.000 1.00 73.50 299 ASN A N 1
ATOM 2386 C CA . ASN A 1 299 ? 20.308 17.986 10.472 1.00 73.50 299 ASN A CA 1
ATOM 2387 C C . ASN A 1 299 ? 21.363 19.008 10.011 1.00 73.50 299 ASN A C 1
ATOM 2389 O O . ASN A 1 299 ? 22.499 18.622 9.722 1.00 73.50 299 ASN A O 1
ATOM 2393 N N . GLY A 1 300 ? 21.038 20.305 9.971 1.00 69.44 300 GLY A N 1
ATOM 2394 C CA . GLY A 1 300 ? 21.994 21.369 9.663 1.00 69.44 300 GLY A CA 1
ATOM 2395 C C . GLY A 1 300 ? 22.640 21.231 8.275 1.00 69.44 300 GLY A C 1
ATOM 2396 O O . GLY A 1 300 ? 21.964 21.347 7.264 1.00 69.44 300 GLY A O 1
ATOM 2397 N N . LYS A 1 301 ? 23.969 21.013 8.232 1.00 53.62 301 LYS A N 1
ATOM 2398 C CA . LYS A 1 301 ? 24.873 21.164 7.060 1.00 53.62 301 LYS A CA 1
ATOM 2399 C C . LYS A 1 301 ? 24.765 20.099 5.951 1.00 53.62 301 LYS A C 1
ATOM 2401 O O . LYS A 1 301 ? 25.584 20.121 5.033 1.00 53.62 301 LYS A O 1
ATOM 2406 N N . ARG A 1 302 ? 23.851 19.131 6.034 1.00 66.19 302 ARG A N 1
ATOM 2407 C CA . ARG A 1 302 ? 23.642 18.185 4.922 1.00 66.19 302 ARG A CA 1
ATOM 2408 C C . ARG A 1 302 ? 22.778 18.860 3.870 1.00 66.19 302 ARG A C 1
ATOM 2410 O O . ARG A 1 302 ? 21.776 19.466 4.230 1.00 66.19 302 ARG A O 1
ATOM 2417 N N . GLU A 1 303 ? 23.146 18.729 2.597 1.00 72.31 303 GLU A N 1
ATOM 2418 C CA . GLU A 1 303 ? 22.238 19.130 1.524 1.00 72.31 303 GLU A CA 1
ATOM 2419 C C . GLU A 1 303 ? 20.930 18.339 1.677 1.00 72.31 303 GLU A C 1
ATOM 2421 O O . GLU A 1 303 ? 20.967 17.098 1.717 1.00 72.31 303 GLU A O 1
ATOM 2426 N N . PRO A 1 304 ? 19.792 19.031 1.856 1.00 74.75 304 PRO A N 1
ATOM 2427 C CA . PRO A 1 304 ? 18.514 18.368 2.004 1.00 74.75 304 PRO A CA 1
ATOM 2428 C C . PRO A 1 304 ? 18.071 17.787 0.668 1.00 74.75 304 PRO A C 1
ATOM 2430 O O . PRO A 1 304 ? 18.360 18.326 -0.402 1.00 74.75 304 PRO A O 1
ATOM 2433 N N . LEU A 1 305 ? 17.316 16.695 0.734 1.00 87.06 305 LEU A N 1
ATOM 2434 C CA . LEU A 1 305 ? 16.614 16.185 -0.436 1.00 87.06 305 LEU A CA 1
ATOM 2435 C C . LEU A 1 305 ? 15.653 17.255 -0.966 1.00 87.06 305 LEU A C 1
ATOM 2437 O O . LEU A 1 305 ? 14.921 17.871 -0.193 1.00 87.06 305 LEU A O 1
ATOM 2441 N N . SER A 1 306 ? 15.629 17.455 -2.284 1.00 89.69 306 SER A N 1
ATOM 2442 C CA . SER A 1 306 ? 14.659 18.360 -2.897 1.00 89.69 306 SER A CA 1
ATOM 2443 C C . SER A 1 306 ? 13.296 17.687 -3.053 1.00 89.69 306 SER A C 1
ATOM 2445 O O . SER A 1 306 ? 13.204 16.488 -3.349 1.00 89.69 306 SER A O 1
ATOM 2447 N N . ILE A 1 307 ? 12.231 18.481 -2.920 1.00 90.44 307 ILE A N 1
ATOM 2448 C CA . ILE A 1 307 ? 10.860 18.026 -3.175 1.00 90.44 307 ILE A CA 1
ATOM 2449 C C . ILE A 1 307 ? 10.707 17.462 -4.593 1.00 90.44 307 ILE A C 1
ATOM 2451 O O . ILE A 1 307 ? 10.061 16.434 -4.762 1.00 90.44 307 ILE A O 1
ATOM 2455 N N . ASP A 1 308 ? 11.377 18.045 -5.592 1.00 90.25 308 ASP A N 1
ATOM 2456 C CA . ASP A 1 308 ? 11.331 17.573 -6.982 1.00 90.25 308 ASP A CA 1
ATOM 2457 C C . ASP A 1 308 ? 11.901 16.155 -7.130 1.00 90.25 308 ASP A C 1
ATOM 2459 O O . ASP A 1 308 ? 11.335 15.314 -7.835 1.00 90.25 308 ASP A O 1
ATOM 2463 N N . THR A 1 309 ? 12.993 15.855 -6.415 1.00 89.69 309 THR A N 1
ATOM 2464 C CA . THR A 1 309 ? 13.594 14.514 -6.417 1.00 89.69 309 THR A CA 1
ATOM 2465 C C . THR A 1 309 ? 12.647 13.504 -5.769 1.00 89.69 309 THR A C 1
ATOM 2467 O O . THR A 1 309 ? 12.401 12.430 -6.324 1.00 89.69 309 THR A O 1
ATOM 2470 N N . LEU A 1 310 ? 12.057 13.859 -4.623 1.00 92.94 310 LEU A N 1
ATOM 2471 C CA . LEU A 1 310 ? 11.068 13.018 -3.943 1.00 92.94 310 LEU A CA 1
ATOM 2472 C C . LEU A 1 310 ? 9.798 12.837 -4.781 1.00 92.94 310 LEU A C 1
ATOM 2474 O O . LEU A 1 310 ? 9.207 11.759 -4.775 1.00 92.94 310 LEU A O 1
ATOM 2478 N N . GLN A 1 311 ? 9.388 13.861 -5.530 1.00 92.06 311 GLN A N 1
ATOM 2479 C CA . GLN A 1 311 ? 8.216 13.808 -6.392 1.00 92.06 311 GLN A CA 1
ATOM 2480 C C . GLN A 1 311 ? 8.430 12.839 -7.554 1.00 92.06 311 GLN A C 1
ATOM 2482 O O . GLN A 1 311 ? 7.580 11.986 -7.800 1.00 92.06 311 GLN A O 1
ATOM 2487 N N . LYS A 1 312 ? 9.590 12.891 -8.214 1.00 88.94 312 LYS A N 1
ATOM 2488 C CA . LYS A 1 312 ? 9.942 11.946 -9.285 1.00 88.94 312 LYS A CA 1
ATOM 2489 C C . LYS A 1 312 ? 9.976 10.492 -8.788 1.00 88.94 312 LYS A C 1
ATOM 2491 O O . LYS A 1 312 ? 9.542 9.591 -9.507 1.00 88.94 312 LYS A O 1
ATOM 2496 N N . HIS A 1 313 ? 10.471 10.259 -7.569 1.00 92.12 313 HIS A N 1
ATOM 2497 C CA . HIS A 1 313 ? 10.727 8.903 -7.065 1.00 92.12 313 HIS A CA 1
ATOM 2498 C C . HIS A 1 313 ? 9.568 8.282 -6.272 1.00 92.12 313 HIS A C 1
ATOM 2500 O O . HIS A 1 313 ? 9.393 7.069 -6.340 1.00 92.12 313 HIS A O 1
ATOM 2506 N N . TYR A 1 314 ? 8.754 9.081 -5.567 1.00 92.56 314 TYR A N 1
ATOM 2507 C CA . TYR A 1 314 ? 7.760 8.584 -4.597 1.00 92.56 314 TYR A CA 1
ATOM 2508 C C . TYR A 1 314 ? 6.333 9.153 -4.743 1.00 92.56 314 TYR A C 1
ATOM 2510 O O . TYR A 1 314 ? 5.413 8.632 -4.102 1.00 92.56 314 TYR A O 1
ATOM 2518 N N . ASN A 1 315 ? 6.109 10.202 -5.547 1.00 87.81 315 ASN A N 1
ATOM 2519 C CA . ASN A 1 315 ? 4.771 10.767 -5.814 1.00 87.81 315 ASN A CA 1
ATOM 2520 C C . ASN A 1 315 ? 4.094 10.076 -7.003 1.00 87.81 315 ASN A C 1
ATOM 2522 O O . ASN A 1 315 ? 4.763 9.368 -7.734 1.00 87.81 315 ASN A O 1
ATOM 2526 N N . SER A 1 316 ? 2.801 10.333 -7.223 1.00 82.56 316 SER A N 1
ATOM 2527 C CA . SER A 1 316 ? 1.978 10.006 -8.413 1.00 82.56 316 SER A CA 1
ATOM 2528 C C . SER A 1 316 ? 0.855 9.012 -8.144 1.00 82.56 316 SER A C 1
ATOM 2530 O O . SER A 1 316 ? 0.176 8.573 -9.076 1.00 82.56 316 SER A O 1
ATOM 2532 N N . TYR A 1 317 ? 0.593 8.683 -6.881 1.00 90.31 317 TYR A N 1
ATOM 2533 C CA . TYR A 1 317 ? -0.682 8.076 -6.529 1.00 90.31 317 TYR A CA 1
ATOM 2534 C C . TYR A 1 317 ? -1.764 9.155 -6.562 1.00 90.31 317 TYR A C 1
ATOM 2536 O O . TYR A 1 317 ? -1.603 10.207 -5.947 1.00 90.31 317 TYR A O 1
ATOM 2544 N N . LYS A 1 318 ? -2.843 8.926 -7.309 1.00 89.50 318 LYS A N 1
ATOM 2545 C CA . LYS A 1 318 ? -3.883 9.932 -7.544 1.00 89.50 318 LYS A CA 1
ATOM 2546 C C . LYS A 1 318 ? -5.180 9.530 -6.850 1.00 89.50 318 LYS A C 1
ATOM 2548 O O . LYS A 1 318 ? -5.703 8.459 -7.143 1.00 89.50 318 LYS A O 1
ATOM 2553 N N . ALA A 1 319 ? -5.675 10.388 -5.961 1.00 88.50 319 ALA A N 1
ATOM 2554 C CA . ALA A 1 319 ? -6.987 10.256 -5.323 1.00 88.50 319 ALA A CA 1
ATOM 2555 C C . ALA A 1 319 ? -7.895 11.440 -5.670 1.00 88.50 319 ALA A C 1
ATOM 2557 O O . ALA A 1 319 ? -7.409 12.446 -6.187 1.00 88.50 319 ALA A O 1
ATOM 2558 N N . PHE A 1 320 ? -9.196 11.333 -5.398 1.00 84.56 320 PHE A N 1
ATOM 2559 C CA . PHE A 1 320 ? -10.173 12.392 -5.670 1.00 84.56 320 PHE A CA 1
ATOM 2560 C C . PHE A 1 320 ? -10.791 12.879 -4.375 1.00 84.56 320 PHE A C 1
ATOM 2562 O O . PHE A 1 320 ? -11.447 12.131 -3.663 1.00 84.56 320 PHE A O 1
ATOM 2569 N N . ARG A 1 321 ? -10.564 14.1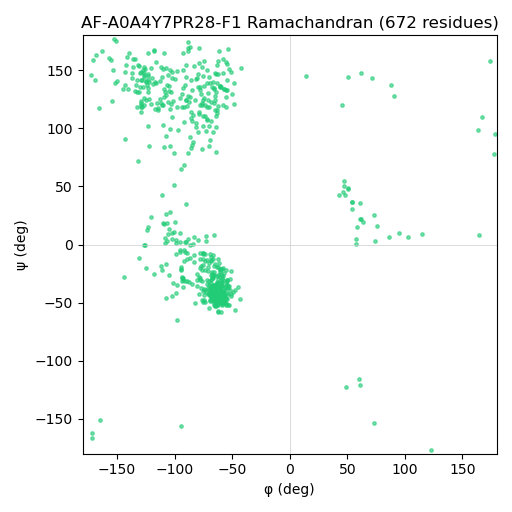54 -4.063 1.00 81.00 321 ARG A N 1
ATOM 2570 C CA . ARG A 1 321 ? -11.216 14.782 -2.920 1.00 81.00 321 ARG A CA 1
ATOM 2571 C C . ARG A 1 321 ? -12.668 15.079 -3.273 1.00 81.00 321 ARG A C 1
ATOM 2573 O O . ARG A 1 321 ? -12.945 15.524 -4.386 1.00 81.00 321 ARG A O 1
ATOM 2580 N N . GLN A 1 322 ? -13.545 14.957 -2.278 1.00 72.31 322 GLN A N 1
ATOM 2581 C CA . GLN A 1 322 ? -14.948 15.386 -2.364 1.00 72.31 322 GLN A CA 1
ATOM 2582 C C . GLN A 1 322 ? -15.062 16.848 -2.826 1.00 72.31 322 GLN A C 1
ATOM 2584 O O . GLN A 1 322 ? -15.952 17.220 -3.586 1.00 72.31 322 GLN A O 1
ATOM 2589 N N . THR A 1 323 ? -14.113 17.681 -2.385 1.00 71.38 323 THR A N 1
ATOM 2590 C CA . THR A 1 323 ? -13.982 19.090 -2.755 1.00 71.38 323 THR A CA 1
ATOM 2591 C C . THR A 1 323 ? -12.565 19.375 -3.261 1.00 71.38 323 THR A C 1
ATOM 2593 O O . THR A 1 323 ? -11.571 18.932 -2.687 1.00 71.38 323 THR A O 1
ATOM 2596 N N . GLY A 1 324 ? -12.443 20.112 -4.368 1.00 73.69 324 GLY A N 1
ATOM 2597 C CA . GLY A 1 324 ? -11.139 20.498 -4.931 1.00 73.69 324 GLY A CA 1
ATOM 2598 C C . GLY A 1 324 ? -10.494 19.487 -5.891 1.00 73.69 324 GLY A C 1
ATOM 2599 O O . GLY A 1 324 ? -9.365 19.711 -6.325 1.00 73.69 324 GLY A O 1
ATOM 2600 N N . GLY A 1 325 ? -11.196 18.409 -6.260 1.00 81.75 325 GLY A N 1
ATOM 2601 C CA . GLY A 1 325 ? -10.814 17.520 -7.362 1.00 81.75 325 GLY A CA 1
ATOM 2602 C C . GLY A 1 325 ? -9.611 16.606 -7.070 1.00 81.75 325 GLY A C 1
ATOM 2603 O O . GLY A 1 325 ? -9.370 16.248 -5.909 1.00 81.75 325 GLY A O 1
ATOM 2604 N N . PRO A 1 326 ? -8.862 16.174 -8.107 1.00 85.44 326 PRO A N 1
ATOM 2605 C CA . PRO A 1 326 ? -7.767 15.227 -7.941 1.00 85.44 326 PRO A CA 1
ATOM 2606 C C . PRO A 1 326 ? -6.651 15.773 -7.044 1.00 85.44 326 PRO A C 1
ATOM 2608 O O . PRO A 1 326 ? -6.319 16.958 -7.065 1.00 85.44 326 PRO A O 1
ATOM 2611 N N . VAL A 1 327 ? -6.019 14.876 -6.295 1.00 88.19 327 VAL A N 1
ATOM 2612 C CA . VAL A 1 327 ? -4.833 15.144 -5.482 1.00 88.19 327 VAL A CA 1
ATOM 2613 C C . VAL A 1 327 ? -3.762 14.099 -5.774 1.00 88.19 327 VAL A C 1
ATOM 2615 O O . VAL A 1 327 ? -4.048 12.905 -5.878 1.00 88.19 327 VAL A O 1
ATOM 2618 N N . LEU A 1 328 ? -2.522 14.563 -5.934 1.00 91.94 328 LEU A N 1
ATOM 2619 C CA . LEU A 1 328 ? -1.349 13.707 -6.069 1.00 91.94 328 LEU A CA 1
ATOM 2620 C C . LEU A 1 328 ? -0.718 13.473 -4.703 1.00 91.94 328 LEU A C 1
ATOM 2622 O O . LEU A 1 328 ? -0.528 14.409 -3.926 1.00 91.94 328 LEU A O 1
ATOM 2626 N N . LEU A 1 329 ? -0.378 12.220 -4.436 1.00 93.69 329 LEU A N 1
ATOM 2627 C CA . LEU A 1 329 ? 0.002 11.751 -3.118 1.00 93.69 329 LEU A CA 1
ATOM 2628 C C . LEU A 1 329 ? 1.312 10.959 -3.162 1.00 93.69 329 LEU A C 1
ATOM 2630 O O . LEU A 1 329 ? 1.623 10.270 -4.141 1.00 93.69 329 LEU A O 1
ATOM 2634 N N . PHE A 1 330 ? 2.066 11.064 -2.073 1.00 94.19 330 PHE A N 1
ATOM 2635 C CA . PHE A 1 330 ? 3.335 10.388 -1.835 1.00 94.19 330 PHE A CA 1
ATOM 2636 C C . PHE A 1 330 ? 3.148 9.189 -0.906 1.00 94.19 330 PHE A C 1
ATOM 2638 O O . PHE A 1 330 ? 2.322 9.230 0.009 1.00 94.19 330 PHE A O 1
ATOM 2645 N N . ASN A 1 331 ? 3.960 8.145 -1.092 1.00 92.00 331 ASN A N 1
ATOM 2646 C CA . ASN A 1 331 ? 4.022 7.026 -0.154 1.00 92.00 331 ASN A CA 1
ATOM 2647 C C . ASN A 1 331 ? 4.687 7.456 1.181 1.00 92.00 331 ASN A C 1
ATOM 2649 O O . ASN A 1 331 ? 5.865 7.817 1.166 1.00 92.00 331 ASN A O 1
ATOM 2653 N N . PRO A 1 332 ? 3.989 7.390 2.336 1.00 91.50 332 PRO A N 1
ATOM 2654 C CA . PRO A 1 332 ? 4.531 7.817 3.625 1.00 91.50 332 PRO A CA 1
ATOM 2655 C C . PRO A 1 332 ? 5.791 7.071 4.046 1.00 91.50 332 PRO A C 1
ATOM 2657 O O . PRO A 1 332 ? 6.737 7.688 4.526 1.00 91.50 332 PRO A O 1
ATOM 2660 N N . TRP A 1 333 ? 5.823 5.749 3.856 1.00 90.62 333 TRP A N 1
ATOM 2661 C CA . TRP A 1 333 ? 6.972 4.934 4.240 1.00 90.62 333 TRP A CA 1
ATOM 2662 C C . TRP A 1 333 ? 8.220 5.346 3.464 1.00 90.62 333 TRP A C 1
ATOM 2664 O O . TRP A 1 333 ? 9.261 5.593 4.075 1.00 90.62 333 TRP A O 1
ATOM 2674 N N . SER A 1 334 ? 8.106 5.479 2.140 1.00 91.75 334 SER A N 1
ATOM 2675 C CA . SER A 1 334 ? 9.233 5.879 1.302 1.00 91.75 334 SER A CA 1
ATOM 2676 C C . SER A 1 334 ? 9.718 7.295 1.627 1.00 91.75 334 SER A C 1
ATOM 2678 O O . SER A 1 334 ? 10.924 7.507 1.724 1.00 91.75 334 SER A O 1
ATOM 2680 N N . ILE A 1 335 ? 8.806 8.243 1.883 1.00 93.56 335 ILE A N 1
ATOM 2681 C CA . ILE A 1 335 ? 9.163 9.617 2.272 1.00 93.56 335 ILE A CA 1
ATOM 2682 C C . ILE A 1 335 ? 9.897 9.657 3.609 1.00 93.56 335 ILE A C 1
ATOM 2684 O O . ILE A 1 335 ? 10.997 10.205 3.674 1.00 93.56 335 ILE A O 1
ATOM 2688 N N . VAL A 1 336 ? 9.336 9.062 4.667 1.00 91.50 336 VAL A N 1
ATOM 2689 C CA . VAL A 1 336 ? 9.978 9.110 5.989 1.00 91.50 336 VAL A CA 1
ATOM 2690 C C . VAL A 1 336 ? 11.344 8.427 5.931 1.00 91.50 336 VAL A C 1
ATOM 2692 O O . VAL A 1 336 ? 12.317 8.981 6.432 1.00 91.50 336 VAL A O 1
ATOM 2695 N N . GLN A 1 337 ? 11.466 7.284 5.247 1.00 91.62 337 GLN A N 1
ATOM 2696 C CA . GLN A 1 337 ? 12.756 6.608 5.087 1.00 91.62 337 GLN A CA 1
ATOM 2697 C C . GLN A 1 337 ? 13.769 7.438 4.297 1.00 91.62 337 GLN A C 1
ATOM 2699 O O . GLN A 1 337 ? 14.936 7.500 4.692 1.00 91.62 337 GLN A O 1
ATOM 2704 N N . ALA A 1 338 ? 13.342 8.089 3.212 1.00 92.19 338 ALA A N 1
ATOM 2705 C CA . ALA A 1 338 ? 14.217 8.930 2.406 1.00 92.19 338 ALA A CA 1
ATOM 2706 C C . ALA A 1 338 ? 14.768 10.101 3.218 1.00 92.19 338 ALA A C 1
ATOM 2708 O O . ALA A 1 338 ? 15.976 10.338 3.200 1.00 92.19 338 ALA A O 1
ATOM 2709 N N . ILE A 1 339 ? 13.907 10.780 3.977 1.00 91.38 339 ILE A N 1
ATOM 2710 C CA . ILE A 1 339 ? 14.296 11.925 4.801 1.00 91.38 339 ILE A CA 1
ATOM 2711 C C . ILE A 1 339 ? 15.170 11.471 5.979 1.00 91.38 339 ILE A C 1
ATOM 2713 O O . ILE A 1 339 ? 16.246 12.028 6.184 1.00 91.38 339 ILE A O 1
ATOM 2717 N N . T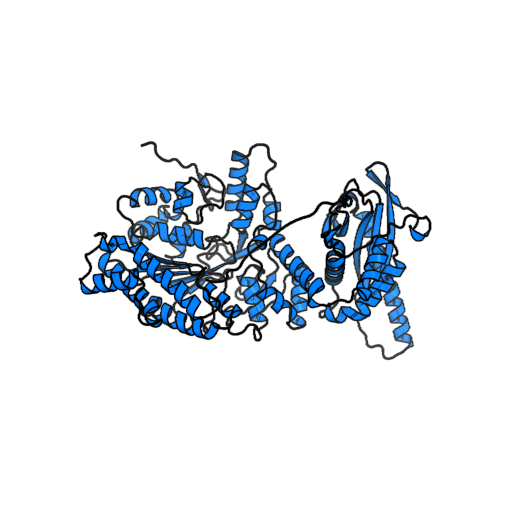HR A 1 340 ? 14.781 10.421 6.714 1.00 88.94 340 THR A N 1
ATOM 2718 C CA . THR A 1 340 ? 15.565 9.899 7.849 1.00 88.94 340 THR A CA 1
ATOM 2719 C C . THR A 1 340 ? 16.955 9.420 7.418 1.00 88.94 340 THR A C 1
ATOM 2721 O O . THR A 1 340 ? 17.930 9.630 8.139 1.00 88.94 340 THR A O 1
ATOM 2724 N N . LYS A 1 341 ? 17.077 8.786 6.245 1.00 88.56 341 LYS A N 1
ATOM 2725 C CA . LYS A 1 341 ? 18.364 8.291 5.719 1.00 88.56 341 LYS A CA 1
ATOM 2726 C C . LYS A 1 341 ? 19.114 9.320 4.870 1.00 88.56 341 LYS A C 1
ATOM 2728 O O . LYS A 1 341 ? 20.253 9.056 4.492 1.00 88.56 341 LYS A O 1
ATOM 2733 N N . ASN A 1 342 ? 18.489 10.459 4.573 1.00 89.12 342 ASN A N 1
ATOM 2734 C CA . ASN A 1 342 ? 18.946 11.456 3.606 1.00 89.12 342 ASN A CA 1
ATOM 2735 C C . ASN A 1 342 ? 19.393 10.836 2.266 1.00 89.12 342 ASN A C 1
ATOM 2737 O O . ASN A 1 342 ? 20.474 11.136 1.764 1.00 89.12 342 ASN A O 1
ATOM 2741 N N . ALA A 1 343 ? 18.599 9.905 1.728 1.00 89.19 343 ALA A N 1
ATOM 2742 C CA . ALA A 1 343 ? 18.923 9.179 0.502 1.00 89.19 343 ALA A CA 1
ATOM 2743 C C . ALA A 1 343 ? 17.665 8.733 -0.250 1.00 89.19 343 ALA A C 1
ATOM 2745 O O . ALA A 1 343 ? 16.726 8.212 0.350 1.00 89.19 343 ALA A O 1
ATOM 2746 N N . VAL A 1 344 ? 17.680 8.859 -1.577 1.00 89.50 344 VAL A N 1
ATOM 2747 C CA . VAL A 1 344 ? 16.621 8.336 -2.451 1.00 89.50 344 VAL A CA 1
ATOM 2748 C C . VAL A 1 344 ? 16.961 6.900 -2.846 1.00 89.50 344 VAL A C 1
ATOM 2750 O O . VAL A 1 344 ? 18.029 6.649 -3.399 1.00 89.50 344 VAL A O 1
ATOM 2753 N N . ARG A 1 345 ? 16.095 5.949 -2.481 1.00 88.38 345 ARG A N 1
ATOM 2754 C CA . ARG A 1 345 ? 16.257 4.499 -2.680 1.00 88.38 345 ARG A CA 1
ATOM 2755 C C . ARG A 1 345 ? 14.878 3.846 -2.817 1.00 88.38 345 ARG A C 1
ATOM 2757 O O . ARG A 1 345 ? 13.863 4.496 -2.610 1.00 88.38 345 ARG A O 1
ATOM 2764 N N . ASN A 1 346 ? 14.834 2.551 -3.110 1.00 87.19 346 ASN A N 1
ATOM 2765 C CA . ASN A 1 346 ? 13.574 1.832 -3.312 1.00 87.19 346 ASN A CA 1
ATOM 2766 C C . ASN A 1 346 ? 13.047 1.197 -2.008 1.00 87.19 346 ASN A C 1
ATOM 2768 O O . ASN A 1 346 ? 13.014 -0.017 -1.839 1.00 87.19 346 ASN A O 1
ATOM 2772 N N . PHE A 1 347 ? 12.627 2.033 -1.060 1.00 85.81 347 PHE A N 1
ATOM 2773 C CA . PHE A 1 347 ? 12.140 1.619 0.259 1.00 85.81 347 PHE A CA 1
ATOM 2774 C C . PHE A 1 347 ? 10.824 0.835 0.260 1.00 85.81 347 PHE A C 1
ATOM 2776 O O . PHE A 1 347 ? 10.592 0.058 1.187 1.00 85.81 347 PHE A O 1
ATOM 2783 N N . TRP A 1 348 ? 9.938 1.057 -0.706 1.00 82.50 348 TRP A N 1
ATOM 2784 C CA . TRP A 1 348 ? 8.664 0.353 -0.831 1.00 82.50 348 TRP A CA 1
ATOM 2785 C C . TRP A 1 348 ? 8.874 -1.072 -1.347 1.00 82.50 348 TRP A C 1
ATOM 2787 O O . TRP A 1 348 ? 8.382 -2.027 -0.740 1.00 82.50 348 TRP A O 1
ATOM 2797 N N . THR A 1 349 ? 9.667 -1.222 -2.413 1.00 66.75 349 THR A N 1
ATOM 2798 C CA . THR A 1 349 ? 9.906 -2.508 -3.089 1.00 66.75 349 THR A CA 1
ATOM 2799 C C . THR A 1 349 ? 10.702 -3.480 -2.227 1.00 66.75 349 THR A C 1
ATOM 2801 O O . THR A 1 349 ? 10.446 -4.679 -2.254 1.00 66.75 349 THR A O 1
ATOM 2804 N N . ASP A 1 350 ? 11.612 -2.964 -1.394 1.00 60.12 350 ASP A N 1
ATOM 2805 C CA . ASP A 1 350 ? 12.439 -3.773 -0.489 1.00 60.12 350 ASP A CA 1
ATOM 2806 C C . ASP A 1 350 ? 11.616 -4.463 0.617 1.00 60.12 350 ASP A C 1
ATOM 2808 O O . ASP A 1 350 ? 12.131 -5.296 1.360 1.00 60.12 350 ASP A O 1
ATOM 2812 N N . THR A 1 351 ? 10.328 -4.122 0.757 1.00 53.00 351 THR A N 1
ATOM 2813 C CA . THR A 1 351 ? 9.497 -4.544 1.892 1.00 53.00 351 THR A CA 1
ATOM 2814 C C . THR A 1 351 ? 8.433 -5.598 1.587 1.00 53.00 351 THR A C 1
ATOM 2816 O O . THR A 1 351 ? 7.644 -5.920 2.484 1.00 53.00 351 THR A O 1
ATOM 2819 N N . GLY A 1 352 ? 8.404 -6.143 0.366 1.00 51.69 352 GLY A N 1
ATOM 2820 C CA . GLY A 1 352 ? 7.536 -7.270 0.025 1.00 51.69 352 GLY A CA 1
ATOM 2821 C C . GLY A 1 352 ? 7.364 -7.487 -1.475 1.00 51.69 352 GLY A C 1
ATOM 2822 O O . GLY A 1 352 ? 6.510 -6.857 -2.098 1.00 51.69 352 GLY A O 1
ATOM 2823 N N . TYR A 1 353 ? 8.140 -8.427 -2.015 1.00 56.09 353 TYR A N 1
ATOM 2824 C CA . TYR A 1 353 ? 7.941 -9.028 -3.333 1.00 56.09 353 TYR A CA 1
ATOM 2825 C C . TYR A 1 353 ? 6.607 -9.795 -3.367 1.00 56.09 353 TYR A C 1
ATOM 2827 O O . TYR A 1 353 ? 6.266 -10.477 -2.401 1.00 56.09 353 TYR A O 1
ATOM 2835 N N . ASP A 1 354 ? 5.854 -9.691 -4.466 1.00 66.25 354 ASP A N 1
ATOM 2836 C CA . ASP A 1 354 ? 4.665 -10.510 -4.719 1.00 66.25 354 ASP A CA 1
ATOM 2837 C C . ASP A 1 354 ? 4.946 -11.524 -5.849 1.00 66.25 354 ASP A C 1
ATOM 2839 O O . ASP A 1 354 ? 4.638 -11.259 -7.017 1.00 66.25 354 ASP A O 1
ATOM 2843 N N . PRO A 1 355 ? 5.549 -12.690 -5.530 1.00 62.59 355 PRO A N 1
ATOM 2844 C CA . PRO A 1 355 ? 5.843 -13.717 -6.528 1.00 62.59 355 PRO A CA 1
ATOM 2845 C C . PRO A 1 355 ? 4.598 -14.254 -7.226 1.00 62.59 355 PRO A C 1
ATOM 2847 O O . PRO A 1 355 ? 4.678 -14.832 -8.311 1.00 62.59 355 PRO A O 1
ATOM 2850 N N . MET A 1 356 ? 3.434 -14.113 -6.595 1.00 68.06 356 MET A N 1
ATOM 2851 C CA . MET A 1 356 ? 2.176 -14.540 -7.175 1.00 68.06 356 MET A CA 1
ATOM 2852 C C . MET A 1 356 ? 1.801 -13.646 -8.356 1.00 68.06 356 MET A C 1
ATOM 2854 O O . MET A 1 356 ? 1.498 -14.181 -9.422 1.00 68.06 356 MET A O 1
ATOM 2858 N N . LEU A 1 357 ? 1.861 -12.321 -8.195 1.00 73.00 357 LEU A N 1
ATOM 2859 C CA . LEU A 1 357 ? 1.550 -11.383 -9.275 1.00 73.00 357 LEU A CA 1
ATOM 2860 C C . LEU A 1 357 ? 2.516 -11.511 -10.446 1.00 73.00 357 LEU A C 1
ATOM 2862 O O . LEU A 1 357 ? 2.055 -11.637 -11.580 1.00 73.00 357 LEU A O 1
ATOM 2866 N N . GLU A 1 358 ? 3.823 -11.555 -10.180 1.00 73.50 358 GLU A N 1
ATOM 2867 C CA . GLU A 1 358 ? 4.834 -11.653 -11.237 1.00 73.50 358 GLU A CA 1
ATOM 2868 C C . GLU A 1 358 ? 4.606 -12.873 -12.137 1.00 73.50 358 GLU A C 1
ATOM 2870 O O . GLU A 1 358 ? 4.524 -12.735 -13.357 1.00 73.50 358 GLU A O 1
ATOM 2875 N N . ARG A 1 359 ? 4.408 -14.062 -11.549 1.00 71.25 359 ARG A N 1
ATOM 2876 C CA . ARG A 1 359 ? 4.198 -15.305 -12.314 1.00 71.25 359 ARG A CA 1
ATOM 2877 C C . ARG A 1 359 ? 2.970 -15.263 -13.222 1.00 71.25 359 ARG A C 1
ATOM 2879 O O . ARG A 1 359 ? 2.932 -15.978 -14.223 1.00 71.25 359 ARG A O 1
ATOM 2886 N N . GLN A 1 360 ? 1.951 -14.480 -12.868 1.00 73.06 360 GLN A N 1
ATOM 2887 C CA . GLN A 1 360 ? 0.726 -14.391 -13.661 1.00 73.06 360 GLN A CA 1
ATOM 2888 C C . GLN A 1 360 ? 0.873 -13.454 -14.858 1.00 73.06 360 GLN A C 1
ATOM 2890 O O . GLN A 1 360 ? 0.274 -13.736 -15.894 1.00 73.06 360 GLN A O 1
ATOM 2895 N N . LEU A 1 361 ? 1.705 -12.406 -14.773 1.00 72.56 361 LEU A N 1
ATOM 2896 C CA . LEU A 1 361 ? 1.899 -11.436 -15.864 1.00 72.56 361 LEU A CA 1
ATOM 2897 C C . LEU A 1 361 ? 2.272 -12.111 -17.184 1.00 72.56 361 LEU A C 1
ATOM 2899 O O . LEU A 1 361 ? 1.812 -11.700 -18.250 1.00 72.56 361 LEU A O 1
ATOM 2903 N N . TRP A 1 362 ? 3.062 -13.178 -17.113 1.00 71.81 362 TRP A N 1
ATOM 2904 C CA . TRP A 1 362 ? 3.654 -13.822 -18.282 1.00 71.81 362 TRP A CA 1
ATOM 2905 C C . TRP A 1 362 ? 2.789 -14.919 -18.906 1.00 71.81 362 TRP A C 1
ATOM 2907 O O . TRP A 1 362 ? 3.020 -15.315 -20.048 1.00 71.81 362 TRP A O 1
ATOM 2917 N N . LYS A 1 363 ? 1.737 -15.357 -18.207 1.00 71.50 363 LYS A N 1
ATOM 2918 C CA . LYS A 1 363 ? 0.753 -16.334 -18.707 1.00 71.50 363 LYS A CA 1
ATOM 2919 C C . LYS A 1 363 ? -0.417 -15.679 -19.457 1.00 71.50 363 LYS A C 1
ATOM 2921 O O . LYS A 1 363 ? -1.354 -16.362 -19.864 1.00 71.50 363 LYS A O 1
ATOM 2926 N N . THR A 1 364 ? -0.366 -14.362 -19.650 1.00 74.19 364 THR A N 1
ATOM 2927 C CA . THR A 1 364 ? -1.446 -13.555 -20.232 1.00 74.19 364 THR A CA 1
ATOM 2928 C C . THR A 1 364 ? -1.418 -13.497 -21.762 1.00 74.19 364 THR A C 1
ATOM 2930 O O . THR A 1 364 ? -0.466 -13.915 -22.443 1.00 74.19 364 THR A O 1
ATOM 2933 N N . SER A 1 365 ? -2.492 -12.953 -22.333 1.00 69.81 365 SER A N 1
ATOM 2934 C CA . SER A 1 365 ? -2.618 -12.720 -23.761 1.00 69.81 365 SER A CA 1
ATOM 2935 C C . SER A 1 365 ? -1.554 -11.761 -24.289 1.00 69.81 365 SER A C 1
ATOM 2937 O O . SER A 1 365 ? -0.847 -11.034 -23.590 1.00 69.81 365 SER A O 1
ATOM 2939 N N . LYS A 1 366 ? -1.470 -11.751 -25.610 1.00 62.03 366 LYS A N 1
ATOM 2940 C CA . LYS A 1 366 ? -0.663 -10.816 -26.379 1.00 62.03 366 LYS A CA 1
ATOM 2941 C C . LYS A 1 366 ? -1.033 -9.348 -26.099 1.00 62.03 366 LYS A C 1
ATOM 2943 O O . LYS A 1 366 ? -0.135 -8.535 -25.914 1.00 62.03 366 LYS A O 1
ATOM 2948 N N . ALA A 1 367 ? -2.326 -9.029 -26.003 1.00 68.81 367 ALA A N 1
ATOM 2949 C CA . ALA A 1 367 ? -2.789 -7.663 -25.748 1.00 68.81 367 ALA A CA 1
ATOM 2950 C C . ALA A 1 367 ? -2.363 -7.159 -24.358 1.00 68.81 367 ALA A C 1
ATOM 2952 O O . ALA A 1 367 ? -1.961 -6.007 -24.208 1.00 68.81 367 ALA A O 1
ATOM 2953 N N . PHE A 1 368 ? -2.378 -8.037 -23.352 1.00 79.38 368 PHE A N 1
ATOM 2954 C CA . PHE A 1 368 ? -1.883 -7.716 -22.016 1.00 79.38 368 PHE A CA 1
ATOM 2955 C C . PHE A 1 368 ? -0.394 -7.346 -22.036 1.00 79.38 368 PHE A C 1
ATOM 2957 O O . PHE A 1 368 ? 0.000 -6.309 -21.504 1.00 79.38 368 PHE A O 1
ATOM 2964 N N . ARG A 1 369 ? 0.434 -8.153 -22.709 1.00 72.25 369 ARG A N 1
ATOM 2965 C CA . ARG A 1 369 ? 1.881 -7.909 -22.839 1.00 72.25 369 ARG A CA 1
ATOM 2966 C C . ARG A 1 369 ? 2.210 -6.617 -23.595 1.00 72.25 369 ARG A C 1
ATOM 2968 O O . ARG A 1 369 ? 3.176 -5.935 -23.248 1.00 72.25 369 ARG A O 1
ATOM 2975 N N . ASP A 1 370 ? 1.389 -6.231 -24.569 1.00 67.44 370 ASP A N 1
ATOM 2976 C CA . ASP A 1 370 ? 1.531 -4.946 -25.270 1.00 67.44 370 ASP A CA 1
ATOM 2977 C C . ASP A 1 370 ? 1.256 -3.747 -24.341 1.00 67.44 370 ASP A C 1
ATOM 2979 O O . ASP A 1 370 ? 1.953 -2.725 -24.402 1.00 67.44 370 ASP A O 1
ATOM 2983 N N . ASN A 1 371 ? 0.292 -3.888 -23.427 1.00 80.06 371 ASN A N 1
ATOM 2984 C CA . ASN A 1 371 ? 0.027 -2.892 -22.392 1.00 80.06 371 ASN A CA 1
ATOM 2985 C C . ASN A 1 371 ? 1.166 -2.817 -21.368 1.00 80.06 371 ASN A C 1
ATOM 2987 O O . ASN A 1 371 ? 1.612 -1.713 -21.063 1.00 80.06 371 ASN A O 1
ATOM 2991 N N . VAL A 1 372 ? 1.700 -3.956 -20.901 1.00 80.75 372 VAL A N 1
ATOM 2992 C CA . VAL A 1 372 ? 2.901 -3.990 -20.036 1.00 80.75 372 VAL A CA 1
ATOM 2993 C C . VAL A 1 372 ? 4.059 -3.249 -20.702 1.00 80.75 372 VAL A C 1
ATOM 2995 O O . VAL A 1 372 ? 4.689 -2.388 -20.096 1.00 80.75 372 VAL A O 1
ATOM 2998 N N . THR A 1 373 ? 4.294 -3.517 -21.983 1.00 68.62 373 THR A N 1
ATOM 2999 C CA . THR A 1 373 ? 5.356 -2.863 -22.753 1.00 68.62 373 THR A CA 1
ATOM 3000 C C . THR A 1 373 ? 5.167 -1.344 -22.820 1.00 68.62 373 THR A C 1
ATOM 3002 O O . THR A 1 373 ? 6.126 -0.587 -22.679 1.00 68.62 373 THR A O 1
ATOM 3005 N N . SER A 1 374 ? 3.929 -0.879 -23.005 1.00 76.25 374 SER A N 1
ATOM 3006 C CA . SER A 1 374 ? 3.613 0.555 -23.043 1.00 76.25 374 SER A CA 1
ATOM 3007 C C . SER A 1 374 ? 3.760 1.211 -21.657 1.00 76.25 374 SER A C 1
ATOM 3009 O O . SER A 1 374 ? 4.320 2.300 -21.547 1.00 76.25 374 SER A O 1
ATOM 3011 N N . LEU A 1 375 ? 3.377 0.518 -20.581 1.00 83.44 375 LEU A N 1
ATOM 3012 C CA . LEU A 1 375 ? 3.594 0.960 -19.197 1.00 83.44 375 LEU A CA 1
ATOM 3013 C C . LEU A 1 375 ? 5.085 1.140 -18.881 1.00 83.44 375 LEU A C 1
ATOM 3015 O O . LEU A 1 375 ? 5.511 2.191 -18.396 1.00 83.44 375 LEU A O 1
ATOM 3019 N N . VAL A 1 376 ? 5.902 0.145 -19.229 1.00 76.50 376 VAL A N 1
ATOM 3020 C CA . VAL A 1 376 ? 7.367 0.199 -19.094 1.00 76.50 376 VAL A CA 1
ATOM 3021 C C . VAL A 1 376 ? 7.943 1.306 -19.969 1.00 76.50 376 VAL A C 1
ATOM 3023 O O . VAL A 1 376 ? 8.902 1.968 -19.591 1.00 76.50 376 VAL A O 1
ATOM 3026 N N . ALA A 1 377 ? 7.309 1.632 -21.088 1.00 68.31 377 ALA A N 1
ATOM 3027 C CA . ALA A 1 377 ? 7.671 2.778 -21.907 1.00 68.31 377 ALA A CA 1
ATOM 3028 C C . ALA A 1 377 ? 7.299 4.154 -21.298 1.00 68.31 377 ALA A C 1
ATOM 3030 O O . ALA A 1 377 ? 7.489 5.169 -21.969 1.00 68.31 377 ALA A O 1
ATOM 3031 N N . ARG A 1 378 ? 6.831 4.233 -20.040 1.00 79.12 378 ARG A N 1
ATOM 3032 C CA . ARG A 1 378 ? 6.298 5.456 -19.393 1.00 79.12 378 ARG A CA 1
ATOM 3033 C C . ARG A 1 378 ? 5.062 6.019 -20.101 1.00 79.12 378 ARG A C 1
ATOM 3035 O O . ARG A 1 378 ? 4.775 7.208 -19.991 1.00 79.12 378 ARG A O 1
ATOM 3042 N N . GLU A 1 379 ? 4.353 5.189 -20.856 1.00 82.56 379 GLU A N 1
ATOM 3043 C CA . GLU A 1 379 ? 3.092 5.574 -21.475 1.00 82.56 379 GLU A CA 1
ATOM 3044 C C . GLU A 1 379 ? 1.930 5.189 -20.557 1.00 82.56 379 GLU A C 1
ATOM 3046 O O . GLU A 1 379 ? 2.004 4.216 -19.801 1.00 82.56 379 GLU A O 1
ATOM 3051 N N . SER A 1 380 ? 0.842 5.951 -20.635 1.00 91.00 380 SER A N 1
ATOM 3052 C CA . SER A 1 380 ? -0.413 5.573 -20.003 1.00 91.00 380 SER A CA 1
ATOM 3053 C C . SER A 1 380 ? -1.215 4.660 -20.933 1.00 91.00 380 SER A C 1
ATOM 3055 O O . SER A 1 380 ? -1.237 4.844 -22.152 1.00 91.00 380 SER A O 1
ATOM 3057 N N . VAL A 1 381 ? -1.872 3.652 -20.365 1.00 90.62 381 VAL A N 1
ATOM 3058 C CA . VAL A 1 381 ? -2.621 2.628 -21.107 1.00 90.62 381 VAL A CA 1
ATOM 3059 C C . VAL A 1 381 ? -4.073 2.592 -20.664 1.00 90.62 381 VAL A C 1
ATOM 3061 O O . VAL A 1 381 ? -4.373 2.699 -19.475 1.00 90.62 381 VAL A O 1
ATOM 3064 N N . SER A 1 382 ? -4.984 2.420 -21.617 1.00 91.94 382 SER A N 1
ATOM 3065 C CA . SER A 1 382 ? -6.393 2.177 -21.315 1.00 91.94 382 SER A CA 1
ATOM 3066 C C . SER A 1 382 ? -6.583 0.720 -20.919 1.00 91.94 382 SER A C 1
ATOM 3068 O O . SER A 1 382 ? -6.378 -0.181 -21.732 1.00 91.94 382 SER A O 1
ATOM 3070 N N . LEU A 1 383 ? -6.962 0.500 -19.662 1.00 89.75 383 LEU A N 1
ATOM 3071 C CA . LEU A 1 383 ? -7.165 -0.825 -19.084 1.00 89.75 383 LEU A CA 1
ATOM 3072 C C . LEU A 1 383 ? -8.583 -0.939 -18.546 1.00 89.75 383 LEU A C 1
ATOM 3074 O O . LEU A 1 383 ? -9.132 0.014 -17.999 1.00 89.75 383 LEU A O 1
ATOM 3078 N N . THR A 1 384 ? -9.140 -2.139 -18.636 1.00 86.69 384 THR A N 1
ATOM 3079 C CA . THR A 1 384 ? -10.304 -2.520 -17.840 1.00 86.69 384 THR A CA 1
ATOM 3080 C C . THR A 1 384 ? -9.796 -3.204 -16.580 1.00 86.69 384 THR A C 1
ATOM 3082 O O . THR A 1 384 ? -9.139 -4.241 -16.675 1.00 86.69 384 THR A O 1
ATOM 3085 N N . ILE A 1 385 ? -10.086 -2.623 -15.416 1.00 85.75 385 ILE A N 1
ATOM 3086 C CA . ILE A 1 385 ? -9.780 -3.222 -14.114 1.00 85.75 385 ILE A CA 1
ATOM 3087 C C . ILE A 1 385 ? -11.028 -3.889 -13.537 1.00 85.75 385 ILE A C 1
ATOM 3089 O O . ILE A 1 385 ? -12.135 -3.373 -13.681 1.00 85.75 385 ILE A O 1
ATOM 3093 N N . ASP A 1 386 ? -10.850 -5.031 -12.879 1.00 81.19 386 ASP A N 1
ATOM 3094 C CA . ASP A 1 386 ? -11.889 -5.613 -12.032 1.00 81.19 386 ASP A CA 1
ATOM 3095 C C . ASP A 1 386 ? -11.802 -5.002 -10.627 1.00 81.19 386 ASP A C 1
ATOM 3097 O O . ASP A 1 386 ? -10.823 -5.195 -9.903 1.00 81.19 386 ASP A O 1
ATOM 3101 N N . GLU A 1 387 ? -12.829 -4.246 -10.245 1.00 77.12 387 GLU A N 1
ATOM 3102 C CA . GLU A 1 387 ? -12.936 -3.642 -8.914 1.00 77.12 387 GLU A CA 1
ATOM 3103 C C . GLU A 1 387 ? -13.373 -4.637 -7.834 1.00 77.12 387 GLU A C 1
ATOM 3105 O O . GLU A 1 387 ? -13.334 -4.308 -6.651 1.00 77.12 387 GLU A O 1
ATOM 3110 N N . GLN A 1 388 ? -13.846 -5.829 -8.209 1.00 75.00 388 GLN A N 1
ATOM 3111 C CA . GLN A 1 388 ? -14.312 -6.876 -7.303 1.00 75.00 388 GLN A CA 1
ATOM 3112 C C . GLN A 1 388 ? -13.507 -8.147 -7.554 1.00 75.00 388 GLN A C 1
ATOM 3114 O O . GLN A 1 388 ? -13.941 -9.060 -8.251 1.00 75.00 388 GLN A O 1
ATOM 3119 N N . LEU A 1 389 ? -12.340 -8.235 -6.921 1.00 69.38 389 LEU A N 1
ATOM 3120 C CA . LEU A 1 389 ? -11.399 -9.321 -7.157 1.00 69.38 389 LEU A CA 1
ATOM 3121 C C . LEU A 1 389 ? -11.939 -10.642 -6.595 1.00 69.38 389 LEU A C 1
ATOM 3123 O O . LEU A 1 389 ? -11.925 -10.907 -5.391 1.00 69.38 389 LEU A O 1
ATOM 3127 N N . SER A 1 390 ? -12.456 -11.482 -7.493 1.00 64.50 390 SER A N 1
ATOM 3128 C CA . SER A 1 390 ? -12.961 -12.824 -7.192 1.00 64.50 390 SER A CA 1
ATOM 3129 C C . SER A 1 390 ? -11.867 -13.859 -7.430 1.00 64.50 390 SER A C 1
ATOM 3131 O O . SER A 1 390 ? -11.982 -14.710 -8.317 1.00 64.50 390 SER A O 1
ATOM 3133 N N . ILE A 1 391 ? -10.793 -13.806 -6.648 1.00 59.62 391 ILE A N 1
ATOM 3134 C CA . ILE A 1 391 ? -9.676 -14.737 -6.821 1.00 59.62 391 ILE A CA 1
ATOM 3135 C C . ILE A 1 391 ? -9.993 -15.998 -6.025 1.00 59.62 391 ILE A C 1
ATOM 3137 O O . ILE A 1 391 ? -9.773 -16.073 -4.822 1.00 59.62 391 ILE A O 1
ATOM 3141 N N . ARG A 1 392 ? -10.604 -16.971 -6.702 1.00 60.31 392 ARG A N 1
ATOM 3142 C CA . ARG A 1 392 ? -10.845 -18.313 -6.147 1.00 60.31 392 ARG A CA 1
ATOM 3143 C C . ARG A 1 392 ? -9.724 -19.287 -6.495 1.00 60.31 392 ARG A C 1
ATOM 3145 O O . ARG A 1 392 ? -9.513 -20.249 -5.771 1.00 60.31 392 ARG A O 1
ATOM 3152 N N . ASP A 1 393 ? -9.073 -19.050 -7.628 1.00 59.72 393 ASP A N 1
ATOM 3153 C CA . ASP A 1 393 ? -8.079 -19.923 -8.237 1.00 59.72 393 ASP A CA 1
ATOM 3154 C C . ASP A 1 393 ? -7.145 -19.059 -9.095 1.00 59.72 393 ASP A C 1
ATOM 3156 O O . ASP A 1 393 ? -7.612 -18.324 -9.971 1.00 59.72 393 ASP A O 1
ATOM 3160 N N . LEU A 1 394 ? -5.839 -19.120 -8.824 1.00 62.91 394 LEU A N 1
ATOM 3161 C CA . LEU A 1 394 ? -4.836 -18.353 -9.569 1.00 62.91 394 LEU A CA 1
ATOM 3162 C C . LEU A 1 394 ? -4.694 -18.814 -11.007 1.00 62.91 394 LEU A C 1
ATOM 3164 O O . LEU A 1 394 ? -4.370 -17.999 -11.864 1.00 62.91 394 LEU A O 1
ATOM 3168 N N . ASP A 1 395 ? -4.962 -20.086 -11.290 1.00 62.91 395 ASP A N 1
ATOM 3169 C CA . ASP A 1 395 ? -4.813 -20.629 -12.639 1.00 62.91 395 ASP A CA 1
ATOM 3170 C C . ASP A 1 395 ? -5.957 -20.187 -13.569 1.00 62.91 395 ASP A C 1
ATOM 3172 O O . ASP A 1 395 ? -5.916 -20.418 -14.776 1.00 62.91 395 ASP A O 1
ATOM 3176 N N . LYS A 1 396 ? -6.984 -19.527 -13.018 1.00 68.38 396 LYS A N 1
ATOM 3177 C CA . LYS A 1 396 ? -8.166 -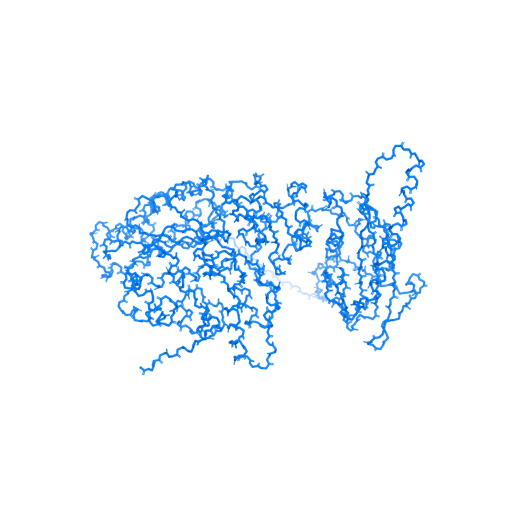19.030 -13.741 1.00 68.38 396 LYS A CA 1
ATOM 3178 C C . LYS A 1 396 ? -8.373 -17.528 -13.575 1.00 68.38 396 LYS A C 1
ATOM 3180 O O . LYS A 1 396 ? -9.470 -17.030 -13.842 1.00 68.38 396 LYS A O 1
ATOM 3185 N N . ILE A 1 397 ? -7.356 -16.808 -13.104 1.00 75.56 397 ILE A N 1
ATOM 3186 C CA . ILE A 1 397 ? -7.460 -15.364 -12.934 1.00 75.56 397 ILE A CA 1
ATOM 3187 C C . ILE A 1 397 ? -7.606 -14.680 -14.299 1.00 75.56 397 ILE A C 1
ATOM 3189 O O . ILE A 1 397 ? -6.918 -15.005 -15.265 1.00 75.56 397 ILE A O 1
ATOM 3193 N N . THR A 1 398 ? -8.545 -13.742 -14.394 1.00 83.31 398 THR A N 1
ATOM 3194 C CA . THR A 1 398 ? -8.782 -12.984 -15.623 1.00 83.31 398 THR A CA 1
ATOM 3195 C C . THR A 1 398 ? -7.810 -11.810 -15.720 1.00 83.31 398 THR A C 1
ATOM 3197 O O . THR A 1 398 ? -7.358 -11.270 -14.712 1.00 83.31 398 THR A O 1
ATOM 3200 N N . GLU A 1 399 ? -7.513 -11.356 -16.935 1.00 85.94 399 GLU A N 1
ATOM 3201 C CA . GLU A 1 399 ? -6.651 -10.186 -17.142 1.00 85.94 399 GLU A CA 1
ATOM 3202 C C . GLU A 1 399 ? -7.145 -8.910 -16.438 1.00 85.94 399 GLU A C 1
ATOM 3204 O O . GLU A 1 399 ? -6.321 -8.250 -15.804 1.00 85.94 399 GLU A O 1
ATOM 3209 N N . PRO A 1 400 ? -8.453 -8.565 -16.450 1.00 87.62 400 PRO A N 1
ATOM 3210 C CA . PRO A 1 400 ? -8.959 -7.447 -15.654 1.00 87.62 400 PRO A CA 1
ATOM 3211 C C . PRO A 1 400 ? -8.704 -7.596 -14.150 1.00 87.62 400 PRO A C 1
ATOM 3213 O O . PRO A 1 400 ? -8.428 -6.599 -13.482 1.00 87.62 400 PRO A O 1
ATOM 3216 N N . ALA A 1 401 ? -8.745 -8.821 -13.614 1.00 82.94 401 ALA A N 1
ATOM 3217 C CA . ALA A 1 401 ? -8.423 -9.081 -12.214 1.00 82.94 401 ALA A CA 1
ATOM 3218 C C . ALA A 1 401 ? -6.922 -8.924 -11.927 1.00 82.94 401 ALA A C 1
ATOM 3220 O O . ALA A 1 401 ? -6.563 -8.365 -10.893 1.00 82.94 401 ALA A O 1
ATOM 3221 N N . ILE A 1 402 ? -6.040 -9.324 -12.851 1.00 85.62 402 ILE A N 1
ATOM 3222 C CA . ILE A 1 402 ? -4.598 -9.041 -12.737 1.00 85.62 402 ILE A CA 1
ATOM 3223 C C . ILE A 1 402 ? -4.355 -7.524 -12.740 1.00 85.62 402 ILE A C 1
ATOM 3225 O O . ILE A 1 402 ? -3.641 -7.019 -11.873 1.00 85.62 402 ILE A O 1
ATOM 3229 N N . TRP A 1 403 ? -4.978 -6.772 -13.657 1.00 89.25 403 TRP A N 1
ATOM 3230 C CA . TRP A 1 403 ? -4.852 -5.310 -13.681 1.00 89.25 403 TRP A CA 1
ATOM 3231 C C . TRP A 1 403 ? -5.398 -4.649 -12.413 1.00 89.25 403 TRP A C 1
ATOM 3233 O O . TRP A 1 403 ? -4.756 -3.748 -11.873 1.00 89.25 403 TRP A O 1
ATOM 3243 N N . GLY A 1 404 ? -6.538 -5.125 -11.906 1.00 86.69 404 GLY A N 1
ATOM 3244 C CA . GLY A 1 404 ? -7.101 -4.681 -10.633 1.00 86.69 404 GLY A CA 1
ATOM 3245 C C . GLY A 1 404 ? -6.140 -4.927 -9.471 1.00 86.69 404 GLY A C 1
ATOM 3246 O O . GLY A 1 404 ? -5.868 -4.011 -8.699 1.00 86.69 404 GLY A O 1
ATOM 3247 N N . LEU A 1 405 ? -5.546 -6.120 -9.377 1.00 85.19 405 LEU A N 1
ATOM 3248 C CA . LEU A 1 405 ? -4.554 -6.428 -8.345 1.00 85.19 405 LEU A CA 1
ATOM 3249 C C . LEU A 1 405 ? -3.319 -5.530 -8.423 1.00 85.19 405 LEU A C 1
ATOM 3251 O O . LEU A 1 405 ? -2.874 -5.034 -7.389 1.00 85.19 405 LEU A O 1
ATOM 3255 N N . LEU A 1 406 ? -2.773 -5.311 -9.623 1.00 88.69 406 LEU A N 1
ATOM 3256 C CA . LEU A 1 406 ? -1.636 -4.413 -9.827 1.00 88.69 406 LEU A CA 1
ATOM 3257 C C . LEU A 1 406 ? -1.970 -2.990 -9.371 1.00 88.69 406 LEU A C 1
ATOM 3259 O O . LEU A 1 406 ? -1.178 -2.367 -8.667 1.00 88.69 406 LEU A O 1
ATOM 3263 N N . TYR A 1 407 ? -3.156 -2.496 -9.724 1.00 90.06 407 TYR A N 1
ATOM 3264 C CA . TYR A 1 407 ? -3.635 -1.186 -9.302 1.00 90.06 407 TYR A CA 1
ATOM 3265 C C . TYR A 1 407 ? -3.786 -1.084 -7.781 1.00 90.06 407 TYR A C 1
ATOM 3267 O O . TYR A 1 407 ? -3.128 -0.255 -7.153 1.00 90.06 407 TYR A O 1
ATOM 3275 N N . TYR A 1 408 ? -4.582 -1.960 -7.167 1.00 86.31 408 TYR A N 1
ATOM 3276 C CA . TYR A 1 408 ? -4.846 -1.914 -5.728 1.00 86.31 408 TYR A CA 1
ATOM 3277 C C . TYR A 1 408 ? -3.588 -2.142 -4.886 1.00 86.31 408 TYR A C 1
ATOM 3279 O O . TYR A 1 408 ? -3.432 -1.518 -3.837 1.00 86.31 408 TYR A O 1
ATOM 3287 N N . SER A 1 409 ? -2.658 -2.974 -5.363 1.00 86.31 409 SER A N 1
ATOM 3288 C CA . SER A 1 409 ? -1.381 -3.223 -4.683 1.00 86.31 409 SER A CA 1
ATOM 3289 C C . SER A 1 409 ? -0.423 -2.035 -4.743 1.00 86.31 409 SER A C 1
ATOM 3291 O O . SER A 1 409 ? 0.458 -1.951 -3.891 1.00 86.31 409 SER A O 1
ATOM 3293 N N . GLY A 1 410 ? -0.616 -1.100 -5.680 1.00 89.56 410 GLY A N 1
ATOM 3294 C CA . GLY A 1 410 ? 0.221 0.090 -5.863 1.00 89.56 410 GLY A CA 1
ATOM 3295 C C . GLY A 1 410 ? 1.210 0.018 -7.027 1.00 89.56 410 GLY A C 1
ATOM 3296 O O . GLY A 1 410 ? 2.007 0.934 -7.194 1.00 89.56 410 GLY A O 1
ATOM 3297 N N . TYR A 1 411 ? 1.157 -1.027 -7.857 1.00 90.50 411 TYR A N 1
ATOM 3298 C CA . TYR A 1 411 ? 1.993 -1.139 -9.058 1.00 90.50 411 TYR A CA 1
ATOM 3299 C C . TYR A 1 411 ? 1.518 -0.246 -10.209 1.00 90.50 411 TYR A C 1
ATOM 3301 O O . TYR A 1 411 ? 2.289 0.018 -11.135 1.00 90.50 411 TYR A O 1
ATOM 3309 N N . LEU A 1 412 ? 0.266 0.223 -10.148 1.00 92.75 412 LEU A N 1
ATOM 3310 C CA . LEU A 1 412 ? -0.328 1.175 -11.083 1.00 92.75 412 LEU A CA 1
ATOM 3311 C C . LEU A 1 412 ? -1.031 2.312 -10.335 1.00 92.75 412 LEU A C 1
ATOM 3313 O O . LEU A 1 412 ? -1.506 2.148 -9.215 1.00 92.75 412 LEU A O 1
ATOM 3317 N N . SER A 1 413 ? -1.146 3.457 -11.000 1.00 92.94 413 SER A N 1
ATOM 3318 C CA . SER A 1 413 ? -1.944 4.609 -10.577 1.00 92.94 413 SER A CA 1
ATOM 3319 C C . SER A 1 413 ? -2.750 5.150 -11.756 1.00 92.94 413 SER A C 1
ATOM 3321 O O . SER A 1 413 ? -2.429 4.887 -12.919 1.00 92.94 413 SER A O 1
ATOM 3323 N N . VAL A 1 414 ? -3.807 5.906 -11.467 1.00 91.19 414 VAL A N 1
ATOM 3324 C CA . VAL A 1 414 ? -4.653 6.500 -12.503 1.00 91.19 414 VAL A CA 1
ATOM 3325 C C . VAL A 1 414 ? -3.950 7.705 -13.129 1.00 91.19 414 VAL A C 1
ATOM 3327 O O . VAL A 1 414 ? -3.642 8.696 -12.460 1.00 91.19 414 VAL A O 1
ATOM 3330 N N . ALA A 1 415 ? -3.727 7.633 -14.437 1.00 90.12 415 ALA A N 1
ATOM 3331 C CA . ALA A 1 415 ? -3.183 8.726 -15.231 1.00 90.12 415 ALA A CA 1
ATOM 3332 C C . ALA A 1 415 ? -4.289 9.718 -15.610 1.00 90.12 415 ALA A C 1
ATOM 3334 O O . ALA A 1 415 ? -4.167 10.913 -15.339 1.00 90.12 415 ALA A O 1
ATOM 3335 N N . GLU A 1 416 ? -5.394 9.215 -16.158 1.00 86.38 416 GLU A N 1
ATOM 3336 C CA . GLU A 1 416 ? -6.507 10.011 -16.680 1.00 86.38 416 GLU A CA 1
ATOM 3337 C C . GLU A 1 416 ? -7.848 9.419 -16.241 1.00 86.38 416 GLU A C 1
ATOM 3339 O O . GLU A 1 416 ? -7.974 8.214 -16.010 1.00 86.38 416 GLU A O 1
ATOM 3344 N N . PHE A 1 417 ? -8.843 10.294 -16.143 1.00 78.00 417 PHE A N 1
ATOM 3345 C CA . PHE A 1 417 ? -10.232 9.958 -15.855 1.00 78.00 417 PHE A CA 1
ATOM 3346 C C . PHE A 1 417 ? -11.073 10.236 -17.097 1.00 78.00 417 PHE A C 1
ATOM 3348 O O . PHE A 1 417 ? -10.691 11.062 -17.927 1.00 78.00 417 PHE A O 1
ATOM 3355 N N . SER A 1 418 ? -12.184 9.526 -17.257 1.00 73.06 418 SER A N 1
ATOM 3356 C CA . SER A 1 418 ? -13.087 9.740 -18.387 1.00 73.06 418 SER A CA 1
ATOM 3357 C C . SER A 1 418 ? -13.829 11.083 -18.268 1.00 73.06 418 SER A C 1
ATOM 3359 O O . SER A 1 418 ? -14.175 11.512 -17.164 1.00 73.06 418 SER A O 1
ATOM 3361 N N . GLU A 1 419 ? -14.066 11.758 -19.399 1.00 65.50 419 GLU A N 1
ATOM 3362 C CA . GLU A 1 419 ? -14.741 13.073 -19.450 1.00 65.50 419 GLU A CA 1
ATOM 3363 C C . GLU A 1 419 ? -16.225 13.006 -19.038 1.00 65.50 419 GLU A C 1
ATOM 3365 O O . GLU A 1 419 ? -16.803 13.994 -18.599 1.00 65.50 419 GLU A O 1
ATOM 3370 N N . ASP A 1 420 ? -16.835 11.830 -19.163 1.00 57.78 420 ASP A N 1
ATOM 3371 C CA . ASP A 1 420 ? -18.270 11.539 -19.083 1.00 57.78 420 ASP A CA 1
ATOM 3372 C C . ASP A 1 420 ? -18.742 10.991 -17.724 1.00 57.78 420 ASP A C 1
ATOM 3374 O O . ASP A 1 420 ? -19.915 10.659 -17.556 1.00 57.78 420 ASP A O 1
ATOM 3378 N N . GLY A 1 421 ? -17.858 10.910 -16.732 1.00 52.41 421 GLY A N 1
ATOM 3379 C CA . GLY A 1 421 ? -18.237 10.400 -15.410 1.00 52.41 421 GLY A CA 1
ATOM 3380 C C . GLY A 1 421 ? -17.084 10.006 -14.500 1.00 52.41 421 GLY A C 1
ATOM 3381 O O . GLY A 1 421 ? -17.327 9.430 -13.446 1.00 52.41 421 GLY A O 1
ATOM 3382 N N . GLY A 1 422 ? -15.841 10.309 -14.894 1.00 62.09 422 GLY A N 1
ATOM 3383 C CA . GLY A 1 422 ? -14.606 10.127 -14.138 1.00 62.09 422 GLY A CA 1
ATOM 3384 C C . GLY A 1 422 ? -14.444 8.769 -13.464 1.00 62.09 422 GLY A C 1
ATOM 3385 O O . GLY A 1 422 ? -14.076 8.691 -12.292 1.00 62.09 422 GLY A O 1
ATOM 3386 N N . LEU A 1 423 ? -14.642 7.714 -14.251 1.00 72.81 423 LEU A N 1
ATOM 3387 C CA . LEU A 1 423 ? -13.977 6.437 -14.021 1.00 72.81 423 LEU A CA 1
ATOM 3388 C C . LEU A 1 423 ? -12.514 6.536 -14.489 1.00 72.81 423 LEU A C 1
ATOM 3390 O O . LEU A 1 423 ? -12.217 7.319 -15.399 1.00 72.81 423 LEU A O 1
ATOM 3394 N N . PRO A 1 424 ? -11.590 5.747 -13.917 1.00 80.31 424 PRO A N 1
ATOM 3395 C CA . PRO A 1 424 ? -10.235 5.623 -14.443 1.00 80.31 424 PRO A CA 1
ATOM 3396 C C . PRO A 1 424 ? -10.255 5.210 -15.919 1.00 80.31 424 PRO A C 1
ATOM 3398 O O . PRO A 1 424 ? -10.750 4.137 -16.259 1.00 80.31 424 PRO A O 1
ATOM 3401 N N . SER A 1 425 ? -9.719 6.053 -16.802 1.00 82.25 425 SER A N 1
ATOM 3402 C CA . SER A 1 425 ? -9.680 5.792 -18.248 1.00 82.25 425 SER A CA 1
ATOM 3403 C C . SER A 1 425 ? -8.309 5.306 -18.708 1.00 82.25 425 SER A C 1
ATOM 3405 O O . SER A 1 425 ? -8.212 4.481 -19.623 1.00 82.25 425 SER A O 1
ATOM 3407 N N . LYS A 1 426 ? -7.242 5.794 -18.064 1.00 91.50 426 LYS A N 1
ATOM 3408 C CA . LYS A 1 426 ? -5.869 5.353 -18.309 1.00 91.50 426 LYS A CA 1
ATOM 3409 C C . LYS A 1 426 ? -5.091 5.160 -17.023 1.00 91.50 426 LYS A C 1
ATOM 3411 O O . LYS A 1 426 ? -5.239 5.917 -16.064 1.00 91.50 426 LYS A O 1
ATOM 3416 N N . PHE A 1 427 ? -4.183 4.198 -17.059 1.00 94.00 427 PHE A N 1
ATOM 3417 C CA . PHE A 1 427 ? -3.313 3.819 -15.956 1.00 94.00 427 PHE A CA 1
ATOM 3418 C C . PHE A 1 427 ? -1.851 3.974 -16.351 1.00 94.00 427 PHE A C 1
ATOM 3420 O O . PHE A 1 427 ? -1.501 3.849 -17.522 1.00 94.00 427 PHE A O 1
ATOM 3427 N N . GLN A 1 428 ? -1.001 4.228 -15.364 1.00 94.25 428 GLN A N 1
ATOM 3428 C CA . GLN A 1 428 ? 0.444 4.344 -15.527 1.00 94.25 428 GLN A CA 1
ATOM 3429 C C . GLN A 1 428 ? 1.173 3.709 -14.343 1.00 94.25 428 GLN A C 1
ATOM 3431 O O . GLN A 1 428 ? 0.601 3.562 -13.260 1.00 94.25 428 GLN A O 1
ATOM 3436 N N . ILE A 1 429 ? 2.454 3.392 -14.525 1.00 93.19 429 ILE A N 1
ATOM 3437 C CA . ILE A 1 429 ? 3.354 3.122 -13.398 1.00 93.19 429 ILE A CA 1
ATOM 3438 C C . ILE A 1 429 ? 3.496 4.433 -12.606 1.00 93.19 429 ILE A C 1
ATOM 3440 O O . ILE A 1 429 ? 3.776 5.462 -13.224 1.00 93.19 429 ILE A O 1
ATOM 3444 N N . PRO A 1 430 ? 3.274 4.444 -11.277 1.00 91.75 430 PRO A N 1
ATOM 3445 C CA . PRO A 1 430 ? 3.204 5.687 -10.518 1.00 91.75 430 PRO A CA 1
ATOM 3446 C C . PRO A 1 430 ? 4.537 6.439 -10.524 1.00 91.75 430 PRO A C 1
ATOM 3448 O O . PRO A 1 430 ? 4.567 7.618 -10.848 1.00 91.75 430 PRO A O 1
ATOM 3451 N N . ASN A 1 431 ? 5.647 5.786 -10.194 1.00 91.56 431 ASN A N 1
ATOM 3452 C CA . ASN A 1 431 ? 6.907 6.482 -9.948 1.00 91.56 431 ASN A CA 1
ATOM 3453 C C . ASN A 1 431 ? 8.131 5.623 -10.245 1.00 91.56 431 ASN A C 1
ATOM 3455 O O . ASN A 1 431 ? 8.010 4.455 -10.618 1.00 91.56 431 ASN A O 1
ATOM 3459 N N . GLU A 1 432 ? 9.310 6.225 -10.093 1.00 88.50 432 GLU A N 1
ATOM 3460 C CA . GLU A 1 432 ? 10.583 5.560 -10.368 1.00 88.50 432 GLU A CA 1
ATOM 3461 C C . GLU A 1 432 ? 10.855 4.380 -9.423 1.00 88.50 432 GLU A C 1
ATOM 3463 O O . GLU A 1 432 ? 11.373 3.352 -9.857 1.00 88.50 432 GLU A O 1
ATOM 3468 N N . GLU A 1 433 ? 10.437 4.479 -8.156 1.00 89.06 433 GLU A N 1
ATOM 3469 C CA . GLU A 1 433 ? 10.548 3.381 -7.193 1.00 89.06 433 GLU A CA 1
ATOM 3470 C C . GLU A 1 433 ? 9.796 2.136 -7.678 1.00 89.06 433 GLU A C 1
ATOM 3472 O O . GLU A 1 433 ? 10.375 1.055 -7.782 1.00 89.06 433 GLU A O 1
ATOM 3477 N N . VAL A 1 434 ? 8.524 2.285 -8.045 1.00 89.81 434 VAL A N 1
ATOM 3478 C CA . VAL A 1 434 ? 7.692 1.177 -8.532 1.00 89.81 434 VAL A CA 1
ATOM 3479 C C . VAL A 1 434 ? 8.147 0.703 -9.912 1.00 89.81 434 VAL A C 1
ATOM 3481 O O . VAL A 1 434 ? 8.121 -0.495 -10.188 1.00 89.81 434 VAL A O 1
ATOM 3484 N N . ARG A 1 435 ? 8.613 1.613 -10.775 1.00 86.56 435 ARG A N 1
ATOM 3485 C CA . ARG A 1 435 ? 9.191 1.265 -12.080 1.00 86.56 435 ARG A CA 1
ATOM 3486 C C . ARG A 1 435 ? 10.377 0.319 -11.941 1.00 86.56 435 ARG A C 1
ATOM 3488 O O . ARG A 1 435 ? 10.434 -0.668 -12.663 1.00 86.56 435 ARG A O 1
ATOM 3495 N N . SER A 1 436 ? 11.263 0.574 -10.981 1.00 83.19 436 SER A N 1
ATOM 3496 C CA . SER A 1 436 ? 12.413 -0.299 -10.748 1.00 83.19 436 SER A CA 1
ATOM 3497 C C . SER A 1 436 ? 12.005 -1.744 -10.426 1.00 83.19 436 SER A C 1
ATOM 3499 O O . SER A 1 436 ? 12.723 -2.676 -10.772 1.00 83.19 436 SER A O 1
ATOM 3501 N N . GLU A 1 437 ? 10.837 -1.955 -9.809 1.00 84.38 437 GLU A N 1
ATOM 3502 C CA . GLU A 1 437 ? 10.310 -3.296 -9.540 1.00 84.38 437 GLU A CA 1
ATOM 3503 C C . GLU A 1 437 ? 9.742 -3.952 -10.800 1.00 84.38 437 GLU A C 1
ATOM 3505 O O . GLU A 1 437 ? 10.005 -5.127 -11.038 1.00 84.38 437 GLU A O 1
ATOM 3510 N N . TRP A 1 438 ? 9.046 -3.190 -11.651 1.00 84.00 438 TRP A N 1
ATOM 3511 C CA . TRP A 1 438 ? 8.647 -3.664 -12.981 1.00 84.00 438 TRP A CA 1
ATOM 3512 C C . TRP A 1 438 ? 9.859 -4.095 -13.813 1.00 84.00 438 TRP A C 1
ATOM 3514 O O . TRP A 1 438 ? 9.828 -5.158 -14.433 1.00 84.00 438 TRP A O 1
ATOM 3524 N N . ASP A 1 439 ? 10.941 -3.313 -13.785 1.00 74.19 439 ASP A N 1
ATOM 3525 C CA . ASP A 1 439 ? 12.181 -3.638 -14.492 1.00 74.19 439 ASP A CA 1
ATOM 3526 C C . ASP A 1 439 ? 12.807 -4.936 -13.949 1.00 74.19 439 ASP A C 1
ATOM 3528 O O . ASP A 1 439 ? 13.230 -5.789 -14.733 1.00 74.19 439 ASP A O 1
ATOM 3532 N N . LYS A 1 440 ? 12.784 -5.156 -12.623 1.00 77.06 440 LYS A N 1
ATOM 3533 C CA . LYS A 1 440 ? 13.214 -6.428 -12.009 1.00 77.06 440 LYS A CA 1
ATOM 3534 C C . LYS A 1 440 ? 12.346 -7.614 -12.434 1.00 77.06 440 LYS A C 1
ATOM 3536 O O . LYS A 1 440 ? 12.893 -8.687 -12.674 1.00 77.06 440 LYS A O 1
ATOM 3541 N N . TRP A 1 441 ? 11.024 -7.450 -12.522 1.00 78.31 441 TRP A N 1
ATOM 3542 C CA . TRP A 1 441 ? 10.102 -8.518 -12.940 1.00 78.31 441 TRP A CA 1
ATOM 3543 C C . TRP A 1 441 ? 10.346 -8.930 -14.384 1.00 78.31 441 TRP A C 1
ATOM 3545 O O . TRP A 1 441 ? 10.403 -10.115 -14.703 1.00 78.31 441 TRP A O 1
ATOM 3555 N N . ILE A 1 442 ? 10.532 -7.942 -15.260 1.00 72.81 442 ILE A N 1
ATOM 3556 C CA . ILE A 1 442 ? 10.898 -8.184 -16.655 1.00 72.81 442 ILE A CA 1
ATOM 3557 C C . ILE A 1 442 ? 12.237 -8.905 -16.695 1.00 72.81 442 ILE A C 1
ATOM 3559 O O . ILE A 1 442 ? 12.338 -9.946 -17.327 1.00 72.81 442 ILE A O 1
ATOM 3563 N N . HIS A 1 443 ? 13.241 -8.408 -15.975 1.00 66.25 443 HIS A N 1
ATOM 3564 C CA . HIS A 1 443 ? 14.544 -9.056 -15.904 1.00 66.25 443 HIS A CA 1
ATOM 3565 C C . HIS A 1 443 ? 14.446 -10.531 -15.484 1.00 66.25 443 HIS A C 1
ATOM 3567 O O . HIS A 1 443 ? 14.955 -11.388 -16.202 1.00 66.25 443 HIS A O 1
ATOM 3573 N N . ARG A 1 444 ? 13.763 -10.838 -14.373 1.00 71.06 444 ARG A N 1
ATOM 3574 C CA . ARG A 1 444 ? 13.599 -12.214 -13.878 1.00 71.06 444 ARG A CA 1
ATOM 3575 C C . ARG A 1 444 ? 12.913 -13.118 -14.892 1.00 71.06 444 ARG A C 1
ATOM 3577 O O . ARG A 1 444 ? 13.371 -14.232 -15.126 1.00 71.06 444 ARG A O 1
ATOM 3584 N N . TYR A 1 445 ? 11.862 -12.628 -15.538 1.00 68.50 445 TYR A N 1
ATOM 3585 C CA . TYR A 1 445 ? 11.193 -13.367 -16.603 1.00 68.50 445 TYR A CA 1
ATOM 3586 C C . TYR A 1 445 ? 12.129 -13.676 -17.776 1.00 68.50 445 TYR A C 1
ATOM 3588 O O . TYR A 1 445 ? 12.147 -14.793 -18.298 1.00 68.50 445 TYR A O 1
ATOM 3596 N N . LEU A 1 446 ? 12.937 -12.694 -18.179 1.00 60.62 446 LEU A N 1
ATOM 3597 C CA . LEU A 1 446 ? 13.894 -12.855 -19.268 1.00 60.62 446 LEU A CA 1
ATOM 3598 C C . LEU A 1 446 ? 15.027 -13.820 -18.919 1.00 60.62 446 LEU A C 1
ATOM 3600 O O . LEU A 1 446 ? 15.438 -14.584 -19.792 1.00 60.62 446 LEU A O 1
ATOM 3604 N N . SER A 1 447 ? 15.511 -13.796 -17.676 1.00 56.41 447 SER A N 1
ATOM 3605 C CA . SER A 1 447 ? 16.616 -14.640 -17.221 1.00 56.41 447 SER A CA 1
ATOM 3606 C C . SER A 1 447 ? 16.185 -16.064 -16.862 1.00 56.41 447 SER A C 1
ATOM 3608 O O . SER A 1 447 ? 16.928 -17.003 -17.121 1.00 56.41 447 SER A O 1
ATOM 3610 N N . THR A 1 448 ? 14.992 -16.238 -16.287 1.00 59.56 448 THR A N 1
ATOM 3611 C CA . THR A 1 448 ? 14.585 -17.495 -15.634 1.00 59.56 448 THR A CA 1
ATOM 3612 C C . THR A 1 448 ? 13.556 -18.272 -16.453 1.00 59.56 448 THR A C 1
ATOM 3614 O O . THR A 1 448 ? 13.698 -19.477 -16.653 1.00 59.56 448 THR A O 1
ATOM 3617 N N . ASP A 1 449 ? 12.527 -17.596 -16.970 1.00 56.34 449 ASP A N 1
ATOM 3618 C CA . ASP A 1 449 ? 11.360 -18.272 -17.553 1.00 56.34 449 ASP A CA 1
ATOM 3619 C C . ASP A 1 449 ? 11.471 -18.470 -19.066 1.00 56.34 449 ASP A C 1
ATOM 3621 O O . ASP A 1 449 ? 10.958 -19.451 -19.607 1.00 56.34 449 ASP A O 1
ATOM 3625 N N . MET A 1 450 ? 12.143 -17.560 -19.775 1.00 56.97 450 MET A N 1
ATOM 3626 C CA . MET A 1 450 ? 12.263 -17.675 -21.230 1.00 56.97 450 MET A CA 1
ATOM 3627 C C . MET A 1 450 ? 13.297 -18.688 -21.717 1.00 56.97 450 MET A C 1
ATOM 3629 O O . MET A 1 450 ? 13.325 -18.944 -22.921 1.00 56.97 450 MET A O 1
ATOM 3633 N N . GLN A 1 451 ? 14.102 -19.273 -20.818 1.00 56.06 451 GLN A N 1
ATOM 3634 C CA . GLN A 1 451 ? 15.108 -20.297 -21.142 1.00 56.06 451 GLN A CA 1
ATOM 3635 C C . GLN A 1 451 ? 15.896 -19.954 -22.416 1.00 56.06 451 GLN A C 1
ATOM 3637 O O . GLN A 1 451 ? 16.079 -20.805 -23.290 1.00 56.06 451 GLN A O 1
ATOM 3642 N N . ILE A 1 452 ? 16.293 -18.684 -22.578 1.00 60.12 452 ILE A N 1
ATOM 3643 C CA . ILE A 1 452 ? 17.035 -18.260 -23.765 1.00 60.12 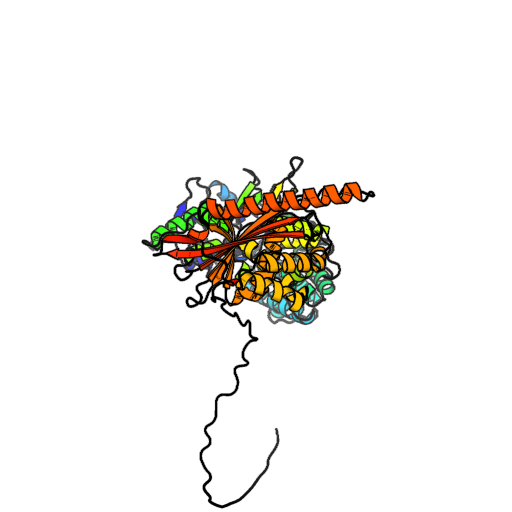452 ILE A CA 1
ATOM 3644 C C . ILE A 1 452 ? 18.362 -19.022 -23.739 1.00 60.12 452 ILE A C 1
ATOM 3646 O O . ILE A 1 452 ? 19.144 -18.813 -22.813 1.00 60.12 452 ILE A O 1
ATOM 3650 N N . PRO A 1 453 ? 18.637 -19.903 -24.716 1.00 60.94 453 PRO A N 1
ATOM 3651 C CA . PRO A 1 453 ? 19.851 -20.702 -24.684 1.00 60.94 453 PRO A CA 1
ATOM 3652 C C . PRO A 1 453 ? 21.082 -19.792 -24.705 1.00 60.94 453 PRO A C 1
ATOM 3654 O O . PRO A 1 453 ? 21.136 -18.878 -25.527 1.00 60.94 453 PRO A O 1
ATOM 3657 N N . GLU A 1 454 ? 22.094 -20.062 -23.881 1.00 64.38 454 GLU A N 1
ATOM 3658 C CA . GLU A 1 454 ? 23.318 -19.240 -23.830 1.00 64.38 454 GLU A CA 1
ATOM 3659 C C . GLU A 1 454 ? 23.981 -19.077 -25.203 1.00 64.38 454 GLU A C 1
ATOM 3661 O O . GLU A 1 454 ? 24.387 -17.979 -25.578 1.00 64.38 454 GLU A O 1
ATOM 3666 N N . ARG A 1 455 ? 23.914 -20.125 -26.038 1.00 66.75 455 ARG A N 1
ATOM 3667 C CA . ARG A 1 455 ? 24.329 -20.106 -27.454 1.00 66.75 455 ARG A CA 1
ATOM 3668 C C . ARG A 1 455 ? 23.738 -18.958 -28.290 1.00 66.75 455 ARG A C 1
ATOM 3670 O O . ARG A 1 455 ? 24.273 -18.647 -29.351 1.00 66.75 455 ARG A O 1
ATOM 3677 N N . ASP A 1 456 ? 22.609 -18.382 -27.878 1.00 68.12 456 ASP A N 1
ATOM 3678 C CA . ASP A 1 456 ? 21.954 -17.257 -28.549 1.00 68.12 456 ASP A CA 1
ATOM 3679 C C . ASP A 1 456 ? 22.363 -15.893 -27.967 1.00 68.12 456 ASP A C 1
ATOM 3681 O O . ASP A 1 456 ? 22.237 -14.886 -28.668 1.00 68.12 456 ASP A O 1
ATOM 3685 N N . LEU A 1 457 ? 22.857 -15.852 -26.725 1.00 75.50 457 LEU A N 1
ATOM 3686 C CA . LEU A 1 457 ? 23.240 -14.637 -25.999 1.00 75.50 457 LEU A CA 1
ATOM 3687 C C . LEU A 1 457 ? 24.744 -14.364 -26.042 1.00 75.50 457 LEU A C 1
ATOM 3689 O O . LEU A 1 457 ? 25.141 -13.221 -26.266 1.00 75.50 457 LEU A O 1
ATOM 3693 N N . ASP A 1 458 ? 25.585 -15.385 -25.892 1.00 81.12 458 ASP A N 1
ATOM 3694 C CA . ASP A 1 458 ? 27.041 -15.215 -25.843 1.00 81.12 458 ASP A CA 1
ATOM 3695 C C . ASP A 1 458 ? 27.607 -14.531 -27.100 1.00 81.12 458 ASP A C 1
ATOM 3697 O O . ASP A 1 458 ? 28.430 -13.624 -26.959 1.00 81.12 458 ASP A O 1
ATOM 3701 N N . PRO A 1 459 ? 27.132 -14.829 -28.332 1.00 83.31 459 PRO A N 1
ATOM 3702 C CA . PRO A 1 459 ? 27.588 -14.111 -29.524 1.00 83.31 459 PRO A CA 1
ATOM 3703 C C . PRO A 1 459 ? 27.159 -12.639 -29.561 1.00 83.31 459 PRO A C 1
ATOM 3705 O O . PRO A 1 459 ? 27.787 -11.835 -30.249 1.00 83.31 459 PRO A O 1
ATOM 3708 N N . LEU A 1 460 ? 26.064 -12.278 -28.882 1.00 84.88 460 LEU A N 1
ATOM 3709 C CA . LEU A 1 460 ? 25.602 -10.893 -28.777 1.00 84.88 460 LEU A CA 1
ATOM 3710 C C . LEU A 1 460 ? 26.484 -10.116 -27.797 1.00 84.88 460 LEU A C 1
ATOM 3712 O O . LEU A 1 460 ? 26.971 -9.038 -28.129 1.00 84.88 460 LEU A O 1
ATOM 3716 N N . ILE A 1 461 ? 26.704 -10.688 -26.613 1.00 86.12 461 ILE A N 1
ATOM 3717 C CA . ILE A 1 461 ? 27.513 -10.083 -25.553 1.00 86.12 461 ILE A CA 1
ATOM 3718 C C . ILE A 1 461 ? 28.974 -9.988 -25.996 1.00 86.12 461 ILE A C 1
ATOM 3720 O O . ILE A 1 461 ? 29.548 -8.903 -25.961 1.00 86.12 461 ILE A O 1
ATOM 3724 N N . GLY A 1 462 ? 29.546 -11.066 -26.535 1.00 86.62 462 GLY A N 1
ATOM 3725 C CA . GLY A 1 462 ? 30.909 -11.059 -27.066 1.00 86.62 462 GLY A CA 1
ATOM 3726 C C . GLY A 1 462 ? 31.125 -9.989 -28.141 1.00 86.62 462 GLY A C 1
ATOM 3727 O O . GLY A 1 462 ? 32.147 -9.313 -28.133 1.00 86.62 462 GLY A O 1
ATOM 3728 N N . ALA A 1 463 ? 30.149 -9.759 -29.025 1.00 88.44 463 ALA A N 1
ATOM 3729 C CA . ALA A 1 463 ? 30.253 -8.713 -30.043 1.00 88.44 463 ALA A CA 1
ATOM 3730 C C . ALA A 1 463 ? 30.273 -7.292 -29.458 1.00 88.44 463 ALA A C 1
ATOM 3732 O O . ALA A 1 463 ? 30.984 -6.432 -29.972 1.00 88.44 463 ALA A O 1
ATOM 3733 N N . ILE A 1 464 ? 29.522 -7.048 -28.380 1.00 90.50 464 ILE A N 1
ATOM 3734 C CA . ILE A 1 464 ? 29.531 -5.763 -27.670 1.00 90.50 464 ILE A CA 1
ATOM 3735 C C . ILE A 1 464 ? 30.903 -5.525 -27.043 1.00 90.50 464 ILE A C 1
ATOM 3737 O O . ILE A 1 464 ? 31.515 -4.491 -27.305 1.00 90.50 464 ILE A O 1
ATOM 3741 N N . PHE A 1 465 ? 31.401 -6.496 -26.274 1.00 88.25 465 PHE A N 1
ATOM 3742 C CA . PHE A 1 465 ? 32.668 -6.382 -25.548 1.00 88.25 465 PHE A CA 1
ATOM 3743 C C . PHE A 1 465 ? 33.887 -6.314 -26.465 1.00 88.25 465 PHE A C 1
ATOM 3745 O O . PHE A 1 465 ? 34.809 -5.553 -26.194 1.00 88.25 465 PHE A O 1
ATOM 3752 N N . ASN A 1 466 ? 33.860 -7.027 -27.591 1.00 87.38 466 ASN A N 1
ATOM 3753 C CA . ASN A 1 466 ? 34.906 -6.934 -28.610 1.00 87.38 466 ASN A CA 1
ATOM 3754 C C . ASN A 1 466 ? 34.813 -5.652 -29.448 1.00 87.38 466 ASN A C 1
ATOM 3756 O O . ASN A 1 466 ? 35.699 -5.378 -30.253 1.00 87.38 466 ASN A O 1
ATOM 3760 N N . GLY A 1 467 ? 33.741 -4.871 -29.293 1.00 86.94 467 GLY A N 1
ATOM 3761 C CA . GLY A 1 467 ? 33.561 -3.654 -30.060 1.00 86.94 467 GLY A CA 1
ATOM 3762 C C . GLY A 1 467 ? 33.202 -3.897 -31.528 1.00 86.94 467 GLY A C 1
ATOM 3763 O O . GLY A 1 467 ? 33.494 -3.019 -32.326 1.00 86.94 467 GLY A O 1
ATOM 3764 N N . ASP A 1 468 ? 32.600 -5.029 -31.915 1.00 89.38 468 ASP A N 1
ATOM 3765 C CA . ASP A 1 468 ? 32.340 -5.381 -33.322 1.00 89.38 468 ASP A CA 1
ATOM 3766 C C . ASP A 1 468 ? 30.903 -5.022 -33.760 1.00 89.38 468 ASP A C 1
ATOM 3768 O O . ASP A 1 468 ? 29.970 -5.804 -33.535 1.00 89.38 468 ASP A O 1
ATOM 3772 N N . PRO A 1 469 ? 30.661 -3.882 -34.438 1.00 89.81 469 PRO A N 1
ATOM 3773 C CA . PRO A 1 469 ? 29.315 -3.521 -34.879 1.00 89.81 469 PRO A CA 1
ATOM 3774 C C . PRO A 1 469 ? 28.758 -4.464 -35.957 1.00 89.81 469 PRO A C 1
ATOM 3776 O O . PRO A 1 469 ? 27.539 -4.605 -36.073 1.00 89.81 469 PRO A O 1
ATOM 3779 N N . VAL A 1 470 ? 29.608 -5.122 -36.753 1.00 89.25 470 VAL A N 1
ATOM 3780 C CA . VAL A 1 470 ? 29.170 -6.016 -37.837 1.00 89.25 470 VAL A CA 1
ATOM 3781 C C . VAL A 1 470 ? 28.687 -7.337 -37.255 1.00 89.25 470 VAL A C 1
ATOM 3783 O O . VAL A 1 470 ? 27.581 -7.790 -37.584 1.00 89.25 470 VAL A O 1
ATOM 3786 N N . VAL A 1 471 ? 29.473 -7.928 -36.354 1.00 89.00 471 VAL A N 1
ATOM 3787 C CA . VAL A 1 471 ? 29.073 -9.144 -35.641 1.00 89.00 471 VAL A CA 1
ATOM 3788 C C . VAL A 1 471 ? 27.866 -8.841 -34.761 1.00 89.00 471 VAL A C 1
ATOM 3790 O O . VAL A 1 471 ? 26.881 -9.573 -34.858 1.00 89.00 471 VAL A O 1
ATOM 3793 N N . LEU A 1 472 ? 27.850 -7.716 -34.034 1.00 91.25 472 LEU A N 1
ATOM 3794 C CA . LEU A 1 472 ? 26.706 -7.286 -33.222 1.00 91.25 472 LEU A CA 1
ATOM 3795 C C . LEU A 1 472 ? 25.424 -7.193 -34.058 1.00 91.25 472 LEU A C 1
ATOM 3797 O O . LEU A 1 472 ? 24.392 -7.737 -33.666 1.00 91.25 472 LEU A O 1
ATOM 3801 N N . GLN A 1 473 ? 25.480 -6.589 -35.250 1.00 92.94 473 GLN A N 1
ATOM 3802 C CA . GLN A 1 473 ? 24.330 -6.524 -36.156 1.00 92.94 473 GLN A CA 1
ATOM 3803 C C . GLN A 1 473 ? 23.819 -7.915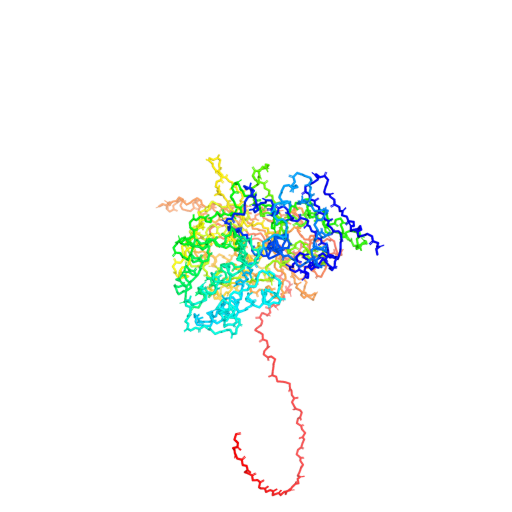 -36.547 1.00 92.94 473 GLN A C 1
ATOM 3805 O O . GLN A 1 473 ? 22.606 -8.151 -36.571 1.00 92.94 473 GLN A O 1
ATOM 3810 N N . SER A 1 474 ? 24.730 -8.829 -36.889 1.00 89.00 474 SER A N 1
ATOM 3811 C CA . SER A 1 474 ? 24.375 -10.182 -37.325 1.00 89.00 474 SER A CA 1
ATOM 3812 C C . SER A 1 474 ? 23.809 -11.031 -36.180 1.00 89.00 474 SER A C 1
ATOM 3814 O O . SER A 1 474 ? 22.744 -11.633 -36.351 1.00 89.00 474 SER A O 1
ATOM 3816 N N . SER A 1 475 ? 24.437 -10.991 -34.999 1.00 87.44 475 SER A N 1
ATOM 3817 C CA . SER A 1 475 ? 23.994 -11.662 -33.773 1.00 87.44 475 SER A CA 1
ATOM 3818 C C . SER A 1 475 ? 22.629 -11.145 -33.334 1.00 87.44 475 SER A C 1
ATOM 3820 O O . SER A 1 475 ? 21.708 -11.935 -33.134 1.00 87.44 475 SER A O 1
ATOM 3822 N N . LEU A 1 476 ? 22.449 -9.821 -33.284 1.00 87.69 476 LEU A N 1
ATOM 3823 C CA . LEU A 1 476 ? 21.191 -9.198 -32.884 1.00 87.69 476 LEU A CA 1
ATOM 3824 C C . LEU A 1 476 ? 20.072 -9.483 -33.895 1.00 87.69 476 LEU A C 1
ATOM 3826 O O . LEU A 1 476 ? 18.975 -9.863 -33.499 1.00 87.69 476 LEU A O 1
ATOM 3830 N N . THR A 1 477 ? 20.335 -9.406 -35.204 1.00 86.81 477 THR A N 1
ATOM 3831 C CA . THR A 1 477 ? 19.346 -9.792 -36.232 1.00 86.81 477 THR A CA 1
ATOM 3832 C C . THR A 1 477 ? 18.964 -11.274 -36.123 1.00 86.81 477 THR A C 1
ATOM 3834 O O . THR A 1 477 ? 17.787 -11.619 -36.243 1.00 86.81 477 THR A O 1
ATOM 3837 N N . GLY A 1 478 ? 19.932 -12.160 -35.870 1.00 83.38 478 GLY A N 1
ATOM 3838 C CA . GLY A 1 478 ? 19.688 -13.589 -35.659 1.00 83.38 478 GLY A CA 1
ATOM 3839 C C . GLY A 1 478 ? 18.836 -13.858 -34.418 1.00 83.38 478 GLY A C 1
ATOM 3840 O O . GLY A 1 478 ? 17.837 -14.579 -34.499 1.00 83.38 478 GLY A O 1
ATOM 3841 N N . PHE A 1 479 ? 19.183 -13.212 -33.304 1.00 82.50 479 PHE A N 1
ATOM 3842 C CA . PHE A 1 479 ? 18.452 -13.269 -32.043 1.00 82.50 479 PHE A CA 1
ATOM 3843 C C . PHE A 1 479 ? 17.003 -12.793 -32.211 1.00 82.50 479 PHE A C 1
ATOM 3845 O O . PHE A 1 479 ? 16.062 -13.509 -31.867 1.00 82.50 479 PHE A O 1
ATOM 3852 N N . LEU A 1 480 ? 16.796 -11.622 -32.824 1.00 80.94 480 LEU A N 1
ATOM 3853 C CA . LEU A 1 480 ? 15.462 -11.098 -33.126 1.00 80.94 480 LEU A CA 1
ATOM 3854 C C . LEU A 1 480 ? 14.697 -12.036 -34.080 1.00 80.94 480 LEU A C 1
ATOM 3856 O O . LEU A 1 480 ? 13.491 -12.245 -33.944 1.00 80.94 480 LEU A O 1
ATOM 3860 N N . GLY A 1 481 ? 15.386 -12.646 -35.043 1.00 77.12 481 GLY A N 1
ATOM 3861 C CA . GLY A 1 481 ? 14.825 -13.646 -35.948 1.00 77.12 481 GLY A CA 1
ATOM 3862 C C . GLY A 1 481 ? 14.119 -14.784 -35.208 1.00 77.12 481 GLY A C 1
ATOM 3863 O O . GLY A 1 481 ? 12.947 -15.073 -35.498 1.00 77.12 481 GLY A O 1
ATOM 3864 N N . ARG A 1 482 ? 14.837 -15.375 -34.245 1.00 72.19 482 ARG A N 1
ATOM 3865 C CA . ARG A 1 482 ? 14.426 -16.544 -33.454 1.00 72.19 482 ARG A CA 1
ATOM 3866 C C . ARG A 1 482 ? 13.450 -16.189 -32.337 1.00 72.19 482 ARG A C 1
ATOM 3868 O O . ARG A 1 482 ? 12.437 -16.865 -32.185 1.00 72.19 482 ARG A O 1
ATOM 3875 N N . ASN A 1 483 ? 13.705 -15.092 -31.628 1.00 66.12 483 ASN A N 1
ATOM 3876 C CA . ASN A 1 483 ? 13.050 -14.833 -30.350 1.00 66.12 483 ASN A CA 1
ATOM 3877 C C . ASN A 1 483 ? 12.053 -13.665 -30.380 1.00 66.12 483 ASN A C 1
ATOM 3879 O O . ASN A 1 483 ? 11.129 -13.656 -29.577 1.00 66.12 483 ASN A O 1
ATOM 3883 N N . LEU A 1 484 ? 12.132 -12.711 -31.324 1.00 65.62 484 LEU A N 1
ATOM 3884 C CA . LEU A 1 484 ? 11.316 -11.476 -31.277 1.00 65.62 484 LEU A CA 1
ATOM 3885 C C . LEU A 1 484 ? 9.799 -11.715 -31.276 1.00 65.62 484 LEU A C 1
ATOM 3887 O O . LEU A 1 484 ? 9.049 -10.880 -30.782 1.00 65.62 484 LEU A O 1
ATOM 3891 N N . SER A 1 485 ? 9.332 -12.845 -31.810 1.00 58.81 485 SER A N 1
ATOM 3892 C CA . SER A 1 485 ? 7.916 -13.237 -31.749 1.00 58.81 485 SER A CA 1
ATOM 3893 C C . SER A 1 485 ? 7.414 -13.527 -30.330 1.00 58.81 485 SER A C 1
ATOM 3895 O O . SER A 1 485 ? 6.216 -13.402 -30.100 1.00 58.81 485 SER A O 1
ATOM 3897 N N . TYR A 1 486 ? 8.301 -13.873 -29.392 1.00 48.50 486 TYR A N 1
ATOM 3898 C CA . TYR A 1 486 ? 7.984 -13.990 -27.964 1.00 48.50 486 TYR A CA 1
ATOM 3899 C C . TYR A 1 486 ? 7.905 -12.623 -27.273 1.00 48.50 486 TYR A C 1
ATOM 3901 O O . TYR A 1 486 ? 7.126 -12.451 -26.338 1.00 48.50 486 TYR A O 1
ATOM 3909 N N . PHE A 1 487 ? 8.677 -11.652 -27.769 1.00 51.19 487 PHE A N 1
ATOM 3910 C CA . PHE A 1 487 ? 8.867 -10.338 -27.154 1.00 51.19 487 PHE A CA 1
ATOM 3911 C C . PHE A 1 487 ? 7.932 -9.243 -27.665 1.00 51.19 487 PHE A C 1
ATOM 3913 O O . PHE A 1 487 ? 7.692 -8.274 -26.953 1.00 51.19 487 PHE A O 1
ATOM 3920 N N . VAL A 1 488 ? 7.452 -9.331 -28.910 1.00 48.09 488 VAL A N 1
ATOM 3921 C CA . VAL A 1 488 ? 6.731 -8.219 -29.538 1.00 48.09 488 VAL A CA 1
ATOM 3922 C C . VAL A 1 488 ? 5.464 -8.690 -30.198 1.00 48.09 488 VAL A C 1
ATOM 3924 O O . VAL A 1 488 ? 5.471 -9.443 -31.174 1.00 48.09 488 VAL A O 1
ATOM 3927 N N . ALA A 1 489 ? 4.368 -8.150 -29.692 1.00 44.44 489 ALA A N 1
ATOM 3928 C CA . ALA A 1 489 ? 3.049 -8.497 -30.137 1.00 44.44 489 ALA A CA 1
ATOM 3929 C C . ALA A 1 489 ? 2.233 -7.243 -30.566 1.00 44.44 489 ALA A C 1
ATOM 3931 O O . ALA A 1 489 ? 1.189 -7.384 -31.171 1.00 44.44 489 ALA A O 1
ATOM 3932 N N . GLY A 1 490 ? 2.751 -6.016 -30.496 1.00 42.38 490 GLY A N 1
ATOM 3933 C CA . GLY A 1 490 ? 1.912 -4.814 -30.687 1.00 42.38 490 GLY A CA 1
ATOM 3934 C C . GLY A 1 490 ? 2.348 -3.841 -31.776 1.00 42.38 490 GLY A C 1
ATOM 3935 O O . GLY A 1 490 ? 1.882 -2.707 -31.821 1.00 42.38 490 GLY A O 1
ATOM 3936 N N . GLY A 1 491 ? 3.274 -4.244 -32.644 1.00 53.59 491 GLY A N 1
ATOM 3937 C CA . GLY A 1 491 ? 4.078 -3.286 -33.396 1.00 53.59 491 GLY A CA 1
ATOM 3938 C C . GLY A 1 491 ? 5.312 -2.905 -32.588 1.00 53.59 491 GLY A C 1
ATOM 3939 O O . GLY A 1 491 ? 5.289 -2.742 -31.373 1.00 53.59 491 GLY A O 1
ATOM 3940 N N . HIS A 1 492 ? 6.442 -2.841 -33.271 1.00 57.91 492 HIS A N 1
ATOM 3941 C CA . HIS A 1 492 ? 7.721 -2.616 -32.625 1.00 57.91 492 HIS A CA 1
ATOM 3942 C C . HIS A 1 492 ? 7.793 -1.137 -32.251 1.00 57.91 492 HIS A C 1
ATOM 3944 O O . HIS A 1 492 ? 7.822 -0.339 -33.172 1.00 57.91 492 HIS A O 1
ATOM 3950 N N . LYS A 1 493 ? 7.743 -0.726 -30.980 1.00 65.12 493 LYS A N 1
ATOM 3951 C CA . LYS A 1 493 ? 8.145 0.638 -30.567 1.00 65.12 493 LYS A CA 1
ATOM 3952 C C . LYS A 1 493 ? 9.639 0.617 -30.220 1.00 65.12 493 LYS A C 1
ATOM 3954 O O . LYS A 1 493 ? 10.171 -0.434 -29.880 1.00 65.12 493 LYS A O 1
ATOM 3959 N N . GLU A 1 494 ? 10.320 1.754 -30.321 1.00 69.75 494 GLU A N 1
ATOM 3960 C CA . GLU A 1 494 ? 11.759 1.875 -30.009 1.00 69.75 494 GLU A CA 1
ATOM 3961 C C . GLU A 1 494 ? 12.081 1.393 -28.588 1.00 69.75 494 GLU A C 1
ATOM 3963 O O . GLU A 1 494 ? 12.926 0.520 -28.401 1.00 69.75 494 GLU A O 1
ATOM 3968 N N . LYS A 1 495 ? 11.266 1.824 -27.620 1.00 66.38 495 LYS A N 1
ATOM 3969 C CA . LYS A 1 495 ? 11.353 1.438 -26.205 1.00 66.38 495 LYS A CA 1
ATOM 3970 C C . LYS A 1 495 ? 11.265 -0.064 -25.940 1.00 66.38 495 LYS A C 1
ATOM 3972 O O . LYS A 1 495 ? 11.788 -0.539 -24.941 1.00 66.38 495 LYS A O 1
ATOM 3977 N N . VAL A 1 496 ? 10.654 -0.835 -26.842 1.00 65.88 496 VAL A N 1
ATOM 3978 C CA . VAL A 1 496 ? 10.603 -2.300 -26.707 1.00 65.88 496 VAL A CA 1
ATOM 3979 C C . VAL A 1 496 ? 11.963 -2.918 -26.987 1.00 65.88 496 VAL A C 1
ATOM 3981 O O . VAL A 1 496 ? 12.382 -3.827 -26.281 1.00 65.88 496 VAL A O 1
ATOM 3984 N N . TYR A 1 497 ? 12.667 -2.414 -28.003 1.00 76.75 497 TYR A N 1
ATOM 3985 C CA . TYR A 1 497 ? 14.028 -2.857 -28.293 1.00 76.75 497 TYR A CA 1
ATOM 3986 C C . TYR A 1 497 ? 14.995 -2.431 -27.198 1.00 76.75 497 TYR A C 1
ATOM 3988 O O . TYR A 1 497 ? 15.874 -3.212 -26.851 1.00 76.75 497 TYR A O 1
ATOM 3996 N N . GLN A 1 498 ? 14.798 -1.240 -26.627 1.00 77.06 498 GLN A N 1
ATOM 3997 C CA . GLN A 1 498 ? 15.570 -0.793 -25.473 1.00 77.06 498 GLN A CA 1
ATOM 3998 C C . GLN A 1 498 ? 15.342 -1.721 -24.273 1.00 77.06 498 GLN A C 1
ATOM 4000 O O . GLN A 1 498 ? 16.310 -2.248 -23.742 1.00 77.06 498 GLN A O 1
ATOM 4005 N N . ALA A 1 499 ? 14.088 -1.995 -23.888 1.00 63.38 499 ALA A N 1
ATOM 4006 C CA . ALA A 1 499 ? 13.780 -2.879 -22.759 1.00 63.38 499 ALA A CA 1
ATOM 4007 C C . ALA A 1 499 ? 14.293 -4.311 -22.984 1.00 63.38 499 ALA A C 1
ATOM 4009 O O . ALA A 1 499 ? 14.829 -4.933 -22.069 1.00 63.38 499 ALA A O 1
ATOM 4010 N N . LEU A 1 500 ? 14.180 -4.813 -24.219 1.00 75.25 500 LEU A N 1
ATOM 4011 C CA . LEU A 1 500 ? 14.738 -6.098 -24.624 1.00 75.25 500 LEU A CA 1
ATOM 4012 C C . LEU A 1 500 ? 16.257 -6.128 -24.441 1.00 75.25 500 LEU A C 1
ATOM 4014 O O . LEU A 1 500 ? 16.770 -6.987 -23.734 1.00 75.25 500 LEU A O 1
ATOM 4018 N N . LEU A 1 501 ? 16.974 -5.208 -25.088 1.00 81.19 501 LEU A N 1
ATOM 4019 C CA . LEU A 1 501 ? 18.432 -5.191 -25.065 1.00 81.19 501 LEU A CA 1
ATOM 4020 C C . LEU A 1 501 ? 18.952 -4.967 -23.641 1.00 81.19 501 LEU A C 1
ATOM 4022 O O . LEU A 1 501 ? 19.854 -5.680 -23.213 1.00 81.19 501 LEU A O 1
ATOM 4026 N N . PHE A 1 502 ? 18.328 -4.057 -22.889 1.00 78.38 502 PHE A N 1
ATOM 4027 C CA . PHE A 1 502 ? 18.604 -3.838 -21.471 1.00 78.38 502 PHE A CA 1
ATOM 4028 C C . PHE A 1 502 ? 18.444 -5.128 -20.662 1.00 78.38 502 PHE A C 1
ATOM 4030 O O . PHE A 1 502 ? 19.361 -5.510 -19.941 1.00 78.38 502 PHE A O 1
ATOM 4037 N N . GLY A 1 503 ? 17.319 -5.827 -20.823 1.00 66.81 503 GLY A N 1
ATOM 4038 C CA . GLY A 1 503 ? 17.042 -7.065 -20.104 1.00 66.81 503 GLY A CA 1
ATOM 4039 C C . GLY A 1 503 ? 18.061 -8.170 -20.386 1.00 66.81 503 GLY A C 1
ATOM 4040 O O . GLY A 1 503 ? 18.521 -8.819 -19.451 1.00 66.81 503 GLY A O 1
ATOM 4041 N N . LEU A 1 504 ? 18.467 -8.345 -21.650 1.00 76.75 504 LEU A N 1
ATOM 4042 C CA . LEU A 1 504 ? 19.489 -9.331 -22.034 1.00 76.75 504 LEU A CA 1
ATOM 4043 C C . LEU A 1 504 ? 20.870 -8.979 -21.464 1.00 76.75 504 LEU A C 1
ATOM 4045 O O . LEU A 1 504 ? 21.572 -9.858 -20.967 1.00 76.75 504 LEU A O 1
ATOM 4049 N N . LEU A 1 505 ? 21.254 -7.699 -21.525 1.00 81.81 505 LEU A N 1
ATOM 4050 C CA . LEU A 1 505 ? 22.533 -7.222 -20.997 1.00 81.81 505 LEU A CA 1
ATOM 4051 C C . LEU A 1 505 ? 22.581 -7.367 -19.480 1.00 81.81 505 LEU A C 1
ATOM 4053 O O . LEU A 1 505 ? 23.494 -7.988 -18.948 1.00 81.81 505 LEU A O 1
ATOM 4057 N N . PHE A 1 506 ? 21.579 -6.847 -18.777 1.00 68.38 506 PHE A N 1
ATOM 4058 C CA . PHE A 1 506 ? 21.524 -6.944 -17.326 1.00 68.38 506 PHE A CA 1
ATOM 4059 C C . PHE A 1 506 ? 21.541 -8.410 -16.866 1.00 68.38 506 PHE A C 1
ATOM 4061 O O . PHE A 1 506 ? 22.277 -8.730 -15.938 1.00 68.38 506 PHE A O 1
ATOM 4068 N N . ALA A 1 507 ? 20.815 -9.305 -17.549 1.00 64.94 507 ALA A N 1
ATOM 4069 C CA . ALA A 1 507 ? 20.779 -10.724 -17.198 1.00 64.94 507 ALA A CA 1
ATOM 4070 C C . ALA A 1 507 ? 22.145 -11.415 -17.296 1.00 64.94 507 ALA A C 1
ATOM 4072 O O . ALA A 1 507 ? 22.485 -12.190 -16.408 1.00 64.94 507 ALA A O 1
ATOM 4073 N N . LYS A 1 508 ? 22.941 -11.141 -18.340 1.00 75.75 508 LYS A N 1
ATOM 4074 C CA . LYS A 1 508 ? 24.247 -11.803 -18.507 1.00 75.75 508 LYS A CA 1
ATOM 4075 C C . LYS A 1 508 ? 25.375 -11.106 -17.738 1.00 75.75 508 LYS A C 1
ATOM 4077 O O . LYS A 1 508 ? 26.289 -11.778 -17.280 1.00 75.75 508 LYS A O 1
ATOM 4082 N N . ILE A 1 509 ? 25.346 -9.774 -17.610 1.00 78.75 509 ILE A N 1
ATOM 4083 C CA . ILE A 1 509 ? 26.504 -9.001 -17.117 1.00 78.75 509 ILE A CA 1
ATOM 4084 C C . ILE A 1 509 ? 26.212 -8.060 -15.936 1.00 78.75 509 ILE A C 1
ATOM 4086 O O . ILE A 1 509 ? 27.128 -7.404 -15.443 1.00 78.75 509 ILE A O 1
ATOM 4090 N N . GLY A 1 510 ? 24.973 -7.981 -15.440 1.00 70.50 510 GLY A N 1
ATOM 4091 C CA . GLY A 1 510 ? 24.575 -7.044 -14.375 1.00 70.50 510 GLY A CA 1
ATOM 4092 C C . GLY A 1 510 ? 25.266 -7.263 -13.020 1.00 70.50 510 GLY A C 1
ATOM 4093 O O . GLY A 1 510 ? 25.326 -6.336 -12.202 1.00 70.50 510 GLY A O 1
ATOM 4094 N N . GLY A 1 511 ? 25.824 -8.459 -12.796 1.00 70.50 511 GLY A N 1
ATOM 4095 C CA . GLY A 1 511 ? 26.662 -8.773 -11.634 1.00 70.50 511 GLY A CA 1
ATOM 4096 C C . GLY A 1 511 ? 28.020 -8.063 -11.665 1.00 70.50 511 GLY A C 1
ATOM 4097 O O . GLY A 1 511 ? 28.435 -7.498 -10.658 1.00 70.50 511 GLY A O 1
ATOM 4098 N N . ALA A 1 512 ? 28.669 -8.003 -12.832 1.00 74.19 512 ALA A N 1
ATOM 4099 C CA . ALA A 1 512 ? 29.992 -7.391 -13.009 1.00 74.19 512 ALA A CA 1
ATOM 4100 C C . ALA A 1 512 ? 29.937 -5.919 -13.474 1.00 74.19 512 ALA A C 1
ATOM 4102 O O . ALA A 1 512 ? 30.893 -5.161 -13.291 1.00 74.19 512 ALA A O 1
ATOM 4103 N N . PHE A 1 513 ? 28.807 -5.482 -14.039 1.00 83.19 513 PHE A N 1
ATOM 4104 C CA . PHE A 1 513 ? 28.637 -4.148 -14.619 1.00 83.19 513 PHE A CA 1
ATOM 4105 C C . PHE A 1 513 ? 27.408 -3.429 -14.059 1.00 83.19 513 PHE A C 1
ATOM 4107 O O . PHE A 1 513 ? 26.401 -4.039 -13.701 1.00 83.19 513 PHE A O 1
ATOM 4114 N N . TYR A 1 514 ? 27.469 -2.102 -14.008 1.00 78.56 514 TYR A N 1
ATOM 4115 C CA . TYR A 1 514 ? 26.292 -1.252 -13.895 1.00 78.56 514 TYR A CA 1
ATOM 4116 C C . TYR A 1 514 ? 25.682 -1.087 -15.286 1.00 78.56 514 TYR A C 1
ATOM 4118 O O . TYR A 1 514 ? 26.221 -0.354 -16.113 1.00 78.56 514 TYR A O 1
ATOM 4126 N N . VAL A 1 515 ? 24.567 -1.773 -15.540 1.00 81.50 515 VAL A N 1
ATOM 4127 C CA . VAL A 1 515 ? 23.747 -1.600 -16.747 1.00 81.50 515 VAL A CA 1
ATOM 4128 C C . VAL A 1 515 ? 22.585 -0.675 -16.392 1.00 81.50 515 VAL A C 1
ATOM 4130 O O . VAL A 1 515 ? 21.794 -1.000 -15.506 1.00 81.50 515 VAL A O 1
ATOM 4133 N N . GLN A 1 516 ? 22.487 0.485 -17.039 1.00 76.12 516 GLN A N 1
ATOM 4134 C CA . GLN A 1 516 ? 21.467 1.500 -16.753 1.00 76.12 516 GLN A CA 1
ATOM 4135 C C . GLN A 1 516 ? 20.701 1.860 -18.027 1.00 76.12 516 GLN A C 1
ATOM 4137 O O . GLN A 1 516 ? 21.242 1.775 -19.126 1.00 76.12 516 GLN A O 1
ATOM 4142 N N . MET A 1 517 ? 19.439 2.259 -17.872 1.00 79.25 517 MET A N 1
ATOM 4143 C CA . MET A 1 517 ? 18.551 2.659 -18.962 1.00 79.25 517 MET A CA 1
ATOM 4144 C C . MET A 1 517 ? 18.099 4.106 -18.761 1.00 79.25 517 MET A C 1
ATOM 4146 O O . MET A 1 517 ? 17.841 4.502 -17.624 1.00 79.25 517 MET A O 1
ATOM 4150 N N . GLU A 1 518 ? 17.956 4.876 -19.845 1.00 74.56 518 GLU A N 1
ATOM 4151 C CA . GLU A 1 518 ? 17.436 6.259 -19.814 1.00 74.56 518 GLU A CA 1
ATOM 4152 C C . GLU A 1 518 ? 18.203 7.168 -18.830 1.00 74.56 518 GLU A C 1
ATOM 4154 O O . GLU A 1 518 ? 17.630 8.034 -18.158 1.00 74.56 518 GLU A O 1
ATOM 4159 N N . GLN A 1 519 ? 19.519 6.959 -18.727 1.00 76.06 519 GLN A N 1
ATOM 4160 C CA . GLN A 1 519 ? 20.375 7.688 -17.798 1.00 76.06 519 GLN A CA 1
ATOM 4161 C C . GLN A 1 519 ? 20.529 9.140 -18.254 1.00 76.06 519 GLN A C 1
ATOM 4163 O O . GLN A 1 519 ? 20.976 9.402 -19.371 1.00 76.06 519 GLN A O 1
ATOM 4168 N N . GLU A 1 520 ? 20.190 10.088 -17.376 1.00 74.44 520 GLU A N 1
ATOM 4169 C CA . GLU A 1 520 ? 20.436 11.515 -17.610 1.00 74.44 520 GLU A CA 1
ATOM 4170 C C . GLU A 1 520 ? 21.944 11.769 -17.715 1.00 74.44 520 GLU A C 1
ATOM 4172 O O . GLU A 1 520 ? 22.694 11.591 -16.755 1.00 74.44 520 GLU A O 1
ATOM 4177 N N . ALA A 1 521 ? 22.389 12.162 -18.908 1.00 75.31 521 ALA A N 1
ATOM 4178 C CA . ALA A 1 521 ? 23.794 12.348 -19.233 1.00 75.31 521 ALA A CA 1
ATOM 4179 C C . ALA A 1 521 ? 23.954 13.441 -20.298 1.00 75.31 521 ALA A C 1
ATOM 4181 O O . ALA A 1 521 ? 23.161 13.540 -21.238 1.00 75.31 521 ALA A O 1
ATOM 4182 N N . GLY A 1 522 ? 24.985 14.275 -20.151 1.00 80.38 522 GLY A N 1
ATOM 4183 C CA . GLY A 1 522 ? 25.204 15.437 -21.009 1.00 80.38 522 GLY A CA 1
ATOM 4184 C C . GLY A 1 522 ? 23.940 16.293 -21.173 1.00 80.38 522 GLY A C 1
ATOM 4185 O O . GLY A 1 522 ? 23.365 16.761 -20.194 1.00 80.38 522 GLY A O 1
ATOM 4186 N N . ALA A 1 523 ? 23.500 16.485 -22.418 1.00 72.75 523 ALA A N 1
ATOM 4187 C CA . ALA A 1 523 ? 22.318 17.274 -22.773 1.00 72.75 523 ALA A CA 1
ATOM 4188 C C . ALA A 1 523 ? 21.059 16.424 -23.052 1.00 72.75 523 ALA A C 1
ATOM 4190 O O . ALA A 1 523 ? 20.155 16.882 -23.758 1.00 72.75 523 ALA A O 1
ATOM 4191 N N . GLY A 1 524 ? 20.996 15.173 -22.588 1.00 81.12 524 GLY A N 1
ATOM 4192 C CA . GLY A 1 524 ? 19.870 14.279 -22.864 1.00 81.12 524 GLY A CA 1
ATOM 4193 C C . GLY A 1 524 ? 19.822 13.047 -21.962 1.00 81.12 524 GLY A C 1
ATOM 4194 O O . GLY A 1 524 ? 20.253 13.085 -20.811 1.00 81.12 524 GLY A O 1
ATOM 4195 N N . ARG A 1 525 ? 19.262 11.957 -22.494 1.00 77.38 525 ARG A N 1
ATOM 4196 C CA . ARG A 1 525 ? 19.231 10.646 -21.844 1.00 77.38 525 ARG A CA 1
ATOM 4197 C C . ARG A 1 525 ? 19.804 9.605 -22.787 1.00 77.38 525 ARG A C 1
ATOM 4199 O O . ARG A 1 525 ? 19.358 9.531 -23.925 1.00 77.38 525 ARG A O 1
ATOM 4206 N N . ALA A 1 526 ? 20.795 8.859 -22.317 1.00 83.56 526 ALA A N 1
ATOM 4207 C CA . ALA A 1 526 ? 21.319 7.721 -23.056 1.00 83.56 526 ALA A CA 1
ATOM 4208 C C . ALA A 1 526 ? 20.364 6.536 -22.891 1.00 83.56 526 ALA A C 1
ATOM 4210 O O . ALA A 1 526 ? 19.928 6.255 -21.771 1.00 83.56 526 ALA A O 1
ATOM 4211 N N . ASP A 1 527 ? 20.065 5.831 -23.982 1.00 85.00 527 ASP A N 1
ATOM 4212 C CA . ASP A 1 527 ? 19.112 4.721 -23.941 1.00 85.00 527 ASP A CA 1
ATOM 4213 C C . ASP A 1 527 ? 19.603 3.591 -23.041 1.00 85.00 527 ASP A C 1
ATOM 4215 O O . ASP A 1 527 ? 18.853 3.130 -22.182 1.00 85.00 527 ASP A O 1
ATOM 4219 N N . ILE A 1 528 ? 20.857 3.155 -23.227 1.00 89.94 528 ILE A N 1
ATOM 4220 C CA . ILE A 1 528 ? 21.517 2.165 -22.369 1.00 89.94 528 ILE A CA 1
ATOM 4221 C C . ILE A 1 528 ? 22.978 2.563 -22.158 1.00 89.94 528 ILE A C 1
ATOM 4223 O O . ILE A 1 528 ? 23.691 2.868 -23.116 1.00 89.94 528 ILE A O 1
ATOM 4227 N N . THR A 1 529 ? 23.443 2.499 -20.915 1.00 90.69 529 THR A N 1
ATOM 4228 C CA . THR A 1 529 ? 24.856 2.636 -20.549 1.00 90.69 529 THR A CA 1
ATOM 4229 C C . THR A 1 529 ? 25.316 1.408 -19.774 1.00 90.69 529 THR A C 1
ATOM 4231 O O . THR A 1 529 ? 24.556 0.800 -19.019 1.00 90.69 529 THR A O 1
ATOM 4234 N N . ILE A 1 530 ? 26.570 1.018 -19.982 1.00 92.56 530 ILE A N 1
ATOM 4235 C CA . ILE A 1 530 ? 27.215 -0.081 -19.266 1.00 92.56 530 ILE A CA 1
ATOM 4236 C C . ILE A 1 530 ? 28.546 0.441 -18.743 1.00 92.56 530 ILE A C 1
ATOM 4238 O O . ILE A 1 530 ? 29.387 0.884 -19.526 1.00 92.56 530 ILE A O 1
ATOM 4242 N N . THR A 1 531 ? 28.748 0.385 -17.430 1.00 91.50 531 THR A N 1
ATOM 4243 C CA . THR A 1 531 ? 30.021 0.764 -16.804 1.00 91.50 531 THR A CA 1
ATOM 4244 C C . THR A 1 531 ? 30.517 -0.339 -15.874 1.00 91.50 531 THR A C 1
ATOM 4246 O O . THR A 1 531 ? 29.701 -0.975 -15.203 1.00 91.50 531 THR A O 1
ATOM 4249 N N . PRO A 1 532 ? 31.828 -0.619 -15.823 1.00 87.44 532 PRO A N 1
ATOM 4250 C CA . PRO A 1 532 ? 32.349 -1.666 -14.954 1.00 87.44 532 PRO A CA 1
ATOM 4251 C C . PRO A 1 532 ? 32.185 -1.311 -13.478 1.00 87.44 532 PRO A C 1
ATOM 4253 O O . PRO A 1 532 ? 32.404 -0.162 -13.083 1.00 87.44 532 PRO A O 1
ATOM 4256 N N . ARG A 1 533 ? 31.825 -2.307 -12.659 1.00 84.50 533 ARG A N 1
ATOM 4257 C CA . ARG A 1 533 ? 31.832 -2.169 -11.193 1.00 84.50 533 ARG A CA 1
ATOM 4258 C C . ARG A 1 533 ? 33.246 -2.256 -10.633 1.00 84.50 533 ARG A C 1
ATOM 4260 O O . ARG A 1 533 ? 33.570 -1.542 -9.689 1.00 84.50 533 ARG A O 1
ATOM 4267 N N . ASP A 1 534 ? 34.060 -3.121 -11.229 1.00 84.44 534 ASP A N 1
ATOM 4268 C CA . ASP A 1 534 ? 35.481 -3.247 -10.935 1.00 84.44 534 ASP A CA 1
ATOM 4269 C C . ASP A 1 534 ? 36.242 -2.058 -11.532 1.00 84.44 534 ASP A C 1
ATOM 4271 O O . ASP A 1 534 ? 36.226 -1.832 -12.742 1.00 84.44 534 ASP A O 1
ATOM 4275 N N . ILE A 1 535 ? 36.912 -1.297 -10.669 1.00 86.81 535 ILE A N 1
ATOM 4276 C CA . ILE A 1 535 ? 37.677 -0.109 -11.056 1.00 86.81 535 ILE A CA 1
ATOM 4277 C C . ILE A 1 535 ? 38.926 -0.435 -11.886 1.00 86.81 535 ILE A C 1
ATOM 4279 O O . ILE A 1 535 ? 39.500 0.472 -12.480 1.00 86.81 535 ILE A O 1
ATOM 4283 N N . THR A 1 536 ? 39.352 -1.702 -11.936 1.00 84.06 536 THR A N 1
ATOM 4284 C CA . THR A 1 536 ? 40.458 -2.151 -12.796 1.00 84.06 536 THR A CA 1
ATOM 4285 C C . THR A 1 536 ? 40.043 -2.291 -14.261 1.00 84.06 536 THR A C 1
ATOM 4287 O O . THR A 1 536 ? 40.894 -2.282 -15.149 1.00 84.06 536 THR A O 1
ATOM 4290 N N . LYS A 1 537 ? 38.736 -2.384 -14.534 1.00 86.12 537 LYS A N 1
ATOM 4291 C CA . LYS A 1 537 ? 38.177 -2.462 -15.884 1.00 86.12 537 LYS A CA 1
ATOM 4292 C C . LYS A 1 537 ? 37.884 -1.059 -16.400 1.00 86.12 537 LYS A C 1
ATOM 4294 O O . LYS A 1 537 ? 37.131 -0.306 -15.789 1.00 86.12 537 LYS A O 1
ATOM 4299 N N . ILE A 1 538 ? 38.444 -0.724 -17.558 1.00 90.56 538 ILE A N 1
ATOM 4300 C CA . ILE A 1 538 ? 38.468 0.660 -18.063 1.00 90.56 538 ILE A CA 1
ATOM 4301 C C . ILE A 1 538 ? 37.533 0.918 -19.253 1.00 90.56 538 ILE A C 1
ATOM 4303 O O . ILE A 1 538 ? 37.520 2.030 -19.784 1.00 90.56 538 ILE A O 1
ATOM 4307 N N . ILE A 1 539 ? 36.772 -0.088 -19.702 1.00 92.06 539 ILE A N 1
ATOM 4308 C CA . ILE A 1 539 ? 35.895 0.003 -20.881 1.00 92.06 539 ILE A CA 1
ATOM 4309 C C . ILE A 1 539 ? 34.435 0.193 -20.456 1.00 92.06 539 ILE A C 1
ATOM 4311 O O . ILE A 1 539 ? 33.870 -0.637 -19.747 1.00 92.06 539 ILE A O 1
ATOM 4315 N N . GLY A 1 540 ? 33.807 1.268 -20.930 1.00 93.19 540 GLY A N 1
ATOM 4316 C CA . GLY A 1 540 ? 32.366 1.503 -20.845 1.00 93.19 540 GLY A CA 1
ATOM 4317 C C . GLY A 1 540 ? 31.672 1.378 -22.202 1.00 93.19 540 GLY A C 1
ATOM 4318 O O . GLY A 1 540 ? 32.308 1.429 -23.255 1.00 93.19 540 GLY A O 1
ATOM 4319 N N . PHE A 1 541 ? 30.346 1.266 -22.189 1.00 95.00 541 PHE A N 1
ATOM 4320 C CA . PHE A 1 541 ? 29.535 1.151 -23.402 1.00 95.00 541 PHE A CA 1
ATOM 4321 C C . PHE A 1 541 ? 28.338 2.099 -23.348 1.00 95.00 541 PHE A C 1
ATOM 4323 O O . PHE A 1 541 ? 27.723 2.265 -22.293 1.00 95.00 541 PHE A O 1
ATOM 4330 N N . ILE A 1 542 ? 27.991 2.702 -24.485 1.00 94.25 542 ILE A N 1
ATOM 4331 C CA . ILE A 1 542 ? 26.810 3.566 -24.624 1.00 94.25 542 ILE A CA 1
ATOM 4332 C C . ILE A 1 542 ? 26.046 3.155 -25.878 1.00 94.25 542 ILE A C 1
ATOM 4334 O O . ILE A 1 542 ? 26.628 3.032 -26.955 1.00 94.25 542 ILE A O 1
ATOM 4338 N N . PHE A 1 543 ? 24.737 2.977 -25.749 1.00 94.81 543 PHE A N 1
ATOM 4339 C CA . PHE A 1 543 ? 23.854 2.635 -26.853 1.00 94.81 543 PHE A CA 1
ATOM 4340 C C . PHE A 1 543 ? 22.841 3.748 -27.085 1.00 94.81 543 PHE A C 1
ATOM 4342 O O . PHE A 1 543 ? 22.272 4.290 -26.139 1.00 94.81 543 PHE A O 1
ATOM 4349 N N . GLU A 1 544 ? 22.584 4.031 -28.356 1.00 95.19 544 GLU A N 1
ATOM 4350 C CA . GLU A 1 544 ? 21.481 4.872 -28.811 1.00 95.19 544 GLU A CA 1
ATOM 4351 C C . GLU A 1 544 ? 20.685 4.079 -29.845 1.00 95.19 544 GLU A C 1
ATOM 4353 O O . GLU A 1 544 ? 21.218 3.620 -30.862 1.00 95.19 544 GLU A O 1
ATOM 4358 N N . LEU A 1 545 ? 19.408 3.864 -29.559 1.00 92.56 545 LEU A N 1
ATOM 4359 C CA . LEU A 1 545 ? 18.526 3.030 -30.347 1.00 92.56 545 LEU A CA 1
ATOM 4360 C C . LEU A 1 545 ? 17.576 3.921 -31.145 1.00 92.56 545 LEU A C 1
ATOM 4362 O O . LEU A 1 545 ? 17.157 4.990 -30.719 1.00 92.56 545 LEU A O 1
ATOM 4366 N N . LYS A 1 546 ? 17.237 3.469 -32.348 1.00 90.31 546 LYS A N 1
ATOM 4367 C CA . LYS A 1 546 ? 16.253 4.101 -33.220 1.00 90.31 546 LYS A CA 1
ATOM 4368 C C . LYS A 1 546 ? 15.339 3.065 -33.836 1.00 90.31 546 LYS A C 1
ATOM 4370 O O . LYS A 1 546 ? 15.684 1.885 -33.944 1.00 90.31 546 LYS A O 1
ATOM 4375 N N . ARG A 1 547 ? 14.170 3.493 -34.304 1.00 86.19 547 ARG A N 1
ATOM 4376 C CA . ARG A 1 547 ? 13.245 2.606 -35.012 1.00 86.19 547 ARG A CA 1
ATOM 4377 C C . ARG A 1 547 ? 12.729 3.169 -36.332 1.00 86.19 547 ARG A C 1
ATOM 4379 O O . ARG A 1 547 ? 12.090 4.216 -36.379 1.00 86.19 547 ARG A O 1
ATOM 4386 N N . VAL A 1 548 ? 12.799 2.334 -37.367 1.00 83.62 548 VAL A N 1
ATOM 4387 C CA . VAL A 1 548 ? 12.105 2.520 -38.646 1.00 83.62 548 VAL A CA 1
ATOM 4388 C C . VAL A 1 548 ? 10.759 1.785 -38.658 1.00 83.62 548 VAL A C 1
ATOM 4390 O O . VAL A 1 548 ? 10.658 0.589 -38.372 1.00 83.62 548 VAL A O 1
ATOM 4393 N N . THR A 1 549 ? 9.691 2.493 -39.037 1.00 69.94 549 THR A N 1
ATOM 4394 C CA . THR A 1 549 ? 8.352 1.894 -39.175 1.00 69.94 549 THR A CA 1
ATOM 4395 C C . THR A 1 549 ? 8.252 1.099 -40.477 1.00 69.94 549 THR A C 1
ATOM 4397 O O . THR A 1 549 ? 8.373 1.656 -41.568 1.00 69.94 549 THR A O 1
ATOM 4400 N N . VAL A 1 550 ? 7.970 -0.202 -40.385 1.00 64.88 550 VAL A N 1
ATOM 4401 C CA . VAL A 1 550 ? 7.781 -1.062 -41.563 1.00 64.88 550 VAL A CA 1
ATOM 4402 C C . VAL A 1 550 ? 6.303 -1.094 -41.953 1.00 64.88 550 VAL A C 1
ATOM 4404 O O . VAL A 1 550 ? 5.498 -1.767 -41.314 1.00 64.88 550 VAL A O 1
ATOM 4407 N N . TYR A 1 551 ? 5.927 -0.406 -43.034 1.00 53.62 551 TYR A N 1
ATOM 4408 C CA . TYR A 1 551 ? 4.593 -0.558 -43.624 1.00 53.62 551 TYR A CA 1
ATOM 4409 C C . TYR A 1 551 ? 4.521 -1.879 -44.399 1.00 53.62 551 TYR A C 1
ATOM 4411 O O . TYR A 1 551 ? 5.015 -1.985 -45.525 1.00 53.62 551 TYR A O 1
ATOM 4419 N N . ALA A 1 552 ? 3.896 -2.899 -43.813 1.00 47.66 552 ALA A N 1
ATOM 4420 C CA . ALA A 1 552 ? 3.650 -4.166 -44.489 1.00 47.66 552 ALA A CA 1
ATOM 4421 C C . ALA A 1 552 ? 2.612 -3.983 -45.612 1.00 47.66 552 ALA A C 1
ATOM 4423 O O . ALA A 1 552 ? 1.413 -4.146 -45.408 1.00 47.66 552 ALA A O 1
ATOM 4424 N N . LYS A 1 553 ? 3.054 -3.663 -46.833 1.00 43.19 553 LYS A N 1
ATOM 4425 C CA . LYS A 1 553 ? 2.264 -3.967 -48.034 1.00 43.19 553 LYS A CA 1
ATOM 4426 C C . LYS A 1 553 ? 2.692 -5.334 -48.548 1.00 43.19 553 LYS A C 1
ATOM 4428 O O . LYS A 1 553 ? 3.841 -5.518 -48.942 1.00 43.19 553 LYS A O 1
ATOM 4433 N N . THR A 1 554 ? 1.756 -6.278 -48.579 1.00 41.91 554 THR A N 1
ATOM 4434 C CA . THR A 1 554 ? 1.916 -7.625 -49.143 1.00 41.91 554 THR A CA 1
ATOM 4435 C C . THR A 1 554 ? 2.160 -7.530 -50.654 1.00 41.91 554 THR A C 1
ATOM 4437 O O . THR A 1 554 ? 1.253 -7.658 -51.475 1.00 41.91 554 THR A O 1
ATOM 4440 N N . ALA A 1 555 ? 3.392 -7.229 -51.062 1.00 46.69 555 ALA A N 1
ATOM 4441 C CA . ALA A 1 555 ? 3.754 -7.108 -52.466 1.00 46.69 555 ALA A CA 1
ATOM 4442 C C . ALA A 1 555 ? 3.962 -8.506 -53.068 1.00 46.69 555 ALA A C 1
ATOM 4444 O O . ALA A 1 555 ? 5.047 -9.073 -52.982 1.00 46.69 555 ALA A O 1
ATOM 4445 N N . LYS A 1 556 ? 2.935 -9.045 -53.738 1.00 45.69 556 LYS A N 1
ATOM 4446 C CA . LYS A 1 556 ? 2.974 -10.336 -54.461 1.00 45.69 556 LYS A CA 1
ATOM 4447 C C . LYS A 1 556 ? 3.919 -10.364 -55.687 1.00 45.69 556 LYS A C 1
ATOM 4449 O O . LYS A 1 556 ? 3.886 -11.318 -56.448 1.00 45.69 556 LYS A O 1
ATOM 4454 N N . ASN A 1 557 ? 4.736 -9.328 -55.920 1.00 54.78 557 ASN A N 1
ATOM 4455 C CA . ASN A 1 557 ? 5.487 -9.137 -57.169 1.00 54.78 557 ASN A CA 1
ATOM 4456 C C . ASN A 1 557 ? 6.990 -8.870 -56.912 1.00 54.78 557 ASN A C 1
ATOM 4458 O O . ASN A 1 557 ? 7.345 -7.908 -56.224 1.00 54.78 557 ASN A O 1
ATOM 4462 N N . THR A 1 558 ? 7.882 -9.683 -57.493 1.00 54.72 558 THR A N 1
ATOM 4463 C CA . THR A 1 558 ? 9.329 -9.776 -57.169 1.00 54.72 558 THR A CA 1
ATOM 4464 C C . THR A 1 558 ? 10.100 -8.462 -57.363 1.00 54.72 558 THR A C 1
ATOM 4466 O O . THR A 1 558 ? 10.989 -8.125 -56.580 1.00 54.72 558 THR A O 1
ATOM 4469 N N . ARG A 1 559 ? 9.721 -7.658 -58.367 1.00 56.72 559 ARG A N 1
ATOM 4470 C CA . ARG A 1 559 ? 10.323 -6.337 -58.645 1.00 56.72 559 ARG A CA 1
ATOM 4471 C C . ARG A 1 559 ? 9.936 -5.271 -57.613 1.00 56.72 559 ARG A C 1
ATOM 4473 O O . ARG A 1 559 ? 10.745 -4.401 -57.304 1.00 56.72 559 ARG A O 1
ATOM 4480 N N . ARG A 1 560 ? 8.710 -5.337 -57.075 1.00 55.41 560 ARG A N 1
ATOM 4481 C CA . ARG A 1 560 ? 8.236 -4.422 -56.021 1.00 55.41 560 ARG A CA 1
ATOM 4482 C C . ARG A 1 560 ? 8.883 -4.765 -54.678 1.00 55.41 560 ARG A C 1
ATOM 4484 O O . ARG A 1 560 ? 9.334 -3.846 -54.011 1.00 55.41 560 ARG A O 1
ATOM 4491 N N . LYS A 1 561 ? 9.047 -6.058 -54.361 1.00 55.47 561 LYS A N 1
ATOM 4492 C CA . LYS A 1 561 ? 9.755 -6.530 -53.157 1.00 55.47 561 LYS A CA 1
ATOM 4493 C C . LYS A 1 561 ? 11.196 -6.001 -53.073 1.00 55.47 561 LYS A C 1
ATOM 4495 O O . LYS A 1 561 ? 11.550 -5.399 -52.070 1.00 55.47 561 LYS A O 1
ATOM 4500 N N . ARG A 1 562 ? 11.975 -6.091 -54.164 1.00 58.25 562 ARG A N 1
ATOM 4501 C CA . ARG A 1 562 ? 13.349 -5.539 -54.229 1.00 58.25 562 ARG A CA 1
ATOM 4502 C C . ARG A 1 562 ? 13.422 -4.030 -53.957 1.00 58.25 562 ARG A C 1
ATOM 4504 O O . ARG A 1 562 ? 14.310 -3.591 -53.239 1.00 58.25 562 ARG A O 1
ATOM 4511 N N . LYS A 1 563 ? 12.491 -3.234 -54.499 1.00 59.25 563 LYS A N 1
ATOM 4512 C CA . LYS A 1 563 ? 12.430 -1.785 -54.216 1.00 59.25 563 LYS A CA 1
ATOM 4513 C C . LYS A 1 563 ? 12.070 -1.494 -52.754 1.00 59.25 563 LYS A C 1
ATOM 4515 O O . LYS A 1 563 ? 12.592 -0.542 -52.188 1.00 59.25 563 LYS A O 1
ATOM 4520 N N . THR A 1 564 ? 11.198 -2.301 -52.149 1.00 62.84 564 THR A N 1
ATOM 4521 C CA . THR A 1 564 ? 10.822 -2.174 -50.734 1.00 62.84 564 THR A CA 1
ATOM 4522 C C . THR A 1 564 ? 11.971 -2.557 -49.799 1.00 62.84 564 THR A C 1
ATOM 4524 O O . THR A 1 564 ? 12.213 -1.838 -48.837 1.00 62.84 564 THR A O 1
ATOM 4527 N N . ASP A 1 565 ? 12.720 -3.620 -50.110 1.00 68.62 565 ASP A N 1
ATOM 4528 C CA . ASP A 1 565 ? 13.904 -4.023 -49.339 1.00 68.62 565 ASP A CA 1
ATOM 4529 C C . ASP A 1 565 ? 15.028 -2.977 -49.435 1.00 68.62 565 ASP A C 1
ATOM 4531 O O . ASP A 1 565 ? 15.623 -2.629 -48.419 1.00 68.62 565 ASP A O 1
ATOM 4535 N N . GLN A 1 566 ? 15.273 -2.410 -50.624 1.00 75.00 566 GLN A N 1
ATOM 4536 C CA . GLN A 1 566 ? 16.276 -1.352 -50.798 1.00 75.00 566 GLN A CA 1
ATOM 4537 C C . GLN A 1 566 ? 15.911 -0.081 -50.024 1.00 75.00 566 GLN A C 1
ATOM 4539 O O . GLN A 1 566 ? 16.778 0.544 -49.418 1.00 75.00 566 GLN A O 1
ATOM 4544 N N . LYS A 1 567 ? 14.623 0.289 -50.024 1.00 80.88 567 LYS A N 1
ATOM 4545 C CA . LYS A 1 567 ? 14.136 1.419 -49.233 1.00 80.88 567 LYS A CA 1
ATOM 4546 C C . LYS A 1 567 ? 14.318 1.160 -47.738 1.00 80.88 567 LYS A C 1
ATOM 4548 O O . LYS A 1 567 ? 14.833 2.023 -47.050 1.00 80.88 567 LYS A O 1
ATOM 4553 N N . LEU A 1 568 ? 13.974 -0.034 -47.256 1.00 79.38 568 LEU A N 1
ATOM 4554 C CA . LEU A 1 568 ? 14.142 -0.386 -45.847 1.00 79.38 568 LEU A CA 1
ATOM 4555 C C . LEU A 1 568 ? 15.607 -0.308 -45.393 1.00 79.38 568 LEU A C 1
ATOM 4557 O O . LEU A 1 568 ? 15.880 0.184 -44.305 1.00 79.38 568 LEU A O 1
ATOM 4561 N N . ILE A 1 569 ? 16.540 -0.783 -46.224 1.00 83.31 569 ILE A N 1
ATOM 4562 C CA . ILE A 1 569 ? 17.980 -0.667 -45.955 1.00 83.31 569 ILE A CA 1
ATOM 4563 C C . ILE A 1 569 ? 18.385 0.808 -45.876 1.00 83.31 569 ILE A C 1
ATOM 4565 O O . ILE A 1 569 ? 19.085 1.189 -44.947 1.00 83.31 569 ILE A O 1
ATOM 4569 N N . SER A 1 570 ? 17.916 1.633 -46.816 1.00 85.56 570 SER A N 1
ATOM 4570 C CA . SER A 1 570 ? 18.179 3.075 -46.807 1.00 85.56 570 SER A CA 1
ATOM 4571 C C . SER A 1 570 ? 17.620 3.757 -45.558 1.00 85.56 570 SER A C 1
ATOM 4573 O O . SER A 1 570 ? 18.322 4.549 -44.945 1.00 85.56 570 SER A O 1
ATOM 4575 N N . ASP A 1 571 ? 16.385 3.441 -45.167 1.00 86.69 571 ASP A N 1
ATOM 4576 C CA . ASP A 1 571 ? 15.733 4.036 -43.998 1.00 86.69 571 ASP A CA 1
ATOM 4577 C C . ASP A 1 571 ? 16.472 3.636 -42.702 1.00 86.69 571 ASP A C 1
ATOM 4579 O O . ASP A 1 571 ? 16.702 4.474 -41.832 1.00 86.69 571 ASP A O 1
ATOM 4583 N N . LEU A 1 572 ? 16.902 2.370 -42.591 1.00 85.88 572 LEU A N 1
ATOM 4584 C CA . LEU A 1 572 ? 17.730 1.879 -41.480 1.00 85.88 572 LEU A CA 1
ATOM 4585 C C . LEU A 1 572 ? 19.107 2.561 -41.433 1.00 85.88 572 LEU A C 1
ATOM 4587 O O . LEU A 1 572 ? 19.600 2.858 -40.349 1.00 85.88 572 LEU A O 1
ATOM 4591 N N . GLU A 1 573 ? 19.726 2.811 -42.589 1.00 91.00 573 GLU A N 1
ATOM 4592 C CA . GLU A 1 573 ? 21.000 3.535 -42.694 1.00 91.00 573 GLU A CA 1
ATOM 4593 C C . GLU A 1 573 ? 20.875 4.996 -42.261 1.00 91.00 573 GLU A C 1
ATOM 4595 O O . GLU A 1 573 ? 21.701 5.489 -41.497 1.00 91.00 573 GLU A O 1
ATOM 4600 N N . THR A 1 574 ? 19.834 5.695 -42.710 1.00 91.38 574 THR A N 1
ATOM 4601 C CA . THR A 1 574 ? 19.569 7.069 -42.270 1.00 91.38 574 THR A CA 1
ATOM 4602 C C . THR A 1 574 ? 19.349 7.112 -40.761 1.00 91.38 574 THR A C 1
ATOM 4604 O O . THR A 1 574 ? 20.025 7.856 -40.059 1.00 91.38 574 THR A O 1
ATOM 4607 N N . SER A 1 575 ? 18.483 6.239 -40.252 1.00 92.06 575 SER A N 1
ATOM 4608 C CA . SER A 1 575 ? 18.121 6.199 -38.839 1.00 92.06 575 SER A CA 1
ATOM 4609 C C . SER A 1 575 ? 19.288 5.801 -37.920 1.00 92.06 575 SER A C 1
ATOM 4611 O O . SER A 1 575 ? 19.405 6.330 -36.819 1.00 92.06 575 SER A O 1
ATOM 4613 N N . VAL A 1 576 ? 20.194 4.912 -38.348 1.00 94.31 576 VAL A N 1
ATOM 4614 C CA . VAL A 1 576 ? 21.388 4.595 -37.542 1.00 94.31 576 VAL A CA 1
ATOM 4615 C C . VAL A 1 576 ? 22.397 5.750 -37.535 1.00 94.31 576 VAL A C 1
ATOM 4617 O O . VAL A 1 576 ? 23.083 5.949 -36.537 1.00 94.31 576 VAL A O 1
ATOM 4620 N N . ASN A 1 577 ? 22.477 6.543 -38.610 1.00 93.75 577 ASN A N 1
ATOM 4621 C CA . ASN A 1 577 ? 23.317 7.745 -38.625 1.00 93.75 577 ASN A CA 1
ATOM 4622 C C . ASN A 1 577 ? 22.789 8.810 -37.662 1.00 93.75 577 ASN A C 1
ATOM 4624 O O . ASN A 1 577 ? 23.587 9.410 -36.952 1.00 93.75 577 ASN A O 1
ATOM 4628 N N . GLU A 1 578 ? 21.468 8.987 -37.583 1.00 93.44 578 GLU A N 1
ATOM 4629 C CA . GLU A 1 578 ? 20.834 9.868 -36.592 1.00 93.44 578 GLU A CA 1
ATOM 4630 C C . GLU A 1 578 ? 21.182 9.435 -35.159 1.00 93.44 578 GLU A C 1
ATOM 4632 O O . GLU A 1 578 ? 21.511 10.275 -34.325 1.00 93.44 578 GLU A O 1
ATOM 4637 N N . ALA A 1 579 ? 21.182 8.124 -34.876 1.00 92.38 579 ALA A N 1
ATOM 4638 C CA . ALA A 1 579 ? 21.614 7.596 -33.579 1.00 92.38 579 ALA A CA 1
ATOM 4639 C C . ALA A 1 579 ? 23.081 7.957 -33.268 1.00 92.38 579 ALA A C 1
ATOM 4641 O O . ALA A 1 579 ? 23.393 8.449 -32.184 1.00 92.38 579 ALA A O 1
ATOM 4642 N N . MET A 1 580 ? 23.987 7.773 -34.235 1.00 94.75 580 MET A N 1
ATOM 4643 C CA . MET A 1 580 ? 25.407 8.125 -34.082 1.00 94.75 580 MET A CA 1
ATOM 4644 C C . MET A 1 580 ? 25.629 9.634 -33.905 1.00 94.75 580 MET A C 1
ATOM 4646 O O . MET A 1 580 ? 26.476 10.055 -33.114 1.00 94.75 580 MET A O 1
ATOM 4650 N N . GLU A 1 581 ? 24.863 10.462 -34.615 1.00 92.44 581 GLU A N 1
ATOM 4651 C CA . GLU A 1 581 ? 24.899 11.917 -34.473 1.00 92.44 581 GLU A CA 1
ATOM 4652 C C . GLU A 1 581 ? 24.377 12.358 -33.099 1.00 92.44 581 GLU A C 1
ATOM 4654 O O . GLU A 1 581 ? 24.964 13.234 -32.457 1.00 92.44 581 GLU A O 1
ATOM 4659 N N . GLN A 1 582 ? 23.326 11.712 -32.594 1.00 91.25 582 GLN A N 1
ATOM 4660 C CA . GLN A 1 582 ? 22.796 11.979 -31.261 1.00 91.25 582 GLN A CA 1
ATOM 4661 C C . GLN A 1 582 ? 23.808 11.631 -30.163 1.00 91.25 582 GLN A C 1
ATOM 4663 O O . GLN A 1 582 ? 24.051 12.464 -29.288 1.00 91.25 582 GLN A O 1
ATOM 4668 N N . LEU A 1 583 ? 24.472 10.471 -30.252 1.00 90.19 583 LEU A N 1
ATOM 4669 C CA . LEU A 1 583 ? 25.578 10.098 -29.355 1.00 90.19 583 LEU A CA 1
ATOM 4670 C C . LEU A 1 583 ? 26.667 11.183 -29.320 1.00 90.19 583 LEU A C 1
ATOM 4672 O O . LEU A 1 583 ? 27.253 11.460 -28.277 1.00 90.19 583 LEU A O 1
ATOM 4676 N N . ASN A 1 584 ? 26.947 11.820 -30.463 1.00 86.94 584 ASN A N 1
ATOM 4677 C CA . ASN A 1 584 ? 27.945 12.883 -30.568 1.00 86.94 584 ASN A CA 1
ATOM 4678 C C . ASN A 1 584 ? 27.480 14.206 -29.953 1.00 86.94 584 ASN A C 1
ATOM 4680 O O . ASN A 1 584 ? 28.200 14.819 -29.172 1.00 86.94 584 ASN A O 1
ATOM 4684 N N . THR A 1 585 ? 26.278 14.648 -30.312 1.00 87.06 585 THR A N 1
ATOM 4685 C CA . THR A 1 585 ? 25.756 15.976 -29.957 1.00 87.06 585 THR A CA 1
ATOM 4686 C C . THR A 1 585 ? 25.296 16.068 -28.507 1.00 87.06 585 THR A C 1
ATOM 4688 O O . THR A 1 585 ? 25.404 17.131 -27.899 1.00 87.06 585 THR A O 1
ATOM 4691 N N . ARG A 1 586 ? 24.803 14.967 -27.924 1.00 86.62 586 ARG A N 1
ATOM 4692 C CA . ARG A 1 586 ? 24.307 14.947 -26.540 1.00 86.62 586 ARG A CA 1
ATOM 4693 C C . ARG A 1 586 ? 25.400 14.763 -25.493 1.00 86.62 586 ARG A C 1
ATOM 4695 O O . ARG A 1 586 ? 25.140 15.057 -24.332 1.00 86.62 586 ARG A O 1
ATOM 4702 N N . ASN A 1 587 ? 26.601 14.335 -25.889 1.00 83.81 587 ASN A N 1
ATOM 4703 C CA . ASN A 1 587 ? 27.766 14.151 -25.017 1.00 83.81 587 ASN A CA 1
ATOM 4704 C C . ASN A 1 587 ? 27.479 13.313 -23.751 1.00 83.81 587 ASN A C 1
ATOM 4706 O O . ASN A 1 587 ? 27.844 13.693 -22.638 1.00 83.81 587 ASN A O 1
ATOM 4710 N N . TYR A 1 588 ? 26.837 12.151 -23.910 1.00 85.69 588 TYR A N 1
ATOM 4711 C CA . TYR A 1 588 ? 26.506 11.263 -22.783 1.00 85.69 588 TYR A CA 1
ATOM 4712 C C . TYR A 1 588 ? 27.736 10.785 -21.988 1.00 85.69 588 TYR A C 1
ATOM 4714 O O . TYR A 1 588 ? 27.643 10.435 -20.814 1.00 85.69 588 TYR A O 1
ATOM 4722 N N . ARG A 1 589 ? 28.919 10.834 -22.606 1.00 87.75 589 ARG A N 1
ATOM 4723 C CA . ARG A 1 589 ? 30.215 10.477 -22.010 1.00 87.75 589 ARG A CA 1
ATOM 4724 C C . ARG A 1 589 ? 30.561 11.286 -20.762 1.00 87.75 589 ARG A C 1
ATOM 4726 O O . ARG A 1 589 ? 31.400 10.851 -19.979 1.00 87.75 589 ARG A O 1
ATOM 4733 N N . SER A 1 590 ? 29.938 12.453 -20.564 1.00 83.19 590 SER A N 1
ATOM 4734 C CA . SER A 1 590 ? 30.182 13.312 -19.399 1.00 83.19 590 SER A CA 1
ATOM 4735 C C . SER A 1 590 ? 29.861 12.633 -18.064 1.00 83.19 590 SER A C 1
ATOM 4737 O O . SER A 1 590 ? 30.330 13.090 -17.029 1.00 83.19 590 SER A O 1
ATOM 4739 N N . HIS A 1 591 ? 29.034 11.584 -18.082 1.00 83.25 591 HIS A N 1
ATOM 4740 C CA . HIS A 1 591 ? 28.579 10.871 -16.890 1.00 83.25 591 HIS A CA 1
ATOM 4741 C C . HIS A 1 591 ? 29.369 9.577 -16.619 1.00 83.25 591 HIS A C 1
ATOM 4743 O O . HIS A 1 591 ? 29.069 8.863 -15.664 1.00 83.25 591 HIS A O 1
ATOM 4749 N N . LEU A 1 592 ? 30.369 9.252 -17.449 1.00 86.88 592 LEU A N 1
ATOM 4750 C CA . LEU A 1 592 ? 31.192 8.060 -17.252 1.00 86.88 592 LEU A CA 1
ATOM 4751 C C . LEU A 1 592 ? 32.147 8.237 -16.053 1.00 86.88 592 LEU A C 1
ATOM 4753 O O . LEU A 1 592 ? 32.756 9.305 -15.911 1.00 86.88 592 LEU A O 1
ATOM 4757 N N . PRO A 1 593 ? 32.323 7.197 -15.214 1.00 87.00 593 PRO A N 1
ATOM 4758 C CA . PRO A 1 593 ? 33.283 7.212 -14.113 1.00 87.00 593 PRO A CA 1
ATOM 4759 C C . PRO A 1 593 ? 34.713 7.549 -14.557 1.00 87.00 593 PRO A C 1
ATOM 4761 O O . PRO A 1 593 ? 35.097 7.322 -15.703 1.00 87.00 593 PRO A O 1
ATOM 4764 N N . LEU A 1 594 ? 35.532 8.068 -13.637 1.00 86.62 594 LEU A N 1
ATOM 4765 C CA . LEU A 1 594 ? 36.918 8.453 -13.939 1.00 86.62 594 LEU A CA 1
ATOM 4766 C C . LEU A 1 594 ? 37.796 7.274 -14.370 1.00 86.62 594 LEU A C 1
ATOM 4768 O O . LEU A 1 594 ? 38.660 7.468 -15.217 1.00 86.62 594 LEU A O 1
ATOM 4772 N N . HIS A 1 595 ? 37.553 6.075 -13.833 1.00 87.75 595 HIS A N 1
ATOM 4773 C CA . HIS A 1 595 ? 38.295 4.864 -14.203 1.00 87.75 595 HIS A CA 1
ATOM 4774 C C . HIS A 1 595 ? 37.946 4.341 -15.601 1.00 87.75 595 HIS A C 1
ATOM 4776 O O . HIS A 1 595 ? 38.666 3.509 -16.140 1.00 87.75 595 HIS A O 1
ATOM 4782 N N . VAL A 1 596 ? 36.864 4.830 -16.216 1.00 90.88 596 VAL A N 1
ATOM 4783 C CA . VAL A 1 596 ? 36.517 4.486 -17.596 1.00 90.88 596 VAL A CA 1
ATOM 4784 C C . VAL A 1 596 ? 37.342 5.358 -18.544 1.00 90.88 596 VAL A C 1
ATOM 4786 O O . VAL A 1 596 ? 37.039 6.532 -18.774 1.00 90.88 596 VAL A O 1
ATOM 4789 N N . GLU A 1 597 ? 38.400 4.768 -19.096 1.00 90.81 597 GLU A N 1
ATOM 4790 C CA . GLU A 1 597 ? 39.312 5.413 -20.046 1.00 90.81 597 GLU A CA 1
ATOM 4791 C C . GLU A 1 597 ? 38.940 5.151 -21.508 1.00 90.81 597 GLU A C 1
ATOM 4793 O O . GLU A 1 597 ? 39.352 5.906 -22.392 1.00 90.81 597 GLU A O 1
ATOM 4798 N N . MET A 1 598 ? 38.168 4.098 -21.782 1.00 92.19 598 MET A N 1
ATOM 4799 C CA . MET A 1 598 ? 37.701 3.738 -23.118 1.00 92.19 598 MET A CA 1
ATOM 4800 C C . MET A 1 598 ? 36.179 3.622 -23.145 1.00 92.19 598 MET A C 1
ATOM 4802 O O . MET A 1 598 ? 35.574 3.102 -22.212 1.00 92.19 598 MET A O 1
ATOM 4806 N N . VAL A 1 599 ? 35.548 4.082 -24.225 1.00 93.31 599 VAL A N 1
ATOM 4807 C CA . VAL A 1 599 ? 34.103 3.919 -24.426 1.00 93.31 599 VAL A CA 1
ATOM 4808 C C . VAL A 1 599 ? 33.787 3.454 -25.836 1.00 93.31 599 VAL A C 1
ATOM 4810 O O . VAL A 1 599 ? 34.294 4.009 -26.816 1.00 93.31 599 VAL A O 1
ATOM 4813 N N . TYR A 1 600 ? 32.944 2.428 -25.934 1.00 95.00 600 TYR A N 1
ATOM 4814 C CA . TYR A 1 600 ? 32.419 1.922 -27.197 1.00 95.00 600 TYR A CA 1
ATOM 4815 C C . TYR A 1 600 ? 30.975 2.389 -27.338 1.00 95.00 600 TYR A C 1
ATOM 4817 O O . TYR A 1 600 ? 30.109 2.062 -26.525 1.00 95.00 600 TYR A O 1
ATOM 4825 N N . GLU A 1 601 ? 30.716 3.196 -28.358 1.00 95.31 601 GLU A N 1
ATOM 4826 C CA . GLU A 1 601 ? 29.395 3.762 -28.596 1.00 95.31 601 GLU A CA 1
ATOM 4827 C C . GLU A 1 601 ? 28.745 3.093 -29.798 1.00 95.31 601 GLU A C 1
ATOM 4829 O O . GLU A 1 601 ? 29.342 3.049 -30.875 1.00 95.31 601 GLU A O 1
ATOM 4834 N N . PHE A 1 602 ? 27.514 2.613 -29.627 1.00 95.88 602 PHE A N 1
ATOM 4835 C CA . PHE A 1 602 ? 26.761 1.913 -30.658 1.00 95.88 602 PHE A CA 1
ATOM 4836 C C . PHE A 1 602 ? 25.445 2.620 -30.975 1.00 95.88 602 PHE A C 1
ATOM 4838 O O . PHE A 1 602 ? 24.561 2.743 -30.128 1.00 95.88 602 PHE A O 1
ATOM 4845 N N . GLY A 1 603 ? 25.281 3.016 -32.233 1.00 96.12 603 GLY A N 1
ATOM 4846 C CA . GLY A 1 603 ? 23.989 3.383 -32.797 1.00 96.12 603 GLY A CA 1
ATOM 4847 C C . GLY A 1 603 ? 23.311 2.141 -33.367 1.00 96.12 603 GLY A C 1
ATOM 4848 O O . GLY A 1 603 ? 23.916 1.434 -34.178 1.00 96.12 603 GLY A O 1
ATOM 4849 N N . ILE A 1 604 ? 22.062 1.871 -32.983 1.00 95.06 604 ILE A N 1
ATOM 4850 C CA . ILE A 1 604 ? 21.303 0.716 -33.482 1.00 95.06 604 ILE A CA 1
ATOM 4851 C C . ILE A 1 604 ? 19.940 1.157 -34.006 1.00 95.06 604 ILE A C 1
ATOM 4853 O O . ILE A 1 604 ? 19.095 1.614 -33.248 1.00 95.06 604 ILE A O 1
ATOM 4857 N N . SER A 1 605 ? 19.677 0.945 -35.293 1.00 92.50 605 SER A N 1
ATOM 4858 C CA . SER A 1 605 ? 18.348 1.157 -35.873 1.00 92.50 605 SER A CA 1
ATOM 4859 C C . SER A 1 605 ? 17.627 -0.169 -36.092 1.00 92.50 605 SER A C 1
ATOM 4861 O O . SER A 1 605 ? 18.193 -1.100 -36.669 1.00 92.50 605 SER A O 1
ATOM 4863 N N . PHE A 1 606 ? 16.370 -0.269 -35.658 1.00 88.06 606 PHE A N 1
ATOM 4864 C CA . PHE A 1 606 ? 15.554 -1.478 -35.758 1.00 88.06 606 PHE A CA 1
ATOM 4865 C C . PHE A 1 606 ? 14.394 -1.340 -36.745 1.00 88.06 606 PHE A C 1
ATOM 4867 O O . PHE A 1 606 ? 13.721 -0.313 -36.824 1.00 88.06 606 PHE A O 1
ATOM 4874 N N . ALA A 1 607 ? 14.095 -2.441 -37.434 1.00 84.31 607 ALA A N 1
ATOM 4875 C CA . ALA A 1 607 ? 12.926 -2.607 -38.285 1.00 84.31 607 ALA A CA 1
ATOM 4876 C C . ALA A 1 607 ? 12.384 -4.039 -38.190 1.00 84.31 607 ALA A C 1
ATOM 4878 O O . ALA A 1 607 ? 12.774 -4.946 -38.936 1.00 84.31 607 ALA A O 1
ATOM 4879 N N . GLY A 1 608 ? 11.460 -4.261 -37.257 1.00 78.56 608 GLY A N 1
ATOM 4880 C CA . GLY A 1 608 ? 10.946 -5.597 -36.977 1.00 78.56 608 GLY A CA 1
ATOM 4881 C C . GLY A 1 608 ? 12.059 -6.534 -36.519 1.00 78.56 608 GLY A C 1
ATOM 4882 O O . GLY A 1 608 ? 12.725 -6.268 -35.524 1.00 78.56 608 GLY A O 1
ATOM 4883 N N . LYS A 1 609 ? 12.273 -7.627 -37.253 1.00 81.75 609 LYS A N 1
ATOM 4884 C CA . LYS A 1 609 ? 13.319 -8.620 -36.951 1.00 81.75 609 LYS A CA 1
ATOM 4885 C C . LYS A 1 609 ? 14.708 -8.259 -37.498 1.00 81.75 609 LYS A C 1
ATOM 4887 O O . LYS A 1 609 ? 15.624 -9.057 -37.357 1.00 81.75 609 LYS A O 1
ATOM 4892 N N . LYS A 1 610 ? 14.860 -7.114 -38.169 1.00 85.12 610 LYS A N 1
ATOM 4893 C CA . LYS A 1 610 ? 16.129 -6.656 -38.753 1.00 85.12 610 LYS A CA 1
ATOM 4894 C C . LYS A 1 610 ? 16.663 -5.453 -37.984 1.00 85.12 610 LYS A C 1
ATOM 4896 O O . LYS A 1 610 ? 15.868 -4.652 -37.491 1.00 85.12 610 LYS A O 1
ATOM 4901 N N . CYS A 1 611 ? 17.980 -5.288 -37.957 1.00 90.88 611 CYS A N 1
ATOM 4902 C CA . CYS A 1 611 ? 18.615 -4.072 -37.463 1.00 90.88 611 CYS A CA 1
ATOM 4903 C C . CYS A 1 611 ? 19.814 -3.646 -38.322 1.00 90.88 611 CYS A C 1
ATOM 4905 O O . CYS A 1 611 ? 20.326 -4.416 -39.140 1.00 90.88 611 CYS A O 1
ATOM 4907 N N . ARG A 1 612 ? 20.241 -2.397 -38.128 1.00 93.75 612 ARG A N 1
ATOM 4908 C CA . ARG A 1 612 ? 21.498 -1.829 -38.616 1.00 93.75 612 ARG A CA 1
ATOM 4909 C C . ARG A 1 612 ? 22.277 -1.307 -37.418 1.00 93.75 612 ARG A C 1
ATOM 4911 O O . ARG A 1 612 ? 21.684 -0.644 -36.573 1.00 93.75 612 ARG A O 1
ATOM 4918 N N . VAL A 1 613 ? 23.571 -1.600 -37.355 1.00 95.44 613 VAL A N 1
ATOM 4919 C CA . VAL A 1 613 ? 24.442 -1.175 -36.250 1.00 95.44 613 VAL A CA 1
ATOM 4920 C C . VAL A 1 613 ? 25.623 -0.391 -36.808 1.00 95.44 613 VAL A C 1
ATOM 4922 O O . VAL A 1 613 ? 26.211 -0.786 -37.817 1.00 95.44 613 VAL A O 1
ATOM 4925 N N . LYS A 1 614 ? 25.974 0.708 -36.143 1.00 95.56 614 LYS A N 1
ATOM 4926 C CA . LYS A 1 614 ? 27.248 1.413 -36.311 1.00 95.56 614 LYS A CA 1
ATOM 4927 C C . LYS A 1 614 ? 27.901 1.580 -34.950 1.00 95.56 614 LYS A C 1
ATOM 4929 O O . LYS A 1 614 ? 27.203 1.699 -33.950 1.00 95.56 614 LYS A O 1
ATOM 4934 N N . GLY A 1 615 ? 29.226 1.554 -34.932 1.00 93.38 615 GLY A N 1
ATOM 4935 C CA . GLY A 1 615 ? 30.018 1.695 -33.719 1.00 93.38 615 GLY A CA 1
ATOM 4936 C C . GLY A 1 615 ? 31.124 2.722 -33.905 1.00 93.38 615 GLY A C 1
ATOM 4937 O O . GLY A 1 615 ? 31.570 2.940 -35.033 1.00 93.38 615 GLY A O 1
ATOM 4938 N N . ARG A 1 616 ? 31.557 3.333 -32.804 1.00 93.38 616 ARG A N 1
ATOM 4939 C CA . ARG A 1 616 ? 32.820 4.073 -32.710 1.00 93.38 616 ARG A CA 1
ATOM 4940 C C . ARG A 1 616 ? 33.460 3.846 -31.348 1.00 93.38 616 ARG A C 1
ATOM 4942 O O . ARG A 1 616 ? 32.763 3.584 -30.368 1.00 93.38 616 ARG A O 1
ATOM 4949 N N . TRP A 1 617 ? 34.774 3.990 -31.289 1.00 94.06 617 TRP A N 1
ATOM 4950 C CA . TRP A 1 617 ? 35.574 3.701 -30.102 1.00 94.06 617 TRP A CA 1
ATOM 4951 C C . TRP A 1 617 ? 36.341 4.953 -29.730 1.00 94.06 617 TRP A C 1
ATOM 4953 O O . TRP A 1 617 ? 36.949 5.586 -30.593 1.00 94.06 617 TRP A O 1
ATOM 4963 N N . LEU A 1 618 ? 36.294 5.346 -28.462 1.00 92.69 618 LEU A N 1
ATOM 4964 C CA . LEU A 1 618 ? 36.961 6.556 -28.003 1.00 92.69 618 LEU A CA 1
ATOM 4965 C C . LEU A 1 618 ? 37.818 6.269 -26.785 1.00 92.69 618 LEU A C 1
ATOM 4967 O O . LEU A 1 618 ? 37.475 5.433 -25.952 1.00 92.69 618 LEU A O 1
ATOM 4971 N N . ARG A 1 619 ? 38.906 7.027 -26.670 1.00 91.94 619 ARG A N 1
ATOM 4972 C CA . ARG A 1 619 ? 39.793 7.035 -25.512 1.00 91.94 619 ARG A CA 1
ATOM 4973 C C . ARG A 1 619 ? 39.825 8.415 -24.873 1.00 91.94 619 ARG A C 1
ATOM 4975 O O . ARG A 1 619 ? 39.886 9.425 -25.579 1.00 91.94 619 ARG A O 1
ATOM 4982 N N . ARG A 1 620 ? 39.803 8.445 -23.545 1.00 89.19 620 ARG A N 1
ATOM 4983 C CA . ARG A 1 620 ? 39.908 9.657 -22.737 1.00 89.19 620 ARG A CA 1
ATOM 4984 C C . ARG A 1 620 ? 41.364 10.129 -22.677 1.00 89.19 620 ARG A C 1
ATOM 4986 O O . ARG A 1 620 ? 42.255 9.342 -22.368 1.00 89.19 620 ARG A O 1
ATOM 4993 N N . LYS A 1 621 ? 41.603 11.408 -22.960 1.00 77.19 621 LYS A N 1
ATOM 4994 C CA . LYS A 1 621 ? 42.868 12.113 -22.718 1.00 77.19 621 LYS A CA 1
ATOM 4995 C C . LYS A 1 621 ? 42.657 13.098 -21.565 1.00 77.19 621 LYS A C 1
ATOM 4997 O O . LYS A 1 621 ? 41.696 13.868 -21.576 1.00 77.19 621 LYS A O 1
ATOM 5002 N N . ASP A 1 622 ? 43.511 13.014 -20.549 1.00 64.38 622 ASP A N 1
ATOM 5003 C CA . ASP A 1 622 ? 43.636 13.976 -19.444 1.00 64.38 622 ASP A CA 1
ATOM 5004 C C . ASP A 1 622 ? 42.300 14.399 -18.792 1.00 64.38 622 ASP A C 1
ATOM 5006 O O . ASP A 1 622 ? 41.953 15.576 -18.684 1.00 64.38 622 ASP A O 1
ATOM 5010 N N . ASN A 1 623 ? 41.520 13.404 -18.353 1.00 63.41 623 ASN A N 1
ATOM 5011 C CA . ASN A 1 623 ? 40.277 13.541 -17.582 1.00 63.41 623 ASN A CA 1
ATOM 5012 C C . ASN A 1 623 ? 39.136 14.371 -18.207 1.00 63.41 623 ASN A C 1
ATOM 5014 O O . ASN A 1 623 ? 38.092 14.500 -17.565 1.00 63.41 623 ASN A O 1
ATOM 5018 N N . SER A 1 624 ? 39.236 14.861 -19.446 1.00 64.25 624 SER A N 1
ATOM 5019 C CA . SER A 1 624 ? 38.222 15.788 -19.987 1.00 64.25 624 SER A CA 1
ATOM 5020 C C . SER A 1 624 ? 37.895 15.638 -21.475 1.00 64.25 624 SER A C 1
ATOM 5022 O O . SER A 1 624 ? 36.747 15.882 -21.848 1.00 64.25 624 SER A O 1
ATOM 5024 N N . GLU A 1 625 ? 38.819 15.162 -22.314 1.00 80.69 625 GLU A N 1
ATOM 5025 C CA . GLU A 1 625 ? 38.590 15.051 -23.761 1.00 80.69 625 GLU A CA 1
ATOM 5026 C C . GLU A 1 625 ? 38.530 13.595 -24.237 1.00 80.69 625 GLU A C 1
ATOM 5028 O O . GLU A 1 625 ? 39.299 12.748 -23.790 1.00 80.69 625 GLU A O 1
ATOM 5033 N N . TRP A 1 626 ? 37.621 13.299 -25.170 1.00 88.62 626 TRP A N 1
ATOM 5034 C CA . TRP A 1 626 ? 37.471 11.978 -25.787 1.00 88.62 626 TRP A CA 1
ATOM 5035 C C . TRP A 1 626 ? 37.906 12.030 -27.248 1.00 88.62 626 TRP A C 1
ATOM 5037 O O . TRP A 1 626 ? 37.312 12.754 -28.046 1.00 88.62 626 TRP A O 1
ATOM 5047 N N . THR A 1 627 ? 38.908 11.233 -27.608 1.00 89.56 627 THR A N 1
ATOM 5048 C CA . THR A 1 627 ? 39.404 11.125 -28.987 1.00 89.56 627 THR A CA 1
ATOM 5049 C C . THR A 1 627 ? 39.034 9.783 -29.588 1.00 89.56 627 THR A C 1
ATOM 5051 O O . THR A 1 627 ? 39.221 8.754 -28.939 1.00 89.56 627 THR A O 1
ATOM 5054 N N . GLU A 1 628 ? 38.521 9.792 -30.817 1.00 90.12 628 GLU A N 1
ATOM 5055 C CA . GLU A 1 628 ? 38.189 8.567 -31.545 1.00 90.12 628 GLU A CA 1
ATOM 5056 C C . GLU A 1 628 ? 39.470 7.797 -31.884 1.00 90.12 628 GLU A C 1
ATOM 5058 O O . GLU A 1 628 ? 40.475 8.388 -32.287 1.00 90.12 628 GLU A O 1
ATOM 5063 N N . ILE A 1 629 ? 39.436 6.486 -31.672 1.00 89.31 629 ILE A N 1
ATOM 5064 C CA . ILE A 1 629 ? 40.541 5.567 -31.942 1.00 89.31 629 ILE A CA 1
ATOM 5065 C C . ILE A 1 629 ? 40.130 4.566 -33.030 1.00 89.31 629 ILE A C 1
ATOM 5067 O O . ILE A 1 629 ? 38.933 4.336 -33.232 1.00 89.31 629 ILE A O 1
ATOM 5071 N N . PRO A 1 630 ? 41.100 3.965 -33.746 1.00 82.38 630 PRO A N 1
ATOM 5072 C CA . PRO A 1 630 ? 40.815 2.880 -34.674 1.00 82.38 630 PRO A CA 1
ATOM 5073 C C . PRO A 1 630 ? 40.068 1.731 -33.994 1.00 82.38 630 PRO A C 1
ATOM 5075 O O . PRO A 1 630 ? 40.154 1.543 -32.780 1.00 82.38 630 PRO A O 1
ATOM 5078 N N . SER A 1 631 ? 39.357 0.940 -34.800 1.00 73.94 631 SER A N 1
ATOM 5079 C CA . SER A 1 631 ? 38.679 -0.254 -34.302 1.00 73.94 631 SER A CA 1
ATOM 5080 C C . SER A 1 631 ? 39.673 -1.175 -33.577 1.00 73.94 631 SER A C 1
ATOM 5082 O O . SER A 1 631 ? 40.734 -1.469 -34.140 1.00 73.94 631 SER A O 1
ATOM 5084 N N . PRO A 1 632 ? 39.332 -1.686 -32.381 1.00 67.38 632 PRO A N 1
ATOM 5085 C CA . PRO A 1 632 ? 40.201 -2.578 -31.612 1.00 67.38 632 PRO A CA 1
ATOM 5086 C C . PRO A 1 632 ? 40.511 -3.900 -32.341 1.00 67.38 632 PRO A C 1
ATOM 5088 O O . PRO A 1 632 ? 41.455 -4.591 -31.975 1.00 67.38 632 PRO A O 1
ATOM 5091 N N . HIS A 1 633 ? 39.800 -4.222 -33.430 1.00 56.25 633 HIS A N 1
ATOM 5092 C CA . HIS A 1 633 ? 40.089 -5.369 -34.299 1.00 56.25 633 HIS A CA 1
ATOM 5093 C C . HIS A 1 633 ? 41.392 -5.271 -35.110 1.00 56.25 633 HIS A C 1
ATOM 5095 O O . HIS A 1 633 ? 41.791 -6.269 -35.709 1.00 56.25 633 HIS A O 1
ATOM 5101 N N . GLY A 1 634 ? 42.049 -4.104 -35.152 1.00 44.38 634 GLY A N 1
ATOM 5102 C CA . GLY A 1 634 ? 43.340 -3.921 -35.829 1.00 44.38 634 GLY A CA 1
ATOM 5103 C C . GLY A 1 634 ? 44.563 -3.980 -34.906 1.00 44.38 634 GLY A C 1
ATOM 5104 O O . GLY A 1 634 ? 45.591 -4.513 -35.311 1.00 44.38 634 GLY A O 1
ATOM 5105 N N . ASP A 1 635 ? 44.437 -3.490 -33.669 1.00 35.41 635 ASP A N 1
ATOM 5106 C CA . ASP A 1 635 ? 45.563 -3.228 -32.762 1.00 35.41 635 ASP A CA 1
ATOM 5107 C C . ASP A 1 635 ? 45.304 -3.807 -31.357 1.00 35.41 635 ASP A C 1
ATOM 5109 O O . ASP A 1 635 ? 45.058 -3.073 -30.408 1.00 35.41 635 ASP A O 1
ATOM 5113 N N . GLY A 1 636 ? 45.341 -5.136 -31.219 1.00 35.62 636 GLY A N 1
ATOM 5114 C CA . GLY A 1 636 ? 45.764 -5.859 -30.002 1.00 35.62 636 GLY A CA 1
ATOM 5115 C C . GLY A 1 636 ? 45.074 -5.621 -28.645 1.00 35.62 636 GLY A C 1
ATOM 5116 O O . GLY A 1 636 ? 45.473 -6.268 -27.680 1.00 35.62 636 GLY A O 1
ATOM 5117 N N . VAL A 1 637 ? 44.066 -4.756 -28.516 1.00 41.88 637 VAL A N 1
ATOM 5118 C CA . VAL A 1 637 ? 43.335 -4.535 -27.256 1.00 41.88 637 VAL A CA 1
ATOM 5119 C C . VAL A 1 637 ? 42.017 -5.301 -27.312 1.00 41.88 637 VAL A C 1
ATOM 5121 O O . VAL A 1 637 ? 40.960 -4.742 -27.585 1.00 41.88 637 VAL A O 1
ATOM 5124 N N . VAL A 1 638 ? 42.098 -6.610 -27.079 1.00 40.69 638 VAL A N 1
ATOM 5125 C CA . VAL A 1 638 ? 40.937 -7.461 -26.795 1.00 40.69 638 VAL A CA 1
ATOM 5126 C C . VAL A 1 638 ? 41.040 -7.856 -25.326 1.00 40.69 638 VAL A C 1
ATOM 5128 O O . VAL A 1 638 ? 41.858 -8.700 -24.966 1.00 40.69 638 VAL A O 1
ATOM 5131 N N . GLU A 1 639 ? 40.248 -7.232 -24.454 1.00 45.25 639 GLU A N 1
ATOM 5132 C CA . GLU A 1 639 ? 40.048 -7.788 -23.115 1.00 45.25 639 GLU A CA 1
ATOM 5133 C C . GLU A 1 639 ? 39.138 -9.013 -23.245 1.00 45.25 639 GLU A C 1
ATOM 5135 O O . GLU A 1 639 ? 37.953 -8.895 -23.556 1.00 45.25 639 GLU A O 1
ATOM 5140 N N . HIS A 1 640 ? 39.688 -10.206 -23.024 1.00 36.78 640 HIS A N 1
ATOM 5141 C CA . HIS A 1 640 ? 38.883 -11.415 -22.913 1.00 36.78 640 HIS A CA 1
ATOM 5142 C C . HIS A 1 640 ? 38.128 -11.396 -21.581 1.00 36.78 640 HIS A C 1
ATOM 5144 O O . HIS A 1 640 ? 38.713 -11.572 -20.514 1.00 36.78 640 HIS A O 1
ATOM 5150 N N . TYR A 1 641 ? 36.817 -11.173 -21.648 1.00 40.16 641 TYR A N 1
ATOM 5151 C CA . TYR A 1 641 ? 35.915 -11.353 -20.517 1.00 40.16 641 TYR A CA 1
ATOM 5152 C C . TYR A 1 641 ? 35.495 -12.826 -20.451 1.00 40.16 641 TYR A C 1
ATOM 5154 O O . TYR A 1 641 ? 34.716 -13.290 -21.283 1.00 40.16 641 TYR A O 1
ATOM 5162 N N . SER A 1 642 ? 36.035 -13.574 -19.487 1.00 33.97 642 SER A N 1
ATOM 5163 C CA . SER A 1 642 ? 35.516 -14.886 -19.099 1.00 33.97 642 SER A CA 1
ATOM 5164 C C . SER A 1 642 ? 34.382 -14.686 -18.097 1.00 33.97 642 SER A C 1
ATOM 5166 O O . SER A 1 642 ? 34.616 -14.245 -16.973 1.00 33.97 642 SER A O 1
ATOM 5168 N N . PHE A 1 643 ? 33.154 -14.992 -18.504 1.00 39.03 643 PHE A N 1
ATOM 5169 C CA . PHE A 1 643 ? 32.016 -15.100 -17.592 1.00 39.03 643 PHE A CA 1
ATOM 5170 C C . PHE A 1 643 ? 31.995 -16.547 -17.089 1.00 39.03 643 PHE A C 1
ATOM 5172 O O . PHE A 1 643 ? 31.331 -17.391 -17.682 1.00 39.03 643 PHE A O 1
ATOM 5179 N N . GLY A 1 644 ? 32.866 -16.844 -16.120 1.00 32.16 644 GLY A N 1
ATOM 5180 C CA . GLY A 1 644 ? 32.976 -18.160 -15.494 1.00 32.16 644 GLY A CA 1
ATOM 5181 C C . GLY A 1 644 ? 31.906 -18.354 -14.426 1.00 32.16 644 GLY A C 1
ATOM 5182 O O . GLY A 1 644 ? 31.548 -17.396 -13.738 1.00 32.16 644 GLY A O 1
ATOM 5183 N N . ASP A 1 645 ? 31.407 -19.585 -14.351 1.00 30.59 645 ASP A N 1
ATOM 5184 C CA . ASP A 1 645 ? 30.544 -20.101 -13.295 1.00 30.59 645 ASP A CA 1
ATOM 5185 C C . ASP A 1 645 ? 31.142 -19.821 -11.909 1.00 30.59 645 ASP A C 1
ATOM 5187 O O . ASP A 1 645 ? 32.363 -19.761 -11.752 1.00 30.59 645 ASP A O 1
ATOM 5191 N N . GLU A 1 646 ? 30.266 -19.623 -10.924 1.00 29.39 646 GLU A N 1
ATOM 5192 C CA . GLU A 1 646 ? 30.632 -19.473 -9.516 1.00 29.39 646 GLU A CA 1
ATOM 5193 C C . GLU A 1 646 ? 31.597 -20.598 -9.106 1.00 29.39 646 GLU A C 1
ATOM 5195 O O . GLU A 1 646 ? 31.278 -21.781 -9.239 1.00 29.39 646 GLU A O 1
ATOM 5200 N N . GLU A 1 647 ? 32.795 -20.217 -8.653 1.00 28.67 647 GLU A N 1
ATOM 5201 C CA . GLU A 1 647 ? 33.727 -21.130 -7.999 1.00 28.67 647 GLU A CA 1
ATOM 5202 C C . GLU A 1 647 ? 33.060 -21.651 -6.720 1.00 28.67 647 GLU A C 1
ATOM 5204 O O . GLU A 1 647 ? 32.661 -20.888 -5.840 1.00 28.67 647 GLU A O 1
ATOM 5209 N N . ASP A 1 648 ? 32.894 -22.970 -6.677 1.00 29.72 648 ASP A N 1
ATOM 5210 C CA . ASP A 1 648 ? 32.514 -23.748 -5.506 1.00 29.72 648 ASP A CA 1
ATOM 5211 C C . ASP A 1 648 ? 33.682 -23.651 -4.508 1.00 29.72 648 ASP A C 1
ATOM 5213 O O . ASP A 1 648 ? 34.706 -24.324 -4.648 1.00 29.72 648 ASP A O 1
ATOM 5217 N N . ASP A 1 649 ? 33.572 -22.727 -3.553 1.00 29.28 649 ASP A N 1
ATOM 5218 C CA . ASP A 1 649 ? 34.494 -22.602 -2.425 1.00 29.28 649 ASP A CA 1
ATOM 5219 C C . ASP A 1 649 ? 34.396 -23.863 -1.551 1.00 29.28 649 ASP A C 1
ATOM 5221 O O . ASP A 1 649 ? 33.492 -24.003 -0.721 1.00 29.28 649 ASP A O 1
ATOM 5225 N N . GLY A 1 650 ? 35.353 -24.779 -1.700 1.00 30.91 650 GLY A N 1
ATOM 5226 C CA . GLY A 1 650 ? 35.475 -25.918 -0.800 1.00 30.91 650 GLY A CA 1
ATOM 5227 C C . GLY A 1 650 ? 36.593 -26.881 -1.163 1.00 30.91 650 GLY A C 1
ATOM 5228 O O . GLY A 1 650 ? 36.314 -27.928 -1.726 1.00 30.91 650 GLY A O 1
ATOM 5229 N N . ASP A 1 651 ? 37.837 -26.520 -0.840 1.00 27.52 651 ASP A N 1
ATOM 5230 C CA . ASP A 1 651 ? 38.803 -27.405 -0.166 1.00 27.52 651 ASP A CA 1
ATOM 5231 C C . ASP A 1 651 ? 40.139 -26.657 0.004 1.00 27.52 651 ASP A C 1
ATOM 5233 O O . ASP A 1 651 ? 40.976 -26.612 -0.897 1.00 27.52 651 ASP A O 1
ATOM 5237 N N . GLU A 1 652 ? 40.336 -26.040 1.176 1.00 30.02 652 GLU A N 1
ATOM 5238 C CA . GLU A 1 652 ? 41.665 -25.614 1.625 1.00 30.02 652 GLU A CA 1
ATOM 5239 C C . GLU A 1 652 ? 42.386 -26.777 2.322 1.00 30.02 652 GLU A C 1
ATOM 5241 O O . GLU A 1 652 ? 41.848 -27.465 3.194 1.00 30.02 652 GLU A O 1
ATOM 5246 N N . ASP A 1 653 ? 43.638 -26.948 1.911 1.00 27.78 653 ASP A N 1
ATOM 5247 C CA . ASP A 1 653 ? 44.603 -27.971 2.286 1.00 27.78 653 ASP A CA 1
ATOM 5248 C C . ASP A 1 653 ? 44.784 -28.190 3.802 1.00 27.78 653 ASP A C 1
ATOM 5250 O O . ASP A 1 653 ? 45.142 -27.290 4.566 1.00 27.78 653 ASP A O 1
ATOM 5254 N N . ILE A 1 654 ? 44.692 -29.457 4.220 1.00 27.34 654 ILE A N 1
ATOM 5255 C CA . ILE A 1 654 ? 45.283 -29.954 5.470 1.00 27.34 654 ILE A CA 1
ATOM 5256 C C . ILE A 1 654 ? 46.743 -30.350 5.175 1.00 27.34 654 ILE A C 1
ATOM 5258 O O . ILE A 1 654 ? 46.979 -31.161 4.277 1.00 27.34 654 ILE A O 1
ATOM 5262 N N . PRO A 1 655 ? 47.747 -29.856 5.925 1.00 27.19 655 PRO A N 1
ATOM 5263 C CA . PRO A 1 655 ? 49.140 -30.183 5.658 1.00 27.19 655 PRO A CA 1
ATOM 5264 C C . PRO A 1 655 ? 49.477 -31.606 6.123 1.00 27.19 655 PRO A C 1
ATOM 5266 O O . PRO A 1 655 ? 49.346 -31.957 7.297 1.00 27.19 655 PRO A O 1
ATOM 5269 N N . THR A 1 656 ? 49.981 -32.416 5.195 1.00 24.36 656 THR A N 1
ATOM 5270 C CA . THR A 1 656 ? 50.595 -33.719 5.460 1.00 24.36 656 THR A CA 1
ATOM 5271 C C . THR A 1 656 ? 51.879 -33.558 6.277 1.00 24.36 656 THR A C 1
ATOM 5273 O O . THR A 1 656 ? 52.864 -33.002 5.787 1.00 24.36 656 THR A O 1
ATOM 5276 N N . VAL A 1 657 ? 51.885 -34.092 7.502 1.00 28.12 657 VAL A N 1
ATOM 5277 C CA . VAL A 1 657 ? 53.095 -34.345 8.296 1.00 28.12 657 VAL A CA 1
ATOM 5278 C C . VAL A 1 657 ? 53.366 -35.851 8.317 1.00 28.12 657 VAL A C 1
ATOM 5280 O O . VAL A 1 657 ? 52.459 -36.669 8.427 1.00 28.12 657 VAL A O 1
ATOM 5283 N N . SER A 1 658 ? 54.646 -36.159 8.143 1.00 25.34 658 SER A N 1
ATOM 5284 C CA . SER A 1 658 ? 55.321 -37.441 7.938 1.00 25.34 658 SER A CA 1
ATOM 5285 C C . SER A 1 658 ? 55.042 -38.559 8.948 1.00 25.34 658 SER A C 1
ATOM 5287 O O . SER A 1 658 ? 54.882 -38.308 10.141 1.00 25.34 658 SER A O 1
ATOM 5289 N N . GLU A 1 659 ? 55.140 -39.793 8.444 1.00 30.34 659 GLU A N 1
ATOM 5290 C CA . GLU A 1 659 ? 55.205 -41.063 9.177 1.00 30.34 659 GLU A CA 1
ATOM 5291 C C . GLU A 1 659 ? 56.227 -41.064 10.330 1.00 30.34 659 GLU A C 1
ATOM 5293 O O . GLU A 1 659 ? 57.363 -40.606 10.188 1.00 30.34 659 GLU A O 1
ATOM 5298 N N . GLY A 1 660 ? 55.826 -41.669 11.450 1.00 25.80 660 GLY A N 1
ATOM 5299 C CA . GLY A 1 660 ? 56.686 -42.070 12.559 1.00 25.80 660 GLY A CA 1
ATOM 5300 C C . GLY A 1 660 ? 55.937 -43.030 13.486 1.00 25.80 660 GLY A C 1
ATOM 5301 O O . GLY A 1 660 ? 54.909 -42.662 14.047 1.00 25.80 660 GLY A O 1
ATOM 5302 N N . ASP A 1 661 ? 56.450 -44.257 13.589 1.00 26.28 661 ASP A N 1
ATOM 5303 C CA . ASP A 1 661 ? 56.006 -45.371 14.440 1.00 26.28 661 ASP A CA 1
ATOM 5304 C C . ASP A 1 661 ? 55.622 -44.986 15.884 1.00 26.28 661 ASP A C 1
ATOM 5306 O O . ASP A 1 661 ? 56.232 -44.088 16.465 1.00 26.28 661 ASP A O 1
ATOM 5310 N N . VAL A 1 662 ? 54.700 -45.759 16.492 1.00 28.81 662 VAL A N 1
ATOM 5311 C CA . VAL A 1 662 ? 54.870 -46.513 17.768 1.00 28.81 662 VAL A CA 1
ATOM 5312 C C . VAL A 1 662 ? 53.505 -47.025 18.307 1.00 28.81 662 VAL A C 1
ATOM 5314 O O . VAL A 1 662 ? 52.647 -46.266 18.736 1.00 28.81 662 VAL A O 1
ATOM 5317 N N . THR A 1 663 ? 53.353 -48.354 18.231 1.00 25.25 663 THR A N 1
ATOM 5318 C CA . THR A 1 663 ? 52.653 -49.375 19.062 1.00 25.25 663 THR A CA 1
ATOM 5319 C C . THR A 1 663 ? 51.606 -49.060 20.159 1.00 25.25 663 THR A C 1
ATOM 5321 O O . THR A 1 663 ? 51.868 -48.243 21.035 1.00 25.25 663 THR A O 1
ATOM 5324 N N . MET A 1 664 ? 50.625 -49.994 20.237 1.00 26.19 664 MET A N 1
ATOM 5325 C CA . MET A 1 664 ? 49.866 -50.517 21.415 1.00 26.19 664 MET A CA 1
ATOM 5326 C C . MET A 1 664 ? 48.839 -49.558 22.061 1.00 26.19 664 MET A C 1
ATOM 5328 O O . MET A 1 664 ? 49.086 -48.368 22.144 1.00 26.19 664 MET A O 1
ATOM 5332 N N . ASP A 1 665 ? 47.663 -49.943 22.567 1.00 26.08 665 ASP A N 1
ATOM 5333 C CA . ASP A 1 665 ? 47.023 -51.221 22.918 1.00 26.08 665 ASP A CA 1
ATOM 5334 C C . ASP A 1 665 ? 45.529 -50.928 23.249 1.00 26.08 665 ASP A C 1
ATOM 5336 O O . ASP A 1 665 ? 45.240 -49.791 23.613 1.00 26.08 665 ASP A O 1
ATOM 5340 N N . THR A 1 666 ? 44.643 -51.947 23.168 1.00 28.62 666 THR A N 1
ATOM 5341 C CA . THR A 1 666 ? 43.422 -52.225 24.004 1.00 28.62 666 THR A CA 1
ATOM 5342 C C . THR A 1 666 ? 42.376 -51.103 24.231 1.00 28.62 666 THR A C 1
ATOM 5344 O O . THR A 1 666 ? 42.725 -49.966 24.487 1.00 28.62 666 THR A O 1
ATOM 5347 N N . GLU A 1 667 ? 41.055 -51.256 24.314 1.00 28.42 667 GLU A N 1
ATOM 5348 C CA . GLU A 1 667 ? 40.064 -52.330 24.469 1.00 28.42 667 GLU A CA 1
ATOM 5349 C C . GLU A 1 667 ? 38.704 -51.597 24.626 1.00 28.42 667 GLU A C 1
ATOM 5351 O O . GLU A 1 667 ? 38.700 -50.469 25.119 1.00 28.42 667 GLU A O 1
ATOM 5356 N N . THR A 1 668 ? 37.582 -52.283 24.344 1.00 30.38 668 THR A N 1
ATOM 5357 C CA . THR A 1 668 ? 36.227 -52.104 24.953 1.00 30.38 668 THR A CA 1
ATOM 5358 C C . THR A 1 668 ? 35.502 -50.751 24.789 1.00 30.38 668 THR A C 1
ATOM 5360 O O . THR A 1 668 ? 36.104 -49.691 24.814 1.00 30.38 668 THR A O 1
ATOM 5363 N N . ASP A 1 669 ? 34.183 -50.610 24.705 1.00 28.70 669 ASP A N 1
ATOM 5364 C CA . ASP A 1 669 ? 32.981 -51.434 24.543 1.00 28.70 669 ASP A CA 1
ATOM 5365 C C . ASP A 1 669 ? 31.857 -50.392 24.261 1.00 28.70 669 ASP A C 1
ATOM 5367 O O . ASP A 1 669 ? 31.953 -49.253 24.719 1.00 28.70 669 ASP A O 1
ATOM 5371 N N . VAL A 1 670 ? 30.895 -50.668 23.368 1.00 33.22 670 VAL A N 1
ATOM 5372 C CA . VAL A 1 670 ? 29.442 -50.817 23.642 1.00 33.22 670 VAL A CA 1
ATOM 5373 C C . VAL A 1 670 ? 28.875 -49.710 24.562 1.00 33.22 670 VAL A C 1
ATOM 5375 O O . VAL A 1 670 ? 29.311 -49.558 25.690 1.00 33.22 670 VAL A O 1
ATOM 5378 N N . GLU A 1 671 ? 27.897 -48.892 24.154 1.00 28.28 671 GLU A N 1
ATOM 5379 C CA . GLU A 1 671 ? 26.481 -49.289 24.207 1.00 28.28 671 GLU A CA 1
ATOM 5380 C C . GLU A 1 671 ? 25.547 -48.265 23.521 1.00 28.28 671 GLU A C 1
ATOM 5382 O O . GLU A 1 671 ? 25.776 -47.055 23.541 1.00 28.28 671 GLU A O 1
ATOM 5387 N N . MET A 1 672 ? 24.483 -48.793 22.910 1.00 32.62 672 MET A N 1
ATOM 5388 C CA . MET A 1 672 ? 23.321 -48.078 22.374 1.00 32.62 672 MET A CA 1
ATOM 5389 C C . MET A 1 672 ? 22.226 -47.890 23.439 1.00 32.62 672 MET A C 1
ATOM 5391 O O . MET A 1 672 ? 22.174 -48.656 24.396 1.00 32.62 672 MET A O 1
ATOM 5395 N N . HIS A 1 673 ? 21.268 -47.010 23.105 1.00 37.78 673 HIS A N 1
ATOM 5396 C CA . HIS A 1 673 ? 19.959 -46.721 23.729 1.00 37.78 673 HIS A CA 1
ATOM 5397 C C . HIS A 1 673 ? 20.013 -45.614 24.797 1.00 37.78 673 HIS A C 1
ATOM 5399 O O . HIS A 1 673 ? 20.868 -45.637 25.670 1.00 37.78 673 HIS A O 1
ATOM 5405 N N . GLU A 1 674 ? 19.190 -44.562 24.759 1.00 41.56 674 GLU A N 1
ATOM 5406 C CA . GLU A 1 674 ? 17.810 -44.367 24.268 1.00 41.56 674 GLU A CA 1
ATOM 5407 C C . GLU A 1 674 ? 17.615 -42.975 23.643 1.00 41.56 674 GLU A C 1
ATOM 5409 O O . GLU A 1 674 ? 18.261 -42.014 24.126 1.00 41.56 674 GLU A O 1
#

Foldseek 3Di:
DPDDPQDKDAFPVRPKIKRAAALDPPDLALLVCVVRRYIDIFLLLVLCLQCVVVFGAAAEEFAAPQLSQSHLLRSNCLFAAADDPVCLVVSCSSPCPGPCNPPVNVSSSVSGGNQAHEQEAECQPQADLDPVVSLVVLLVSLLVSLVVVCVLVVVQFDNDDPVLVVVSVCSNVSNDPDSLVSLVSLLSVLVSRCRGSVAAHEYEYEQVCNHCVRCQVNQNNVVVQVSLLSSCLSNPPVRPSYRYYYHYHQAAAACVGSCVSVPRYHYQYQQDQARSCVPSRFHALSNLVSLQVSLCVPVPPDDADDSVNQCQAFKFAWGHHNPDGITITGNPQQSSVCSVVVHRDLRRCVPDDDPLLLVLQLVDDLVSLVCLLCQLVQHWDFAQADRHQNPSHSVPGDSNNSVSNCDSNQQKHQPDADPPPGDRGIIHRRHPSSSVVSLVSLLCCLQPVVPPDVVLQVQCVLCQLLLPQVSNQVSQLVSLVPCVVSQDRDFDDQSSVLSVVLSSCCNQCVVQWPWDAQPDAAQGGFGIKIAGPDLQDQEIETEFEAEDEQDDDPPPDPVVVVVSVVVVVVSLVVGLVVRVVCCVPRVRVRPHDQSHQKYKYKRWYDDRSGIHIDIWMWGDDPSPDTDTDPRVVVPDPRDDDDPDDDPPPDDDDDDDDDDDDDDDDDDDDDDDDD

Organism: NCBI:txid50990

InterPro domains:
  IPR012547 PD-(D/E)XK nuclease superfamily 9 [PF08011] (493-614)
  IPR018631 AAA-ATPase-like domain [PF09820] (37-257)

Nearest PDB structures (foldseek):
  4d82-assembly1_A  TM=4.908E-01  e=1.370E-02  Metallosphaera sedula
  6oo2-assembly1_E  TM=4.882E-01  e=2.457E-01  Saccharomyces cerevisiae
  4a8j-assembly1_A  TM=3.991E-01  e=1.655E+00  Saccharomyces cerevisiae S288C
  8gja-assembly1_B  TM=4.229E-01  e=1.932E+00  Alvinella pompejana
  8a3v-assembly1_A  TM=3.365E-01  e=1.154E+00  Vibrio cholerae

Solvent-accessible surface area (backbone atoms only — not comparable to full-atom values): 37242 Å² total; per-residue (Å²): 143,76,84,84,78,69,58,64,54,64,30,97,85,68,84,28,41,36,39,60,46,51,73,68,82,81,56,60,36,44,67,54,27,59,73,71,40,28,42,40,72,66,46,48,56,44,51,55,45,47,30,74,79,85,41,59,41,42,38,36,40,35,44,34,74,67,26,47,59,65,31,46,53,32,44,46,46,66,45,29,29,52,58,58,79,86,51,42,57,60,53,49,66,74,39,64,89,37,70,52,52,38,80,95,32,46,67,56,45,78,73,40,54,41,56,22,48,67,49,78,45,73,28,72,72,30,44,42,80,44,68,66,48,19,50,51,39,45,49,54,52,51,22,47,53,45,56,75,49,46,54,43,82,72,64,60,48,48,82,66,56,69,70,55,47,54,53,50,54,36,45,44,72,65,64,66,94,49,80,73,49,60,32,54,46,54,40,50,49,36,46,52,44,15,68,25,65,77,27,52,18,37,41,39,30,36,37,66,44,38,38,56,58,43,20,56,81,52,73,41,32,67,60,50,28,56,52,51,23,50,28,48,32,48,41,71,71,72,31,86,30,49,58,25,31,49,34,33,31,37,61,48,67,5,61,88,40,32,46,46,70,51,78,79,52,47,74,38,43,48,69,33,62,69,15,66,57,48,67,39,42,37,33,44,65,52,50,49,51,54,53,48,53,52,48,46,75,72,61,56,90,58,87,68,81,52,69,69,59,48,42,55,38,46,22,42,44,42,22,16,28,70,70,87,45,74,44,62,25,27,42,43,53,44,51,52,50,23,61,68,66,71,46,92,72,55,61,66,63,78,71,64,82,58,71,70,60,57,64,49,65,76,76,53,57,58,71,56,50,38,46,52,53,36,33,76,59,75,34,70,39,76,61,68,60,34,80,52,40,66,79,74,47,83,96,72,62,48,70,33,40,52,47,22,49,38,36,28,54,48,60,30,21,54,69,39,58,38,96,89,75,47,49,72,44,21,34,23,52,40,23,52,40,54,42,54,51,54,53,48,51,52,31,48,43,58,63,65,72,61,64,69,55,60,88,63,47,51,56,36,54,51,18,58,75,58,62,35,34,67,53,27,28,52,35,48,25,50,40,30,61,77,46,36,77,82,76,53,73,67,71,85,51,54,60,54,56,50,53,50,52,49,36,58,46,38,63,78,41,38,89,59,25,50,63,46,64,60,44,80,17,60,78,45,60,37,51,34,40,37,37,50,66,52,71,88,48,32,61,27,38,40,35,31,73,33,62,49,87,78,80,86,70,91,61,93,42,76,74,56,43,54,55,52,53,54,46,51,53,50,50,29,52,54,40,19,48,52,22,47,50,46,58,62,76,28,39,42,70,75,65,59,58,86,55,46,43,30,39,40,37,34,10,32,8,35,42,84,49,40,56,37,49,44,63,51,37,29,36,58,48,90,95,77,44,75,44,81,48,79,65,47,87,77,64,88,62,72,81,83,80,79,87,71,76,84,79,80,88,79,83,84,84,79,85,89,75,80,92,77,92,84,84,89,77,92,78,91,75,90,85,85,88,133

Mean predicted aligned error: 13.84 Å

pLDDT: mean 80.36, std 17.39, range [24.36, 98.12]

Radius of gyration: 31.65 Å; Cα contacts (8 Å, |Δi|>4): 1131; chains: 1; bounding box: 84×80×96 Å

Secondary structure (DSSP, 8-state):
-------EEE-TTS--EEE-SB--S--SSHHHHHHTTB-EE--THHHHHHTTTSS--EEEEE--TTSSHHHHHHHHHHHHB---HHHHHHHHHHHTTSGGGSGGGHHHHHHHTT-B-EEEEE-TT---SSHHHHHHHHHHHHHHHHHHTGGGGGTSSSPPPHHHHHHHHHHHTT--SSTTHHHHHHHHHHHHHHHHHTSPEEEEEESTTHHHHHHHHTT-HHHHHHHHHHHHIIIIIS-TTEEEEEEEESS-B-TTTGGGG-TT-EEE-TT-TT-TTTTTSSB-HHHHHHHHHHHHHHH-SSPPPPHHHHHHHHEEEEEEETTTEEEEEE-HHHHHHHHHHTS---TTGGG---HHHHHHHTTS-HHHHHHHHHHHTT--B-----SSB--S-GGG--HHHHHHHHHHHTS-EEEEE-TTT--EEEEE---HHHHHHHHHHHHHIIIIIS---HHHHHHHHHHHHTT-HHHHHHHHHHHHHHHHHHH-SS---HHHHHHHHHHHHHHHHTTTEEEEEEEEETTEEEEEEEEESSTT--EEEEEEEEE---------SHHHHHHHHHHHHHHHHHHHHHHHHHHHHHTGGGGS-TT--EEEEEEEEEETTEEEEEEEEEEEETTTEEEEE--TTTSS-------PPPP----PPPP-------------------